Protein AF-A0A2P6NZ94-F1 (afdb_monomer)

Foldseek 3Di:
DFDDDDPDLVVLLVVLVVLLVQLVVLVVQLLPDDDDACCSHVLSVQQSVQSLQLLLLQLVQCLFQFPDPSSNVSSVVSNVVSVVSVLVCLLALSSLVSLVVCLVHADDDDPPADRLLSNVSSVVSNVSSLLSVSVPDPVLNVVLVVLVVVLLVLLVVLQVLLVPWFFWDKDAPVQQPFDDPVLLVPFDADDVDDPRIGIQTLPCSRLLCCLQTGPDLVSLLVSQQSNLQRSHLLLLLSLLSSLVSLQVSCVSSPHNFSLCSLQCLPQLNHLVSLVVVLVVVLVQLVVVLVVLLVQLLVVVVVVCVVVVHDDPSDQAPSRVNHSLNVCLCPVLVDDQVVQLLFAFPVQLVVLLQLLLCLLQQKDKDWCCVVCVVSDSDNQKTKIWIAHNPPRHGQAIEIEAAADDPSHNAAWAKGWSRAFAARCPPPDSPDTDHTYMYTHHHAACADPVGGGGGGLVVSLSVQLRVLLVLLRSLAAHHGPCQGQVNLDLLASSLSSLLSSVQSLDPCQQPQDDPPDPDPSRRRHSTARRPPRDGDDPSSSVSVSVCPQNSVSLVSSLLSLVLSLLSVSRNDDSCVQAPPPRSSPSSVVSRDSVHDRSPPGNNVSNVSCCSDSCRNNSSSVVSSNQLSLQLNVVCVVVPVSDNVLSNLCSVLPRHSNRSDRSQNSSCSSNVHGRDRPSVQVSNVTD

Solvent-accessible surface area (backbone atoms only — not comparable to full-atom values): 36009 Å² total; per-residue (Å²): 140,76,70,81,80,74,80,49,47,68,54,44,52,49,56,43,49,52,51,52,51,55,31,47,56,41,50,55,53,33,73,68,58,86,81,74,55,30,55,59,44,57,34,37,49,40,42,32,50,36,56,46,48,39,54,31,31,43,21,51,48,37,42,32,56,37,75,48,69,67,40,19,49,40,22,46,52,43,26,50,54,44,52,47,50,54,51,50,54,49,55,36,41,65,54,46,53,52,54,62,74,48,66,84,55,63,71,81,90,59,88,98,55,65,87,57,28,64,58,44,53,53,51,53,53,52,48,52,22,47,76,52,34,41,78,47,59,71,72,57,33,53,52,44,52,55,43,54,54,49,36,56,50,36,29,50,52,40,50,47,41,44,70,71,49,78,58,63,47,84,41,45,62,83,48,43,44,68,56,54,67,71,59,62,69,70,39,52,65,48,87,90,46,87,76,65,30,30,47,40,40,66,48,65,88,47,38,49,54,40,34,33,36,32,66,42,62,67,52,18,42,54,50,43,49,50,55,28,35,36,40,36,71,74,24,26,40,34,52,44,50,37,52,45,42,40,43,52,47,17,50,75,75,70,34,94,17,32,15,43,60,52,19,60,82,35,89,69,39,38,57,66,51,51,46,53,54,35,50,60,48,36,62,66,26,45,66,47,20,54,54,47,51,49,55,42,45,52,54,51,46,55,49,24,60,75,72,73,45,88,70,86,87,73,72,47,72,41,39,55,53,28,43,51,47,49,47,40,40,72,77,55,66,55,52,67,76,65,56,16,43,22,22,31,49,72,58,34,49,55,43,53,52,52,50,50,26,49,24,57,49,34,40,80,45,80,40,38,90,82,42,59,89,57,46,78,48,91,80,42,42,34,32,41,34,23,36,59,88,81,59,50,79,44,29,37,42,33,42,38,43,67,69,56,87,73,38,57,79,56,70,42,52,41,67,36,30,65,29,28,42,36,64,84,67,69,63,63,80,58,64,44,58,11,30,28,33,38,39,29,53,48,58,70,56,55,102,88,42,72,27,43,35,44,74,68,54,51,38,49,49,36,23,30,51,28,46,36,48,30,46,49,49,27,64,38,55,44,66,82,20,33,45,88,55,39,28,75,51,38,51,43,19,60,11,52,28,41,36,53,48,78,60,31,64,68,50,51,58,27,80,56,97,84,58,97,53,85,81,46,67,59,42,43,38,33,23,70,86,80,62,45,62,74,52,68,72,58,51,54,38,55,48,66,49,70,61,68,59,42,29,49,54,51,34,34,50,32,40,51,17,48,44,39,36,46,68,30,49,52,57,62,73,79,68,46,58,92,90,60,62,36,66,65,63,57,75,65,66,74,59,86,57,55,72,61,86,95,48,40,57,72,28,54,44,56,50,72,58,43,99,32,45,46,39,55,42,21,65,60,53,10,46,27,47,10,35,35,60,41,42,54,30,68,75,69,38,81,78,30,43,66,60,24,40,46,43,40,61,44,48,25,17,44,33,26,46,51,58,60,71,55,31,46,18,68,63,66,77,40,81,79,56,57,62,46,32,34,47,74,72,76,42,132

InterPro domains:
  IPR001567 Peptidase M3A/M3B catalytic domain [PF01432] (210-682)
  IPR024077 Neurolysin/Thimet oligopeptidase, domain 2 [G3DSA:1.10.1370.10] (143-678)
  IPR024079 Metallopeptidase, catalytic domain superfamily [G3DSA:3.40.390.10] (344-501)
  IPR045090 Peptidase M3A/M3B [PTHR11804] (7-683)

Structure (mmCIF, N/CA/C/O backbone):
data_AF-A0A2P6NZ94-F1
#
_entry.id   AF-A0A2P6NZ94-F1
#
loop_
_atom_site.group_PDB
_atom_site.id
_atom_site.type_symbol
_atom_site.label_atom_id
_atom_site.label_alt_id
_atom_site.label_comp_id
_atom_site.label_asym_id
_atom_site.label_entity_id
_atom_site.label_seq_id
_atom_site.pdbx_PDB_ins_code
_atom_site.Cartn_x
_atom_site.Cartn_y
_atom_site.Cartn_z
_atom_site.occupancy
_atom_site.B_iso_or_equiv
_atom_site.auth_seq_id
_atom_site.auth_comp_id
_atom_site.auth_asym_id
_atom_site.auth_atom_id
_atom_site.pdbx_PDB_model_num
ATOM 1 N N . MET A 1 1 ? 22.243 -16.114 7.088 1.00 68.50 1 MET A N 1
ATOM 2 C CA . MET A 1 1 ? 22.387 -14.785 6.464 1.00 68.50 1 MET A CA 1
ATOM 3 C C . MET A 1 1 ? 21.318 -13.888 7.060 1.00 68.50 1 MET A C 1
ATOM 5 O O . MET A 1 1 ? 20.157 -14.227 6.905 1.00 68.50 1 MET A O 1
ATOM 9 N N . VAL A 1 2 ? 21.694 -12.843 7.795 1.00 82.00 2 VAL A N 1
ATOM 10 C CA . VAL A 1 2 ? 20.779 -11.800 8.310 1.00 82.00 2 VAL A CA 1
ATOM 11 C C . VAL A 1 2 ? 21.013 -10.504 7.529 1.00 82.00 2 VAL A C 1
ATOM 13 O O . VAL A 1 2 ? 21.988 -10.437 6.778 1.00 82.00 2 VAL A O 1
ATOM 16 N N . LEU A 1 3 ? 20.132 -9.505 7.654 1.00 89.81 3 LEU A N 1
ATOM 17 C CA . LEU A 1 3 ? 20.316 -8.224 6.968 1.00 89.81 3 LEU A CA 1
ATOM 18 C C . LEU A 1 3 ? 21.589 -7.522 7.461 1.00 89.81 3 LEU A C 1
ATOM 20 O O . LEU A 1 3 ? 21.803 -7.395 8.664 1.00 89.81 3 LEU A O 1
ATOM 24 N N . THR A 1 4 ? 22.394 -7.029 6.524 1.00 89.94 4 THR A N 1
ATOM 25 C CA . THR A 1 4 ? 23.547 -6.159 6.782 1.00 89.94 4 THR A CA 1
ATOM 26 C C . THR A 1 4 ? 23.318 -4.817 6.103 1.00 89.94 4 THR A C 1
ATOM 28 O O . THR A 1 4 ? 22.855 -4.784 4.962 1.00 89.94 4 THR A O 1
ATOM 31 N N . TYR A 1 5 ? 23.644 -3.721 6.782 1.00 92.75 5 TYR A N 1
ATOM 32 C CA . TYR A 1 5 ? 23.504 -2.368 6.251 1.00 92.75 5 TYR A CA 1
ATOM 33 C C . TYR A 1 5 ? 24.588 -1.454 6.817 1.00 92.75 5 TYR A C 1
ATOM 35 O O . TYR A 1 5 ? 25.097 -1.678 7.915 1.00 92.75 5 TYR A O 1
ATOM 43 N N . GLU A 1 6 ? 24.945 -0.413 6.071 1.00 95.12 6 GLU A N 1
ATOM 44 C CA . GLU A 1 6 ? 25.993 0.513 6.482 1.00 95.12 6 GLU A CA 1
ATOM 45 C C . GLU A 1 6 ? 25.457 1.532 7.498 1.00 95.12 6 GLU A C 1
ATOM 47 O O . GLU A 1 6 ? 24.337 2.043 7.374 1.00 95.12 6 GLU A O 1
ATOM 52 N N . THR A 1 7 ? 26.264 1.843 8.512 1.00 92.81 7 THR A N 1
ATOM 53 C CA . THR A 1 7 ? 25.914 2.812 9.564 1.00 92.81 7 THR A CA 1
ATOM 54 C C . THR A 1 7 ? 26.578 4.171 9.370 1.00 92.81 7 THR A C 1
ATOM 56 O O . THR A 1 7 ? 26.080 5.165 9.905 1.00 92.81 7 THR A O 1
ATOM 59 N N . GLU A 1 8 ? 27.657 4.228 8.585 1.00 95.94 8 GLU A N 1
ATOM 60 C CA . GLU A 1 8 ? 28.413 5.446 8.299 1.00 95.94 8 GLU A CA 1
ATOM 61 C C . GLU A 1 8 ? 28.053 6.023 6.916 1.00 95.94 8 GLU A C 1
ATOM 63 O O . GLU A 1 8 ? 28.021 5.283 5.929 1.00 95.94 8 GLU A O 1
ATOM 68 N N . PRO A 1 9 ? 27.808 7.346 6.798 1.00 96.75 9 PRO A N 1
ATOM 69 C CA . PRO A 1 9 ? 27.472 7.990 5.524 1.00 96.75 9 PRO A CA 1
ATOM 70 C C . PRO A 1 9 ? 28.448 7.711 4.370 1.00 96.75 9 PRO A C 1
ATOM 72 O O . PRO A 1 9 ? 28.007 7.539 3.234 1.00 96.75 9 PRO A O 1
ATOM 75 N N . SER A 1 10 ? 29.755 7.635 4.649 1.00 97.12 10 SER A N 1
ATOM 76 C CA . SER A 1 10 ? 30.783 7.342 3.638 1.00 97.12 10 SER A CA 1
ATOM 77 C C . SER A 1 10 ? 30.641 5.942 3.047 1.00 97.12 10 SER A C 1
ATOM 79 O O . SER A 1 10 ? 30.789 5.764 1.839 1.00 97.12 10 SER A O 1
ATOM 81 N N . ASP A 1 11 ? 30.313 4.960 3.885 1.00 97.31 11 ASP A N 1
ATOM 82 C CA . ASP A 1 11 ? 30.171 3.566 3.470 1.00 97.31 11 ASP A CA 1
ATOM 83 C C . ASP A 1 11 ? 28.898 3.400 2.631 1.00 97.31 11 ASP A C 1
ATOM 85 O O . ASP A 1 11 ? 28.914 2.748 1.586 1.00 97.31 11 ASP A O 1
ATOM 89 N N . ILE A 1 12 ? 27.814 4.089 3.015 1.00 97.81 12 ILE A N 1
ATOM 90 C CA . ILE A 1 12 ? 26.563 4.135 2.244 1.00 97.81 12 ILE A CA 1
ATOM 91 C C . ILE A 1 12 ? 26.819 4.669 0.834 1.00 97.81 12 ILE A C 1
ATOM 93 O O . ILE A 1 12 ? 26.327 4.094 -0.146 1.00 97.81 12 ILE A O 1
ATOM 97 N N . GLU A 1 13 ? 27.562 5.772 0.719 1.00 97.50 13 GLU A N 1
ATOM 98 C CA . GLU A 1 13 ? 27.910 6.371 -0.568 1.00 97.50 13 GLU A CA 1
ATOM 99 C C . GLU A 1 13 ? 28.805 5.451 -1.403 1.00 97.50 13 GLU A C 1
ATOM 101 O O . GLU A 1 13 ? 28.557 5.284 -2.604 1.00 97.50 13 GLU A O 1
ATOM 106 N N . HIS A 1 14 ? 29.804 4.829 -0.776 1.00 98.12 14 HIS A N 1
ATOM 107 C CA . HIS A 1 14 ? 30.715 3.903 -1.435 1.00 98.12 14 HIS A CA 1
ATOM 108 C C . HIS A 1 14 ? 29.963 2.708 -2.035 1.00 98.12 14 HIS A C 1
ATOM 110 O O . HIS A 1 14 ? 29.981 2.535 -3.255 1.00 98.12 14 HIS A O 1
ATOM 116 N N . VAL A 1 15 ? 29.192 1.974 -1.225 1.00 97.56 15 VAL A N 1
ATOM 117 C CA . VAL A 1 15 ? 28.415 0.799 -1.668 1.00 97.56 15 VAL A CA 1
ATOM 118 C C . VAL A 1 15 ? 27.381 1.173 -2.734 1.00 97.56 15 VAL A C 1
ATOM 120 O O . VAL A 1 15 ? 27.155 0.434 -3.697 1.00 97.56 15 VAL A O 1
ATOM 123 N N . THR A 1 16 ? 26.763 2.353 -2.618 1.00 98.12 16 THR A N 1
ATOM 124 C CA . THR A 1 16 ? 25.844 2.856 -3.654 1.00 98.12 16 THR A CA 1
ATOM 125 C C . THR A 1 16 ? 26.569 3.078 -4.979 1.00 98.12 16 THR A C 1
ATOM 127 O O . THR A 1 16 ? 26.057 2.702 -6.033 1.00 98.12 16 THR A O 1
ATOM 130 N N . SER A 1 17 ? 27.761 3.672 -4.940 1.00 98.19 17 SER A N 1
ATOM 131 C CA . SER A 1 17 ? 28.558 3.953 -6.136 1.00 98.19 17 SER A CA 1
ATOM 132 C C . SER A 1 17 ? 29.045 2.665 -6.802 1.00 98.19 17 SER A C 1
ATOM 134 O O . SER A 1 17 ? 28.950 2.543 -8.023 1.00 98.19 17 SER A O 1
ATOM 136 N N . GLU A 1 18 ? 29.479 1.678 -6.015 1.00 98.00 18 GLU A N 1
ATOM 137 C CA . GLU A 1 18 ? 29.840 0.346 -6.512 1.00 98.00 18 GLU A CA 1
ATOM 138 C C . GLU A 1 18 ? 28.649 -0.366 -7.161 1.00 98.00 18 GLU A C 1
ATOM 140 O O . GLU A 1 18 ? 28.775 -0.904 -8.263 1.00 98.00 18 GLU A O 1
ATOM 145 N N . THR A 1 19 ? 27.470 -0.302 -6.532 1.00 96.75 19 THR A N 1
ATOM 146 C CA . THR A 1 19 ? 26.231 -0.865 -7.090 1.00 96.75 19 THR A CA 1
ATOM 147 C C . THR A 1 19 ? 25.906 -0.226 -8.440 1.00 96.75 19 THR A C 1
ATOM 149 O O . THR A 1 19 ? 25.684 -0.932 -9.424 1.00 96.75 19 THR A O 1
ATOM 152 N N . ILE A 1 20 ? 25.932 1.109 -8.521 1.00 98.19 20 ILE A N 1
ATOM 153 C CA . ILE A 1 20 ? 25.675 1.849 -9.765 1.00 98.19 20 ILE A CA 1
ATOM 154 C C . ILE A 1 20 ? 26.692 1.472 -10.847 1.00 98.19 20 ILE A C 1
ATOM 156 O O . ILE A 1 20 ? 26.306 1.273 -11.998 1.00 98.19 20 ILE A O 1
ATOM 160 N N . GLN A 1 21 ? 27.976 1.351 -10.502 1.00 98.06 21 GLN A N 1
ATOM 161 C CA . GLN A 1 21 ? 29.006 0.971 -11.467 1.00 98.06 21 GLN A CA 1
ATOM 162 C C . GLN A 1 21 ? 28.827 -0.471 -11.960 1.00 98.06 21 GLN A C 1
ATOM 164 O O . GLN A 1 21 ? 28.944 -0.721 -13.158 1.00 98.06 21 GLN A O 1
ATOM 169 N N . SER A 1 22 ? 28.491 -1.410 -11.070 1.00 96.00 22 SER A N 1
ATOM 170 C CA . SER A 1 22 ? 28.188 -2.800 -11.438 1.00 96.00 22 SER A CA 1
ATOM 171 C C . SER A 1 22 ? 27.004 -2.880 -12.406 1.00 96.00 22 SER A C 1
ATOM 173 O O . SER A 1 22 ? 27.092 -3.565 -13.424 1.00 96.00 22 SER A O 1
ATOM 175 N N . VAL A 1 23 ? 25.933 -2.127 -12.139 1.00 96.69 23 VAL A N 1
ATOM 176 C CA . VAL A 1 23 ? 24.757 -2.055 -13.017 1.00 96.69 23 VAL A CA 1
ATOM 177 C C . VAL A 1 23 ? 25.108 -1.438 -14.371 1.00 96.69 23 VAL A C 1
ATOM 179 O O . VAL A 1 23 ? 24.737 -1.990 -15.404 1.00 96.69 23 VAL A O 1
ATOM 182 N N . ARG A 1 24 ? 25.872 -0.338 -14.394 1.00 96.50 24 ARG A N 1
ATOM 183 C CA . ARG A 1 24 ? 26.334 0.284 -15.646 1.00 96.50 24 ARG A CA 1
ATOM 184 C C . ARG A 1 24 ? 27.153 -0.680 -16.495 1.00 96.50 24 ARG A C 1
ATOM 186 O O . ARG A 1 24 ? 26.896 -0.776 -17.684 1.00 96.50 24 ARG A O 1
ATOM 193 N N . ASN A 1 25 ? 28.048 -1.461 -15.890 1.00 95.81 25 ASN A N 1
ATOM 194 C CA . ASN A 1 25 ? 28.832 -2.455 -16.624 1.00 95.81 25 ASN A CA 1
ATOM 195 C C . ASN A 1 25 ? 27.942 -3.519 -17.298 1.00 95.81 25 ASN A C 1
ATOM 197 O O . ASN A 1 25 ? 28.208 -3.896 -18.437 1.00 95.81 25 ASN A O 1
ATOM 201 N N . LEU A 1 26 ? 26.885 -3.996 -16.623 1.00 94.62 26 LEU A N 1
ATOM 202 C CA . LEU A 1 26 ? 25.910 -4.921 -17.222 1.00 94.62 26 LEU A CA 1
ATOM 203 C C . LEU A 1 26 ? 25.156 -4.261 -18.380 1.00 94.62 26 LEU A C 1
ATOM 205 O O . LEU A 1 26 ? 24.985 -4.854 -19.441 1.00 94.62 26 LEU A O 1
ATOM 209 N N . PHE A 1 27 ? 24.724 -3.021 -18.185 1.00 95.31 27 PHE A N 1
ATOM 210 C CA . PHE A 1 27 ? 23.960 -2.266 -19.168 1.00 95.31 27 PHE A CA 1
ATOM 211 C C . PHE A 1 27 ? 24.787 -1.878 -20.405 1.00 95.31 27 PHE A C 1
ATOM 213 O O . PHE A 1 27 ? 24.293 -2.002 -21.526 1.00 95.31 27 PHE A O 1
ATOM 220 N N . ASP A 1 28 ? 26.061 -1.526 -20.237 1.00 95.25 28 ASP A N 1
ATOM 221 C CA . ASP A 1 28 ? 26.995 -1.278 -21.338 1.00 95.25 28 ASP A CA 1
ATOM 222 C C . ASP A 1 28 ? 27.221 -2.544 -22.174 1.00 95.25 28 ASP A C 1
ATOM 224 O O . ASP A 1 28 ? 27.315 -2.476 -23.400 1.00 95.25 28 ASP A O 1
ATOM 228 N N . GLN A 1 29 ? 27.267 -3.723 -21.543 1.00 95.12 29 GLN A N 1
ATOM 229 C CA . GLN A 1 29 ? 27.353 -4.990 -22.275 1.00 95.12 29 GLN A CA 1
ATOM 230 C C . GLN A 1 29 ? 26.118 -5.215 -23.149 1.00 95.12 29 GLN A C 1
ATOM 232 O O . GLN A 1 29 ? 26.280 -5.625 -24.295 1.00 95.12 29 GLN A O 1
ATOM 237 N N . ILE A 1 30 ? 24.916 -4.901 -22.648 1.00 95.44 30 ILE A N 1
ATOM 238 C CA . ILE A 1 30 ? 23.657 -5.027 -23.402 1.00 95.44 30 ILE A CA 1
ATOM 239 C C . ILE A 1 30 ? 23.673 -4.122 -24.635 1.00 95.44 30 ILE A C 1
ATOM 241 O O . ILE A 1 30 ? 23.404 -4.592 -25.736 1.00 95.44 30 ILE A O 1
ATOM 245 N N . LEU A 1 31 ? 24.036 -2.844 -24.480 1.00 95.06 31 LEU A N 1
ATOM 246 C CA . LEU A 1 31 ? 24.024 -1.870 -25.582 1.00 95.06 31 LEU A CA 1
ATOM 247 C C . LEU A 1 31 ? 24.964 -2.233 -26.745 1.00 95.06 31 LEU A C 1
ATOM 249 O O . LEU A 1 31 ? 24.783 -1.743 -27.859 1.00 95.06 31 LEU A O 1
ATOM 253 N N . ASN A 1 32 ? 25.950 -3.100 -26.503 1.00 92.69 32 ASN A N 1
ATOM 254 C CA . ASN A 1 32 ? 26.908 -3.561 -27.506 1.00 92.69 32 ASN A CA 1
ATOM 255 C C . ASN A 1 32 ? 26.550 -4.925 -28.134 1.00 92.69 32 ASN A C 1
ATOM 257 O O . ASN A 1 32 ? 27.289 -5.402 -29.002 1.00 92.69 32 ASN A O 1
ATOM 261 N N . VAL A 1 33 ? 25.440 -5.561 -27.736 1.00 93.50 33 VAL A N 1
ATOM 262 C CA . VAL A 1 33 ? 25.002 -6.847 -28.305 1.00 93.50 33 VAL A CA 1
ATOM 263 C C . VAL A 1 33 ? 24.470 -6.651 -29.729 1.00 93.50 33 VAL A C 1
ATOM 265 O O . VAL A 1 33 ? 23.553 -5.864 -29.959 1.00 93.50 33 VAL A O 1
ATOM 268 N N . LYS A 1 34 ? 25.037 -7.395 -30.689 1.00 88.00 34 LYS A N 1
ATOM 269 C CA . LYS A 1 34 ? 24.546 -7.475 -32.081 1.00 88.00 34 LYS A CA 1
ATOM 270 C C . LYS A 1 34 ? 23.821 -8.786 -32.367 1.00 88.00 34 LYS A C 1
ATOM 272 O O . LYS A 1 34 ? 22.708 -8.759 -32.869 1.00 88.00 34 LYS A O 1
ATOM 277 N N . ASP A 1 35 ? 24.469 -9.894 -32.017 1.00 88.00 35 ASP A N 1
ATOM 278 C CA . ASP A 1 35 ? 23.914 -11.243 -32.002 1.00 88.00 35 ASP A CA 1
ATOM 279 C C . ASP A 1 35 ? 24.166 -11.797 -30.595 1.00 88.00 35 ASP A C 1
ATOM 281 O O . ASP A 1 35 ? 25.310 -11.799 -30.131 1.00 88.00 35 ASP A O 1
ATOM 285 N N . GLY A 1 36 ? 23.119 -12.217 -29.887 1.00 90.56 36 GLY A N 1
ATOM 286 C CA . GLY A 1 36 ? 23.232 -12.659 -28.497 1.00 90.56 36 GLY A CA 1
ATOM 287 C C . GLY A 1 36 ? 22.116 -13.604 -28.077 1.00 90.56 36 GLY A C 1
ATOM 288 O O . GLY A 1 36 ? 21.068 -13.685 -28.719 1.00 90.56 36 GLY A O 1
ATOM 289 N N . SER A 1 37 ? 22.355 -14.342 -26.995 1.00 94.50 37 SER A N 1
ATOM 290 C CA . SER A 1 37 ? 21.335 -15.172 -26.358 1.00 94.50 37 SER A CA 1
ATOM 291 C C . SER A 1 37 ? 20.371 -14.321 -25.528 1.00 94.50 37 SER A C 1
ATOM 293 O O . SER A 1 37 ? 20.614 -13.144 -25.258 1.00 94.50 37 SER A O 1
ATOM 295 N N . TRP A 1 38 ? 19.262 -14.917 -25.082 1.00 93.69 38 TRP A N 1
ATOM 296 C CA . TRP A 1 38 ? 18.336 -14.227 -24.180 1.00 93.69 38 TRP A CA 1
ATOM 297 C C . TRP A 1 38 ? 19.037 -13.781 -22.886 1.00 93.69 38 TRP A C 1
ATOM 299 O O . TRP A 1 38 ? 18.764 -12.691 -22.388 1.00 93.69 38 TRP A O 1
ATOM 309 N N . LEU A 1 39 ? 19.992 -14.578 -22.388 1.00 92.12 39 LEU A N 1
ATOM 310 C CA . LEU A 1 39 ? 20.781 -14.256 -21.197 1.00 92.12 39 LEU A CA 1
ATOM 311 C C . LEU A 1 39 ? 21.637 -13.001 -21.409 1.00 92.12 39 LEU A C 1
ATOM 313 O O . LEU A 1 39 ? 21.658 -12.130 -20.542 1.00 92.12 39 LEU A O 1
ATOM 317 N N . ASP A 1 40 ? 22.260 -12.864 -22.586 1.00 94.31 40 ASP A N 1
ATOM 318 C CA . ASP A 1 40 ? 23.121 -11.721 -22.921 1.00 94.31 40 ASP A CA 1
ATOM 319 C C . ASP A 1 40 ? 22.382 -10.378 -22.937 1.00 94.31 40 ASP A C 1
ATOM 321 O O . ASP A 1 40 ? 23.013 -9.333 -22.760 1.00 94.31 40 ASP A O 1
ATOM 325 N N . VAL A 1 41 ? 21.064 -10.412 -23.161 1.00 95.56 41 VAL A N 1
ATOM 326 C CA . VAL A 1 41 ? 20.209 -9.230 -23.301 1.00 95.56 41 VAL A CA 1
ATOM 327 C C . VAL A 1 41 ? 19.283 -9.088 -22.092 1.00 95.56 41 VAL A C 1
ATOM 329 O O . VAL A 1 41 ? 19.500 -8.233 -21.236 1.00 95.56 41 VAL A O 1
ATOM 332 N N . PHE A 1 42 ? 18.261 -9.937 -21.987 1.00 94.94 42 PHE A N 1
ATOM 333 C CA . PHE A 1 42 ? 17.228 -9.842 -20.954 1.00 94.94 42 PHE A CA 1
ATOM 334 C C . PHE A 1 42 ? 17.691 -10.380 -19.602 1.00 94.94 42 PHE A C 1
ATOM 336 O O . PHE A 1 42 ? 17.327 -9.803 -18.582 1.00 94.94 42 PHE A O 1
ATOM 343 N N . GLY A 1 43 ? 18.539 -11.415 -19.577 1.00 93.31 43 GLY A N 1
ATOM 344 C CA . GLY A 1 43 ? 19.131 -11.915 -18.332 1.00 93.31 43 GLY A CA 1
ATOM 345 C C . GLY A 1 43 ? 19.987 -10.849 -17.640 1.00 93.31 43 GLY A C 1
ATOM 346 O O . GLY A 1 43 ? 19.772 -10.545 -16.470 1.00 93.31 43 GLY A O 1
ATOM 347 N N . ARG A 1 44 ? 20.896 -10.197 -18.382 1.00 94.81 44 ARG A N 1
ATOM 348 C CA . ARG A 1 44 ? 21.692 -9.067 -17.861 1.00 94.81 44 ARG A CA 1
ATOM 349 C C . ARG A 1 44 ? 20.825 -7.879 -17.454 1.00 94.81 44 ARG A C 1
ATOM 351 O O . ARG A 1 44 ? 21.119 -7.230 -16.450 1.00 94.81 44 ARG A O 1
ATOM 358 N N . PHE A 1 45 ? 19.765 -7.590 -18.213 1.00 96.25 45 PHE A N 1
ATOM 359 C CA . PHE A 1 45 ? 18.835 -6.514 -17.869 1.00 96.25 45 PHE A CA 1
ATOM 360 C C . PHE A 1 45 ? 18.119 -6.813 -16.545 1.00 96.25 45 PHE A C 1
ATOM 362 O O . PHE A 1 45 ? 18.099 -5.963 -15.658 1.00 96.25 45 PHE A O 1
ATOM 369 N N . SER A 1 46 ? 17.617 -8.043 -16.381 1.00 94.25 46 SER A N 1
ATOM 370 C CA . SER A 1 46 ? 17.003 -8.543 -15.146 1.00 94.25 46 SER A CA 1
ATOM 371 C C . SER A 1 46 ? 17.952 -8.426 -13.952 1.00 94.25 46 SER A C 1
ATOM 373 O O . SER A 1 46 ? 17.574 -7.857 -12.930 1.00 94.25 46 SER A O 1
ATOM 375 N N . ASP A 1 47 ? 19.198 -8.889 -14.084 1.00 93.69 47 ASP A N 1
ATOM 376 C CA . ASP A 1 47 ? 20.196 -8.811 -13.007 1.00 93.69 47 ASP A CA 1
ATOM 377 C C . ASP A 1 47 ? 20.517 -7.356 -12.625 1.00 93.69 47 ASP A C 1
ATOM 379 O O . ASP A 1 47 ? 20.629 -7.023 -11.442 1.00 93.69 47 ASP A O 1
ATOM 383 N N . GLY A 1 48 ? 20.622 -6.462 -13.616 1.00 95.19 48 GLY A N 1
ATOM 384 C CA . GLY A 1 48 ? 20.820 -5.032 -13.387 1.00 95.19 48 GLY A CA 1
ATOM 385 C C . GLY A 1 48 ? 19.663 -4.399 -12.609 1.00 95.19 48 GLY A C 1
ATOM 386 O O . GLY A 1 48 ? 19.898 -3.684 -11.633 1.00 95.19 48 GLY A O 1
ATOM 387 N N . LEU A 1 49 ? 18.415 -4.706 -12.978 1.00 95.31 49 LEU A N 1
ATOM 388 C CA . LEU A 1 49 ? 17.233 -4.238 -12.248 1.00 95.31 49 LEU A CA 1
ATOM 389 C C . LEU A 1 49 ? 17.156 -4.819 -10.833 1.00 95.31 49 LEU A C 1
ATOM 391 O O . LEU A 1 49 ? 16.851 -4.087 -9.893 1.00 95.31 49 LEU A O 1
ATOM 395 N N . ALA A 1 50 ? 17.475 -6.102 -10.649 1.00 93.44 50 ALA A N 1
ATOM 396 C CA . ALA A 1 50 ? 17.514 -6.736 -9.333 1.00 93.44 50 ALA A CA 1
ATOM 397 C C . ALA A 1 50 ? 18.550 -6.073 -8.407 1.00 93.44 50 ALA A C 1
ATOM 399 O O . ALA A 1 50 ? 18.241 -5.771 -7.254 1.00 93.44 50 ALA A O 1
ATOM 400 N N . LYS A 1 51 ? 19.748 -5.749 -8.919 1.00 94.06 51 LYS A N 1
ATOM 401 C CA . LYS A 1 51 ? 20.774 -4.995 -8.174 1.00 94.06 51 LYS A CA 1
ATOM 402 C C . LYS A 1 51 ? 20.295 -3.597 -7.777 1.00 94.06 51 LYS A C 1
ATOM 404 O O . LYS A 1 51 ? 20.507 -3.192 -6.633 1.00 94.06 51 LYS A O 1
ATOM 409 N N . ILE A 1 52 ? 19.634 -2.874 -8.690 1.00 95.69 52 ILE A N 1
ATOM 410 C CA . ILE A 1 52 ? 19.021 -1.575 -8.371 1.00 95.69 52 ILE A CA 1
ATOM 411 C C . ILE A 1 52 ? 17.994 -1.749 -7.250 1.00 95.69 52 ILE A C 1
ATOM 413 O O . ILE A 1 52 ? 18.075 -1.030 -6.258 1.00 95.69 52 ILE A O 1
ATOM 417 N N . HIS A 1 53 ? 17.048 -2.683 -7.393 1.00 93.56 53 HIS A N 1
ATOM 418 C CA . HIS A 1 53 ? 15.954 -2.879 -6.439 1.00 93.56 53 HIS A CA 1
ATOM 419 C C . HIS A 1 53 ? 16.460 -3.269 -5.050 1.00 93.56 53 HIS A C 1
ATOM 421 O O . HIS A 1 53 ? 16.101 -2.598 -4.087 1.00 93.56 53 HIS A O 1
ATOM 427 N N . ASN A 1 54 ? 17.355 -4.255 -4.940 1.00 91.94 54 ASN A N 1
ATOM 428 C CA . ASN A 1 54 ? 17.934 -4.667 -3.658 1.00 91.94 54 ASN A CA 1
ATOM 429 C C . ASN A 1 54 ? 18.544 -3.476 -2.895 1.00 91.94 54 ASN A C 1
ATOM 431 O O . ASN A 1 54 ? 18.282 -3.284 -1.707 1.00 91.94 54 ASN A O 1
ATOM 435 N N . ARG A 1 55 ? 19.348 -2.638 -3.570 1.00 95.38 55 ARG A N 1
ATOM 436 C CA . ARG A 1 55 ? 19.957 -1.470 -2.915 1.00 95.38 55 ARG A CA 1
ATOM 437 C C . ARG A 1 55 ? 18.933 -0.375 -2.637 1.00 95.38 55 ARG A C 1
ATOM 439 O O . ARG A 1 55 ? 18.976 0.238 -1.574 1.00 95.38 55 ARG A O 1
ATOM 446 N N . LEU A 1 56 ? 18.025 -0.121 -3.577 1.00 95.75 56 LEU A N 1
ATOM 447 C CA . LEU A 1 56 ? 17.006 0.916 -3.458 1.00 95.75 56 LEU A CA 1
ATOM 448 C C . LEU A 1 56 ? 16.096 0.653 -2.260 1.00 95.75 56 LEU A C 1
ATOM 450 O O . LEU A 1 56 ? 15.865 1.565 -1.467 1.00 95.75 56 LEU A O 1
ATOM 454 N N . TRP A 1 57 ? 15.612 -0.578 -2.107 1.00 94.06 57 TRP A N 1
ATOM 455 C CA . TRP A 1 57 ? 14.710 -0.921 -1.020 1.00 94.06 57 TRP A CA 1
ATOM 456 C C . TRP A 1 57 ? 15.398 -0.896 0.341 1.00 94.06 57 TRP A C 1
ATOM 458 O O . TRP A 1 57 ? 14.820 -0.395 1.304 1.00 94.06 57 TRP A O 1
ATOM 468 N N . LEU A 1 58 ? 16.663 -1.310 0.428 1.00 95.38 58 LEU A N 1
ATOM 469 C CA . LEU A 1 58 ? 17.436 -1.090 1.647 1.00 95.38 58 LEU A CA 1
ATOM 470 C C . LEU A 1 58 ? 17.552 0.406 1.980 1.00 95.38 58 LEU A C 1
ATOM 472 O O . LEU A 1 58 ? 17.268 0.815 3.106 1.00 95.38 58 LEU A O 1
ATOM 476 N N . SER A 1 59 ? 17.917 1.236 1.000 1.00 96.12 59 SER A N 1
ATOM 477 C CA . SER A 1 59 ? 18.048 2.678 1.209 1.00 96.12 59 SER A CA 1
ATOM 478 C C . SER A 1 59 ? 16.735 3.313 1.660 1.00 96.12 59 SER A C 1
ATOM 480 O O . SER A 1 59 ? 16.697 4.079 2.620 1.00 96.12 59 SER A O 1
ATOM 482 N N . GLU A 1 60 ? 15.630 2.964 1.016 1.00 94.56 60 GLU A N 1
ATOM 483 C CA . GLU A 1 60 ? 14.316 3.472 1.378 1.00 94.56 60 GLU A CA 1
ATOM 484 C C . GLU A 1 60 ? 13.824 2.984 2.751 1.00 94.56 60 GLU A C 1
ATOM 486 O O . GLU A 1 60 ? 13.201 3.766 3.479 1.00 94.56 60 GLU A O 1
ATOM 491 N N . LEU A 1 61 ? 14.113 1.736 3.139 1.00 95.19 61 LEU A N 1
ATOM 492 C CA . LEU A 1 61 ? 13.865 1.266 4.501 1.00 95.19 61 LEU A CA 1
ATOM 493 C C . LEU A 1 61 ? 14.613 2.162 5.490 1.00 95.19 61 LEU A C 1
ATOM 495 O O . LEU A 1 61 ? 14.007 2.714 6.405 1.00 95.19 61 LEU A O 1
ATOM 499 N N . MET A 1 62 ? 15.917 2.352 5.290 1.00 95.38 62 MET A N 1
ATOM 500 C CA . MET A 1 62 ? 16.750 3.085 6.241 1.00 95.38 62 MET A CA 1
ATOM 501 C C . MET A 1 62 ? 16.400 4.575 6.320 1.00 95.38 62 MET A C 1
ATOM 503 O O . MET A 1 62 ? 16.505 5.159 7.397 1.00 95.38 62 MET A O 1
ATOM 507 N N . VAL A 1 63 ? 15.883 5.180 5.244 1.00 94.19 63 VAL A N 1
ATOM 508 C CA . VAL A 1 63 ? 15.257 6.517 5.291 1.00 94.19 63 VAL A CA 1
ATOM 509 C C . VAL A 1 63 ? 14.062 6.549 6.248 1.00 94.19 63 VAL A C 1
ATOM 511 O O . VAL A 1 63 ? 13.854 7.547 6.934 1.00 94.19 63 VAL A O 1
ATOM 514 N N . ARG A 1 64 ? 13.276 5.469 6.306 1.00 92.19 64 ARG A N 1
ATOM 515 C CA . ARG A 1 64 ? 12.049 5.367 7.111 1.00 92.19 64 ARG A CA 1
ATOM 516 C C . ARG A 1 64 ? 12.289 4.979 8.562 1.00 92.19 64 ARG A C 1
ATOM 518 O O . ARG A 1 64 ? 11.469 5.338 9.399 1.00 92.19 64 ARG A O 1
ATOM 525 N N . VAL A 1 65 ? 13.342 4.218 8.858 1.00 93.50 65 VAL A N 1
ATOM 526 C CA . VAL A 1 65 ? 13.525 3.608 10.191 1.00 93.50 65 VAL A CA 1
ATOM 527 C C . VAL A 1 65 ? 14.840 3.957 10.875 1.00 93.50 65 VAL A C 1
ATOM 529 O O . VAL A 1 65 ? 14.953 3.755 12.087 1.00 93.50 65 VAL A O 1
ATOM 532 N N . GLY A 1 66 ? 15.824 4.466 10.126 1.00 90.00 66 GLY A N 1
ATOM 533 C CA . GLY A 1 66 ? 17.171 4.720 10.624 1.00 90.00 66 GLY A CA 1
ATOM 534 C C . GLY A 1 66 ? 17.180 5.757 11.743 1.00 90.00 66 GLY A C 1
ATOM 535 O O . GLY A 1 66 ? 16.571 6.817 11.619 1.00 90.00 66 GLY A O 1
ATOM 536 N N . ALA A 1 67 ? 17.897 5.475 12.831 1.00 81.50 67 ALA A N 1
ATOM 537 C CA . ALA A 1 67 ? 17.893 6.318 14.029 1.00 81.50 67 ALA A CA 1
ATOM 538 C C . ALA A 1 67 ? 18.573 7.687 13.819 1.00 81.50 67 ALA A C 1
ATOM 540 O O . ALA A 1 67 ? 18.080 8.719 14.282 1.00 81.50 67 ALA A O 1
ATOM 541 N N . LYS A 1 68 ? 19.685 7.717 13.076 1.00 89.69 68 LYS A N 1
ATOM 542 C CA . LYS A 1 68 ? 20.537 8.903 12.908 1.00 89.69 68 LYS A CA 1
ATOM 543 C C . LYS A 1 68 ? 20.116 9.767 11.704 1.00 89.69 68 LYS A C 1
ATOM 545 O O . LYS A 1 68 ? 20.034 9.235 10.593 1.00 89.69 68 LYS A O 1
ATOM 550 N N . PRO A 1 69 ? 19.879 11.086 11.874 1.00 89.81 69 PRO A N 1
ATOM 551 C CA . PRO A 1 69 ? 19.524 11.988 10.773 1.00 89.81 69 PRO A CA 1
ATOM 552 C C . PRO A 1 69 ? 20.518 11.988 9.603 1.00 89.81 69 PRO A C 1
ATOM 554 O O . PRO A 1 69 ? 20.107 11.971 8.444 1.00 89.81 69 PRO A O 1
ATOM 557 N N . GLU A 1 70 ? 21.816 11.978 9.892 1.00 93.44 70 GLU A N 1
ATOM 558 C CA . GLU A 1 70 ? 22.901 11.962 8.911 1.00 93.44 70 GLU A CA 1
ATOM 559 C C . GLU A 1 70 ? 22.894 10.685 8.061 1.00 93.44 70 GLU A C 1
ATOM 561 O O . GLU A 1 70 ? 23.003 10.754 6.836 1.00 93.44 70 GLU A O 1
ATOM 566 N N . 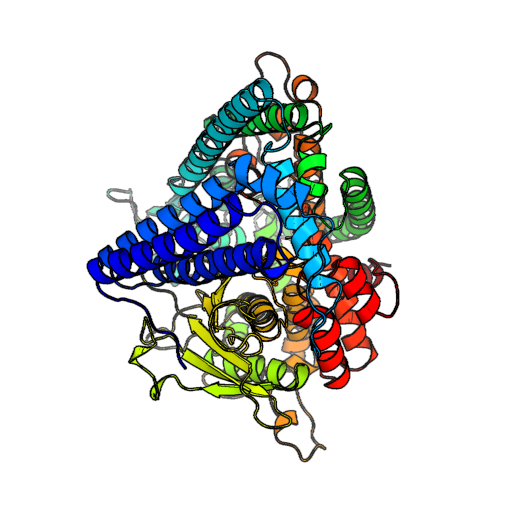THR A 1 71 ? 22.656 9.532 8.687 1.00 92.44 71 THR A N 1
ATOM 567 C CA . THR A 1 71 ? 22.519 8.240 8.010 1.00 92.44 71 THR A CA 1
ATOM 568 C C . THR A 1 71 ? 21.256 8.218 7.143 1.00 92.44 71 THR A C 1
ATOM 570 O O . THR A 1 71 ? 21.321 7.821 5.980 1.00 92.44 71 THR A O 1
ATOM 573 N N . ARG A 1 72 ? 20.114 8.720 7.648 1.00 92.56 72 ARG A N 1
ATOM 574 C CA . ARG A 1 72 ? 18.878 8.852 6.847 1.00 92.56 72 ARG A CA 1
ATOM 575 C C . ARG A 1 72 ? 19.090 9.728 5.616 1.00 92.56 72 ARG A C 1
ATOM 577 O O . ARG A 1 72 ? 18.610 9.388 4.539 1.00 92.56 72 ARG A O 1
ATOM 584 N N . LYS A 1 73 ? 19.826 10.835 5.755 1.00 94.25 73 LYS A N 1
ATOM 585 C CA . LYS A 1 73 ? 20.164 11.718 4.633 1.00 94.25 73 LYS A CA 1
ATOM 586 C C . LYS A 1 73 ? 21.012 10.994 3.582 1.00 94.25 73 LYS A C 1
ATOM 588 O O . LYS A 1 73 ? 20.670 11.048 2.404 1.00 94.25 73 LYS A O 1
ATOM 593 N N . ALA A 1 74 ? 22.059 10.279 3.994 1.00 96.94 74 ALA A N 1
ATOM 594 C CA . ALA A 1 74 ? 22.907 9.516 3.075 1.00 96.94 74 ALA A CA 1
ATOM 595 C C . ALA A 1 74 ? 22.118 8.428 2.320 1.00 96.94 74 ALA A C 1
ATOM 597 O O . ALA A 1 74 ? 22.261 8.276 1.106 1.00 96.94 74 ALA A O 1
ATOM 598 N N . TYR A 1 75 ? 21.217 7.717 3.003 1.00 97.38 75 TYR A N 1
ATOM 599 C CA . TYR A 1 75 ? 20.327 6.756 2.347 1.00 97.38 75 TYR A CA 1
ATOM 600 C C . TYR A 1 75 ? 19.287 7.418 1.432 1.00 97.38 75 TYR A C 1
ATOM 602 O O . TYR A 1 75 ? 18.966 6.863 0.383 1.00 97.38 75 TYR A O 1
ATOM 610 N N . ALA A 1 76 ? 18.799 8.618 1.758 1.00 95.94 76 ALA A N 1
ATOM 611 C CA . ALA A 1 76 ? 17.919 9.374 0.865 1.00 95.94 76 ALA A CA 1
ATOM 612 C C . 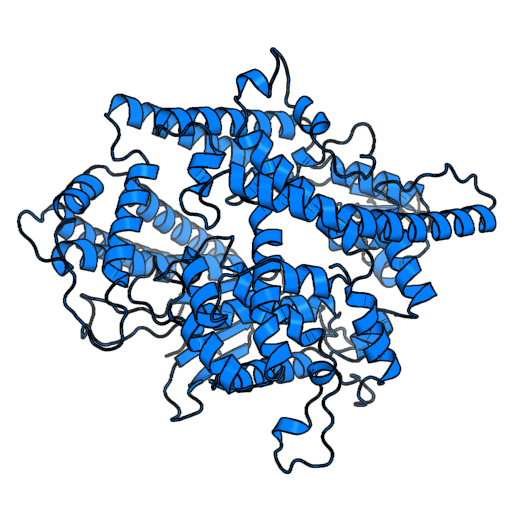ALA A 1 76 ? 18.643 9.770 -0.433 1.00 95.94 76 ALA A C 1
ATOM 614 O O . ALA A 1 76 ? 18.084 9.638 -1.523 1.00 95.94 76 ALA A O 1
ATOM 615 N N . GLU A 1 77 ? 19.906 10.191 -0.336 1.00 97.50 77 GLU A N 1
ATOM 616 C CA . GLU A 1 77 ? 20.759 10.462 -1.497 1.00 97.50 77 GLU A CA 1
ATOM 617 C C . GLU A 1 77 ? 21.037 9.184 -2.302 1.00 97.50 77 GLU A C 1
ATOM 619 O O . GLU A 1 77 ? 20.955 9.205 -3.531 1.00 97.50 77 GLU A O 1
ATOM 624 N N . SER A 1 78 ? 21.296 8.059 -1.627 1.00 98.12 78 SER A N 1
ATOM 625 C CA . SER A 1 78 ? 21.449 6.747 -2.267 1.00 98.12 78 SER A CA 1
ATOM 626 C C . SER A 1 78 ? 20.203 6.343 -3.059 1.00 98.12 78 SER A C 1
ATOM 628 O O . SER A 1 78 ? 20.292 6.050 -4.253 1.00 98.12 78 SER A O 1
ATOM 630 N N . SER A 1 79 ? 19.030 6.405 -2.422 1.00 96.81 79 SER A N 1
ATOM 631 C CA . SER A 1 79 ? 17.742 6.140 -3.065 1.00 96.81 79 SER A CA 1
ATOM 632 C C . SER A 1 79 ? 17.530 7.039 -4.284 1.00 96.81 79 SER A C 1
ATOM 634 O O . SER A 1 79 ? 17.197 6.550 -5.364 1.00 96.81 79 SER A O 1
ATOM 636 N N . SER A 1 80 ? 17.794 8.342 -4.148 1.00 96.25 80 SER A N 1
ATOM 637 C CA . SER A 1 80 ? 17.668 9.303 -5.246 1.00 96.25 80 SER A CA 1
ATOM 638 C C . SER A 1 80 ? 18.545 8.923 -6.446 1.00 96.25 80 SER A C 1
ATOM 640 O O . SER A 1 80 ? 18.042 8.833 -7.568 1.00 96.25 80 SER A O 1
ATOM 642 N N . LYS A 1 81 ? 19.828 8.598 -6.216 1.00 98.00 81 LYS A N 1
ATOM 643 C CA . LYS A 1 81 ? 20.763 8.163 -7.271 1.00 98.00 81 LYS A CA 1
ATOM 644 C C . LYS A 1 81 ? 20.276 6.884 -7.978 1.00 98.00 81 LYS A C 1
ATOM 646 O O . LYS A 1 81 ? 20.371 6.787 -9.201 1.00 98.00 81 LYS A O 1
ATOM 651 N N . LEU A 1 82 ? 19.719 5.918 -7.243 1.00 97.88 82 LEU A N 1
ATOM 652 C CA . LEU A 1 82 ? 19.228 4.644 -7.796 1.00 97.88 82 LEU A CA 1
ATOM 653 C C . LEU A 1 82 ? 17.911 4.800 -8.568 1.00 97.88 82 LEU A C 1
ATOM 655 O O . LEU A 1 82 ? 17.777 4.259 -9.667 1.00 97.88 82 LEU A O 1
ATOM 659 N N . LYS A 1 83 ? 16.964 5.589 -8.044 1.00 95.94 83 LYS A N 1
ATOM 660 C CA . LYS A 1 83 ? 15.734 5.964 -8.764 1.00 95.94 83 LYS A CA 1
ATOM 661 C C . LYS A 1 83 ? 16.065 6.706 -10.053 1.00 95.94 83 LYS A C 1
ATOM 663 O O . LYS A 1 83 ? 15.463 6.423 -11.089 1.00 95.94 83 LYS A O 1
ATOM 668 N N . GLN A 1 84 ? 17.039 7.617 -10.005 1.00 95.62 84 GLN A N 1
ATOM 669 C CA . GLN A 1 84 ? 17.513 8.336 -11.182 1.00 95.62 84 GLN A CA 1
ATOM 670 C C . GLN A 1 84 ? 18.116 7.379 -12.212 1.00 95.62 84 GLN A C 1
ATOM 672 O O . GLN A 1 84 ? 17.738 7.465 -13.376 1.00 95.62 84 GLN A O 1
ATOM 677 N N . LEU A 1 85 ? 18.985 6.449 -11.798 1.00 97.31 85 LEU A N 1
ATOM 678 C CA . LEU A 1 85 ? 19.556 5.440 -12.694 1.00 97.31 85 LEU A CA 1
ATOM 679 C C . LEU A 1 85 ? 18.455 4.629 -13.389 1.00 97.31 85 LEU A C 1
ATOM 681 O O . LEU A 1 85 ? 18.430 4.576 -14.614 1.00 97.31 85 LEU A O 1
ATOM 685 N N . ARG A 1 86 ? 17.501 4.074 -12.626 1.00 96.06 86 ARG A N 1
ATOM 686 C CA . ARG A 1 86 ? 16.370 3.313 -13.185 1.00 96.06 86 ARG A CA 1
ATOM 687 C C . ARG A 1 86 ? 15.549 4.151 -14.166 1.00 96.06 86 ARG A C 1
ATOM 689 O O . ARG A 1 86 ? 15.239 3.694 -15.261 1.00 96.06 86 ARG A O 1
ATOM 696 N N . THR A 1 87 ? 15.213 5.381 -13.780 1.00 93.94 87 THR A N 1
ATOM 697 C CA . THR A 1 87 ? 14.424 6.303 -14.613 1.00 93.94 87 THR A CA 1
ATOM 698 C C . THR A 1 87 ? 15.148 6.628 -15.915 1.00 93.94 87 THR A C 1
ATOM 700 O O . THR A 1 87 ? 14.535 6.603 -16.975 1.00 93.94 87 THR A O 1
ATOM 703 N N . GLN A 1 88 ? 16.454 6.901 -15.853 1.00 94.50 88 GLN A N 1
ATOM 704 C CA . GLN A 1 88 ? 17.278 7.172 -17.030 1.00 94.50 88 GLN A CA 1
ATOM 705 C C . GLN A 1 88 ? 17.349 5.959 -17.956 1.00 94.50 88 GLN A C 1
ATOM 707 O O . GLN A 1 88 ? 17.154 6.121 -19.156 1.00 94.50 88 GLN A O 1
ATOM 712 N N . THR A 1 89 ? 17.552 4.757 -17.409 1.00 96.06 89 THR A N 1
ATOM 713 C CA . THR A 1 89 ? 17.562 3.513 -18.189 1.00 96.06 89 THR A CA 1
ATOM 714 C C . THR A 1 89 ? 16.257 3.331 -18.953 1.00 96.06 89 THR A C 1
ATOM 716 O O . THR A 1 89 ? 16.291 3.168 -20.165 1.00 96.06 89 THR A O 1
ATOM 719 N N . PHE A 1 90 ? 15.107 3.428 -18.283 1.00 96.00 90 PHE A N 1
ATOM 720 C CA . PHE A 1 90 ? 13.798 3.260 -18.920 1.00 96.00 90 PHE A CA 1
ATOM 721 C C . PHE A 1 90 ? 13.345 4.454 -19.784 1.00 96.00 90 PHE A C 1
ATOM 723 O O . PHE A 1 90 ? 12.266 4.395 -20.373 1.00 96.00 90 PHE A O 1
ATOM 730 N N . ALA A 1 91 ? 14.131 5.531 -19.852 1.00 93.19 91 ALA A N 1
ATOM 731 C CA . ALA A 1 91 ? 13.882 6.706 -20.691 1.00 93.19 91 ALA A CA 1
ATOM 732 C C . ALA A 1 91 ? 14.873 6.833 -21.865 1.00 93.19 91 ALA A C 1
ATOM 734 O O . ALA A 1 91 ? 14.794 7.805 -22.631 1.00 93.19 91 ALA A O 1
ATOM 735 N N . ASP A 1 92 ? 15.809 5.889 -22.000 1.00 94.38 92 ASP A N 1
ATOM 736 C CA . ASP A 1 92 ? 16.823 5.853 -23.050 1.00 94.38 92 ASP A CA 1
ATOM 737 C C . ASP A 1 92 ? 16.368 4.950 -24.218 1.00 94.38 92 ASP A C 1
ATOM 739 O O . ASP A 1 92 ? 16.301 3.722 -24.078 1.00 94.38 92 ASP A O 1
ATOM 743 N N . PRO A 1 93 ? 16.074 5.534 -25.400 1.00 94.88 93 PRO A N 1
ATOM 744 C CA . PRO A 1 93 ? 15.658 4.780 -26.583 1.00 94.88 93 PRO A CA 1
ATOM 745 C C . PRO A 1 93 ? 16.683 3.748 -27.070 1.00 94.88 93 PRO A C 1
ATOM 747 O O . PRO A 1 93 ? 16.314 2.823 -27.792 1.00 94.88 93 PRO A O 1
ATOM 750 N N . SER A 1 94 ? 17.956 3.874 -26.686 1.00 95.38 94 SER A N 1
ATOM 751 C CA . SER A 1 94 ? 19.014 2.934 -27.069 1.00 95.38 94 SER A CA 1
ATOM 752 C C . SER A 1 94 ? 18.772 1.554 -26.455 1.00 95.38 94 SER A C 1
ATOM 754 O O . SER A 1 94 ? 18.846 0.550 -27.166 1.00 95.38 94 SER A O 1
ATOM 756 N N . PHE A 1 95 ? 18.384 1.494 -25.173 1.00 96.69 95 PHE A N 1
ATOM 757 C CA . PHE A 1 95 ? 17.992 0.232 -24.535 1.00 96.69 95 PHE A CA 1
ATOM 758 C C . PHE A 1 95 ? 16.753 -0.355 -25.196 1.00 96.69 95 PHE A C 1
ATOM 760 O O . PHE A 1 95 ? 16.751 -1.538 -25.534 1.00 96.69 95 PHE A O 1
ATOM 767 N N . TYR A 1 96 ? 15.725 0.466 -25.437 1.00 96.62 96 TYR A N 1
ATOM 768 C CA . TYR A 1 96 ? 14.511 0.008 -26.112 1.00 96.62 96 TYR A CA 1
ATOM 769 C C . TYR A 1 96 ? 14.817 -0.583 -27.494 1.00 96.62 96 TYR A C 1
ATOM 771 O O . TYR A 1 96 ? 14.314 -1.653 -27.828 1.00 96.62 96 TYR A O 1
ATOM 779 N N . SER A 1 97 ? 15.681 0.057 -28.284 1.00 95.81 97 SER A N 1
ATOM 780 C CA . SER A 1 97 ? 16.100 -0.431 -29.605 1.00 95.81 97 SER A CA 1
ATOM 781 C C . SER A 1 97 ? 16.756 -1.818 -29.534 1.00 95.81 97 SER A C 1
ATOM 783 O O . SER A 1 97 ? 16.368 -2.742 -30.259 1.00 95.81 97 SER A O 1
ATOM 785 N N . VAL A 1 98 ? 17.700 -2.012 -28.608 1.00 96.75 98 VAL A N 1
ATOM 786 C CA . VAL A 1 98 ? 18.372 -3.308 -28.425 1.00 96.75 98 VAL A CA 1
ATOM 787 C C . VAL A 1 98 ? 17.402 -4.369 -27.898 1.00 96.75 98 VAL A C 1
ATOM 789 O O . VAL A 1 98 ? 17.295 -5.442 -28.486 1.00 96.75 98 VAL A O 1
ATOM 792 N N . LEU A 1 99 ? 16.642 -4.082 -26.841 1.00 96.75 99 LEU A N 1
ATOM 793 C CA . LEU A 1 99 ? 15.697 -5.040 -26.254 1.00 96.75 99 LEU A CA 1
ATOM 794 C C . LEU A 1 99 ? 14.601 -5.434 -27.260 1.00 96.75 99 LEU A C 1
ATOM 796 O O . LEU A 1 99 ? 14.298 -6.614 -27.435 1.00 96.75 99 LEU A O 1
ATOM 800 N N . SER A 1 100 ? 14.026 -4.462 -27.973 1.00 96.44 100 SER A N 1
ATOM 801 C CA . SER A 1 100 ? 12.931 -4.706 -28.920 1.00 96.44 100 SER A CA 1
ATOM 802 C C . SER A 1 100 ? 13.373 -5.492 -30.158 1.00 96.44 100 SER A C 1
ATOM 804 O O . SER A 1 100 ? 12.621 -6.356 -30.618 1.00 96.44 100 SER A O 1
ATOM 806 N N . SER A 1 101 ? 14.589 -5.267 -30.672 1.00 96.38 101 SER A N 1
ATOM 807 C CA . SER A 1 101 ? 15.151 -6.054 -31.785 1.00 96.38 101 SER A CA 1
ATOM 808 C C . SER A 1 101 ? 15.409 -7.519 -31.400 1.00 96.38 101 SER A C 1
ATOM 810 O O . SER A 1 101 ? 15.265 -8.417 -32.233 1.00 96.38 101 SER A O 1
ATOM 812 N N . HIS A 1 102 ? 15.650 -7.787 -30.115 1.00 96.62 102 HIS A N 1
ATOM 813 C CA . HIS A 1 102 ? 15.902 -9.122 -29.572 1.00 96.62 102 HIS A CA 1
ATOM 814 C C . HIS A 1 102 ? 14.668 -9.803 -28.946 1.00 96.62 102 HIS A C 1
ATOM 816 O O . HIS A 1 102 ? 14.777 -10.903 -28.410 1.00 96.62 102 HIS A O 1
ATOM 822 N N . ARG A 1 103 ? 13.457 -9.240 -29.078 1.00 95.19 103 ARG A N 1
ATOM 823 C CA . ARG A 1 103 ? 12.200 -9.807 -28.519 1.00 95.19 103 ARG A CA 1
ATOM 824 C C . ARG A 1 103 ? 11.840 -11.233 -28.984 1.00 95.19 103 ARG A C 1
ATOM 826 O O . ARG A 1 103 ? 10.908 -11.868 -28.485 1.00 95.19 103 ARG A O 1
ATOM 833 N N . HIS A 1 104 ? 12.515 -11.718 -30.023 1.00 94.19 104 HIS A N 1
ATOM 834 C CA . HIS A 1 104 ? 12.337 -13.061 -30.567 1.00 94.19 104 HIS A CA 1
ATOM 835 C C . HIS A 1 104 ? 13.103 -14.132 -29.770 1.00 94.19 104 HIS A C 1
ATOM 837 O O . HIS A 1 104 ? 12.778 -15.312 -29.889 1.00 94.19 104 HIS A O 1
ATOM 843 N N . LEU A 1 105 ? 14.075 -13.734 -28.942 1.00 93.94 105 LEU A N 1
ATOM 844 C CA . LEU A 1 105 ? 14.860 -14.635 -28.103 1.00 93.94 105 LEU A CA 1
ATOM 845 C C . LEU A 1 105 ? 14.008 -15.282 -27.002 1.00 93.94 105 LEU A C 1
ATOM 847 O O . LEU A 1 105 ? 12.957 -14.766 -26.611 1.00 93.94 105 LEU A O 1
ATOM 851 N N . ARG A 1 106 ? 14.461 -16.429 -26.492 1.00 91.38 106 ARG A N 1
ATOM 852 C CA . ARG A 1 106 ? 13.797 -17.184 -25.420 1.00 91.38 106 ARG A CA 1
ATOM 853 C C . ARG A 1 106 ? 14.797 -17.563 -24.339 1.00 91.38 106 ARG A C 1
ATOM 855 O O . ARG A 1 106 ? 15.926 -17.931 -24.666 1.00 91.38 106 ARG A O 1
ATOM 862 N N . ALA A 1 107 ? 14.367 -17.465 -23.085 1.00 88.25 107 ALA A N 1
ATOM 863 C CA . ALA A 1 107 ? 15.140 -17.929 -21.945 1.00 88.25 107 ALA A CA 1
ATOM 864 C C . ALA A 1 107 ? 15.365 -19.452 -22.030 1.00 88.25 107 ALA A C 1
ATOM 866 O O . ALA A 1 107 ? 14.531 -20.164 -22.605 1.00 88.25 107 ALA A O 1
ATOM 867 N N . PRO A 1 108 ? 16.488 -19.967 -21.501 1.00 83.81 108 PRO A N 1
ATOM 868 C CA . PRO A 1 108 ? 16.668 -21.404 -21.339 1.00 83.81 108 PRO A CA 1
ATOM 869 C C . PRO A 1 108 ? 15.617 -21.959 -20.368 1.00 83.81 108 PRO A C 1
ATOM 871 O O . PRO A 1 108 ? 15.300 -21.325 -19.367 1.00 83.81 108 PRO A O 1
ATOM 874 N N . ALA A 1 109 ? 15.086 -23.149 -20.655 1.00 80.06 109 ALA A N 1
ATOM 875 C CA . ALA A 1 109 ? 14.161 -23.814 -19.742 1.00 80.06 109 ALA A CA 1
ATOM 876 C C . ALA A 1 109 ? 14.886 -24.233 -18.454 1.00 80.06 109 ALA A C 1
ATOM 878 O O . ALA A 1 109 ? 15.971 -24.814 -18.518 1.00 80.06 109 ALA A O 1
ATOM 879 N N . GLU A 1 110 ? 14.262 -23.984 -17.305 1.00 76.31 110 GLU A N 1
ATOM 880 C CA . GLU A 1 110 ? 14.783 -24.358 -15.991 1.00 76.31 110 GLU A CA 1
ATOM 881 C C . GLU A 1 110 ? 13.673 -24.984 -15.140 1.00 76.31 110 GLU A C 1
ATOM 883 O O . GLU A 1 110 ? 12.529 -24.528 -15.141 1.00 76.31 110 GLU A O 1
ATOM 888 N N . GLU A 1 111 ? 14.005 -26.067 -14.442 1.00 73.12 111 GLU A N 1
ATOM 889 C CA . GLU A 1 111 ? 13.056 -26.802 -13.611 1.00 73.12 111 GLU A CA 1
ATOM 890 C C . GLU A 1 111 ? 12.652 -25.979 -12.376 1.00 73.12 111 GLU A C 1
ATOM 892 O O . GLU A 1 111 ? 13.468 -25.272 -11.788 1.00 73.12 111 GLU A O 1
ATOM 897 N N . GLY A 1 112 ? 11.379 -26.058 -11.978 1.00 69.81 112 GLY A N 1
ATOM 898 C CA . GLY A 1 112 ? 10.867 -25.373 -10.784 1.00 69.81 112 GLY A CA 1
ATOM 899 C C . GLY A 1 112 ? 10.420 -23.919 -10.986 1.00 69.81 112 GLY A C 1
ATOM 900 O O . GLY A 1 112 ? 9.869 -23.342 -10.050 1.00 69.81 112 GLY A O 1
ATOM 901 N N . TYR A 1 113 ? 10.576 -23.352 -12.187 1.00 72.94 113 TYR A N 1
ATOM 902 C CA . TYR A 1 113 ? 10.092 -22.010 -12.531 1.00 72.94 113 TYR A CA 1
ATOM 903 C C . TYR A 1 113 ? 9.010 -22.028 -13.610 1.00 72.94 113 TYR A C 1
ATOM 905 O O . TYR A 1 113 ? 8.891 -22.968 -14.397 1.00 72.94 113 TYR A O 1
ATOM 913 N N . ASN A 1 114 ? 8.206 -20.965 -13.647 1.00 75.88 114 ASN A N 1
ATOM 914 C CA . ASN A 1 114 ? 7.169 -20.793 -14.653 1.00 75.88 114 ASN A CA 1
ATOM 915 C C . ASN A 1 114 ? 7.800 -20.439 -16.016 1.00 75.88 114 ASN A C 1
ATOM 917 O O . ASN A 1 114 ? 8.379 -19.362 -16.146 1.00 75.88 114 ASN A O 1
ATOM 921 N N . PRO A 1 115 ? 7.641 -21.267 -17.067 1.00 73.56 115 PRO A N 1
ATOM 922 C CA . PRO A 1 115 ? 8.242 -21.000 -18.377 1.00 73.56 115 PRO A CA 1
ATOM 923 C C . PRO A 1 115 ? 7.668 -19.760 -19.082 1.00 73.56 115 PRO A C 1
ATOM 925 O O . PRO A 1 115 ? 8.252 -19.277 -20.052 1.00 73.56 115 PRO A O 1
ATOM 928 N N . ASN A 1 116 ? 6.519 -19.245 -18.633 1.00 87.94 116 ASN A N 1
ATOM 929 C CA . ASN A 1 116 ? 5.928 -18.022 -19.171 1.00 87.94 116 ASN A CA 1
ATOM 930 C C . ASN A 1 116 ? 6.417 -16.754 -18.463 1.00 87.94 116 ASN A C 1
ATOM 932 O O . ASN A 1 116 ? 6.192 -15.662 -18.989 1.00 87.94 116 ASN A O 1
ATOM 936 N N . GLU A 1 117 ? 7.090 -16.881 -17.316 1.00 91.56 117 GLU A N 1
ATOM 937 C CA . GLU A 1 117 ? 7.566 -15.743 -16.531 1.00 91.56 117 GLU A CA 1
ATOM 938 C C . GLU A 1 117 ? 8.548 -14.887 -17.343 1.00 91.56 117 GLU A C 1
ATOM 940 O O . GLU A 1 117 ? 8.304 -13.695 -17.522 1.00 91.56 117 GLU A O 1
ATOM 945 N N . ASP A 1 118 ? 9.583 -15.490 -17.941 1.00 92.06 118 ASP A N 1
ATOM 946 C CA . ASP A 1 118 ? 10.585 -14.750 -18.725 1.00 92.06 118 ASP A CA 1
ATOM 947 C C . ASP A 1 118 ? 9.957 -14.026 -19.934 1.00 92.06 118 ASP A C 1
ATOM 949 O O . ASP A 1 118 ? 10.372 -12.930 -20.330 1.00 92.06 118 ASP A O 1
ATOM 953 N N . LEU A 1 119 ? 8.919 -14.627 -20.535 1.00 92.38 119 LEU A N 1
ATOM 954 C CA . LEU A 1 119 ? 8.164 -14.018 -21.631 1.00 92.38 119 LEU A CA 1
ATOM 955 C C . LEU A 1 119 ? 7.337 -12.825 -21.143 1.00 92.38 119 LEU A C 1
ATOM 957 O O . LEU A 1 119 ? 7.241 -11.823 -21.857 1.00 92.38 119 LEU A O 1
ATOM 961 N N . LYS A 1 120 ? 6.724 -12.934 -19.962 1.00 93.38 120 LYS A N 1
ATOM 962 C CA . LYS A 1 120 ? 5.973 -11.846 -19.339 1.00 93.38 120 LYS A CA 1
ATOM 963 C C . LYS A 1 120 ? 6.908 -10.701 -18.953 1.00 93.38 120 LYS A C 1
ATOM 965 O O . LYS A 1 120 ? 6.666 -9.586 -19.400 1.00 93.38 120 LYS A O 1
ATOM 970 N N . PHE A 1 121 ? 8.011 -10.981 -18.257 1.00 94.88 121 PHE A N 1
ATOM 971 C CA . PHE A 1 121 ? 9.059 -10.007 -17.938 1.00 94.88 121 PHE A CA 1
ATOM 972 C C . PHE A 1 121 ? 9.500 -9.215 -19.170 1.00 94.88 121 PHE A C 1
ATOM 974 O O . PHE A 1 121 ? 9.469 -7.987 -19.168 1.00 94.88 121 PHE A O 1
ATOM 981 N N . MET A 1 122 ? 9.841 -9.912 -20.258 1.00 95.56 122 MET A N 1
ATOM 982 C CA . MET A 1 122 ? 10.237 -9.267 -21.508 1.00 95.56 122 MET A CA 1
ATOM 983 C C . MET A 1 122 ? 9.148 -8.329 -22.047 1.00 95.56 122 MET A C 1
ATOM 985 O O . MET A 1 122 ? 9.450 -7.206 -22.449 1.00 95.56 122 MET A O 1
ATOM 989 N N . LYS A 1 123 ? 7.889 -8.783 -22.089 1.00 95.19 123 LYS A N 1
ATOM 990 C CA . LYS A 1 123 ? 6.767 -7.973 -22.587 1.00 95.19 123 LYS A CA 1
ATOM 991 C C . LYS A 1 123 ? 6.533 -6.744 -21.717 1.00 95.19 123 LYS A C 1
ATOM 993 O O . LYS A 1 123 ? 6.376 -5.659 -22.263 1.00 95.19 123 LYS A O 1
ATOM 998 N N . ASP A 1 124 ? 6.557 -6.912 -20.402 1.00 95.06 124 ASP A N 1
ATOM 999 C CA . ASP A 1 124 ? 6.301 -5.836 -19.448 1.00 95.06 124 ASP A CA 1
ATOM 1000 C C . ASP A 1 124 ? 7.418 -4.787 -19.481 1.00 95.06 124 ASP A C 1
ATOM 1002 O O . ASP A 1 124 ? 7.136 -3.591 -19.520 1.00 95.06 124 ASP A O 1
ATOM 1006 N N . VAL A 1 125 ? 8.684 -5.213 -19.569 1.00 96.31 125 VAL A N 1
ATOM 1007 C CA . VAL A 1 125 ? 9.828 -4.305 -19.742 1.00 96.31 125 VAL A CA 1
ATOM 1008 C C . VAL A 1 125 ? 9.692 -3.495 -21.030 1.00 96.31 125 VAL A C 1
ATOM 1010 O O . VAL A 1 125 ? 9.829 -2.272 -21.000 1.00 96.31 125 VAL A O 1
ATOM 1013 N N . LEU A 1 126 ? 9.407 -4.148 -22.162 1.00 97.25 126 LEU A N 1
ATOM 1014 C CA . LEU A 1 126 ? 9.236 -3.461 -23.446 1.00 97.25 126 LEU A CA 1
ATOM 1015 C C . LEU A 1 126 ? 8.057 -2.485 -23.414 1.00 97.25 126 LEU A C 1
ATOM 1017 O O . LEU A 1 126 ? 8.196 -1.348 -23.862 1.00 97.25 126 LEU A O 1
ATOM 1021 N N . LEU A 1 127 ? 6.934 -2.899 -22.827 1.00 95.88 127 LEU A N 1
ATOM 1022 C CA . LEU A 1 127 ? 5.770 -2.042 -22.649 1.00 95.88 127 LEU A CA 1
ATOM 1023 C C . LEU A 1 127 ? 6.107 -0.829 -21.773 1.00 95.88 127 LEU A C 1
ATOM 1025 O O . LEU A 1 127 ? 5.711 0.288 -22.090 1.00 95.88 127 LEU A O 1
ATOM 1029 N N . GLN A 1 128 ? 6.889 -1.001 -20.707 1.00 95.62 128 GLN A N 1
ATOM 1030 C CA . GLN A 1 128 ? 7.313 0.107 -19.853 1.00 95.62 128 GLN A CA 1
ATOM 1031 C C . GLN A 1 128 ? 8.165 1.140 -20.611 1.00 95.62 128 GLN A C 1
ATOM 1033 O O . GLN A 1 128 ? 8.001 2.340 -20.390 1.00 95.62 128 GLN A O 1
ATOM 1038 N N . PHE A 1 129 ? 9.035 0.706 -21.529 1.00 97.44 129 PHE A N 1
ATOM 1039 C CA . PHE A 1 129 ? 9.764 1.613 -22.425 1.00 97.44 129 PHE A CA 1
ATOM 1040 C C . PHE A 1 129 ? 8.825 2.370 -23.373 1.00 97.44 129 PHE A C 1
ATOM 1042 O O . PHE A 1 129 ? 8.975 3.578 -23.562 1.00 97.44 129 PHE A O 1
ATOM 1049 N N . GLU A 1 130 ? 7.846 1.684 -23.960 1.00 96.25 130 GLU A N 1
ATOM 1050 C CA . GLU A 1 130 ? 6.856 2.296 -24.857 1.00 96.25 130 GLU A CA 1
ATOM 1051 C C . GLU A 1 130 ? 6.003 3.333 -24.122 1.00 96.25 130 GLU A C 1
ATOM 1053 O O . GLU A 1 130 ? 5.828 4.454 -24.601 1.00 96.25 130 GLU A O 1
ATOM 1058 N N . ARG A 1 131 ? 5.570 3.005 -22.903 1.00 95.44 131 ARG A N 1
ATOM 1059 C CA . ARG A 1 131 ? 4.847 3.901 -21.991 1.00 95.44 131 ARG A CA 1
ATOM 1060 C C . ARG A 1 131 ? 5.680 5.102 -21.544 1.00 95.44 131 ARG A C 1
ATOM 1062 O O . ARG A 1 131 ? 5.117 6.151 -21.255 1.00 95.44 131 ARG A O 1
ATOM 1069 N N . ASN A 1 132 ? 7.006 4.979 -21.565 1.00 95.62 132 ASN A N 1
ATOM 1070 C CA . ASN A 1 132 ? 7.941 6.082 -21.341 1.00 95.62 132 ASN A CA 1
ATOM 1071 C C . ASN A 1 132 ? 8.307 6.847 -22.623 1.00 95.62 132 ASN A C 1
ATOM 1073 O O . ASN A 1 132 ? 9.216 7.680 -22.616 1.00 95.62 132 ASN A O 1
ATOM 1077 N N . GLY A 1 133 ? 7.620 6.569 -23.731 1.00 95.75 133 GLY A N 1
ATOM 1078 C CA . GLY A 1 133 ? 7.789 7.270 -24.994 1.00 95.75 133 GLY A CA 1
ATOM 1079 C C . GLY A 1 133 ? 9.027 6.863 -25.793 1.00 95.75 133 GLY A C 1
ATOM 1080 O O . GLY A 1 133 ? 9.318 7.505 -26.797 1.00 95.75 133 GLY A O 1
ATOM 1081 N N . CYS A 1 134 ? 9.763 5.812 -25.414 1.00 96.25 134 CYS A N 1
ATOM 1082 C CA . CYS A 1 134 ? 10.989 5.410 -26.121 1.00 96.25 134 CYS A CA 1
ATOM 1083 C C . CYS A 1 134 ? 10.747 4.904 -27.552 1.00 96.25 134 CYS A C 1
ATOM 1085 O O . CYS A 1 134 ? 11.688 4.848 -28.342 1.00 96.25 134 CYS A O 1
ATOM 1087 N N . SER A 1 135 ? 9.502 4.570 -27.898 1.00 94.19 135 SER A N 1
ATOM 1088 C CA . SER A 1 135 ? 9.076 4.237 -29.260 1.00 94.19 135 SER A CA 1
ATOM 1089 C C . SER A 1 135 ? 8.647 5.460 -30.087 1.00 94.19 135 SER A C 1
ATOM 1091 O O . SER A 1 135 ? 8.385 5.330 -31.285 1.00 94.19 135 SER A O 1
ATOM 1093 N N . LEU A 1 136 ? 8.565 6.650 -29.479 1.00 95.31 136 LEU A N 1
ATOM 1094 C CA . LEU A 1 136 ? 8.133 7.871 -30.155 1.00 95.31 136 LEU A CA 1
ATOM 1095 C C . LEU A 1 136 ? 9.230 8.445 -31.069 1.00 95.31 136 LEU A C 1
ATOM 1097 O O . LEU A 1 136 ? 10.419 8.369 -30.750 1.00 95.31 136 LEU A O 1
ATOM 1101 N N . PRO A 1 137 ? 8.847 9.129 -32.164 1.00 94.38 137 PRO A N 1
ATOM 1102 C CA . PRO A 1 137 ? 9.756 10.003 -32.901 1.00 94.38 137 PRO A CA 1
ATOM 1103 C C . PRO A 1 137 ? 10.357 11.090 -31.997 1.00 94.38 137 PRO A C 1
ATOM 1105 O O . PRO A 1 137 ? 9.694 11.558 -31.070 1.00 94.38 137 PRO A O 1
ATOM 1108 N N . THR A 1 138 ? 11.572 11.551 -32.312 1.00 91.88 138 THR A N 1
ATOM 1109 C CA . THR A 1 138 ? 12.352 12.502 -31.494 1.00 91.88 138 THR A CA 1
ATOM 1110 C C . THR A 1 138 ? 11.554 13.726 -31.036 1.00 91.88 138 THR A C 1
ATOM 1112 O O . THR A 1 138 ? 11.557 14.037 -29.850 1.00 91.88 138 THR A O 1
ATOM 1115 N N . GLU A 1 139 ? 10.805 14.370 -31.936 1.00 93.00 139 GLU A N 1
ATOM 1116 C CA . GLU A 1 139 ? 9.992 15.554 -31.613 1.00 93.00 139 GLU A CA 1
ATOM 1117 C C . GLU A 1 139 ? 8.910 15.255 -30.558 1.00 93.00 139 GLU A C 1
ATOM 1119 O O . GLU A 1 139 ? 8.740 15.997 -29.590 1.00 93.00 139 GLU A O 1
ATOM 1124 N N . LYS A 1 140 ? 8.207 14.123 -30.696 1.00 94.88 140 LYS A N 1
ATOM 1125 C CA . LYS A 1 140 ? 7.188 13.699 -29.726 1.00 94.88 140 LYS A CA 1
ATOM 1126 C C . LYS A 1 140 ? 7.808 13.281 -28.394 1.00 94.88 140 LYS A C 1
ATOM 1128 O O . LYS A 1 140 ? 7.220 13.549 -27.351 1.00 94.88 140 LYS A O 1
ATOM 1133 N N . LEU A 1 141 ? 8.989 12.661 -28.414 1.00 93.25 141 LEU A N 1
ATOM 1134 C CA . LEU A 1 141 ? 9.725 12.299 -27.202 1.00 93.25 141 LEU A CA 1
ATOM 1135 C C . LEU A 1 141 ? 10.182 13.542 -26.417 1.00 93.25 141 LEU A C 1
ATOM 1137 O O . LEU A 1 141 ? 10.101 13.559 -25.190 1.00 93.25 141 LEU A O 1
ATOM 1141 N N . GLU A 1 142 ? 10.632 14.597 -27.098 1.00 93.19 142 GLU A N 1
ATOM 1142 C CA . GLU A 1 142 ? 10.976 15.875 -26.458 1.00 93.19 142 GLU A CA 1
ATOM 1143 C C . GLU A 1 142 ? 9.751 16.545 -25.825 1.00 93.19 142 GLU A C 1
ATOM 1145 O O . GLU A 1 142 ? 9.816 16.988 -24.673 1.00 93.19 142 GLU A O 1
ATOM 1150 N N . ALA A 1 143 ? 8.617 16.553 -26.535 1.00 94.25 143 ALA A N 1
ATOM 1151 C CA . ALA A 1 143 ? 7.349 17.041 -25.998 1.00 94.25 143 ALA A CA 1
ATOM 1152 C C . ALA A 1 143 ? 6.911 16.237 -24.762 1.00 94.25 143 ALA A C 1
ATOM 1154 O O . ALA A 1 143 ? 6.634 16.829 -23.718 1.00 94.25 143 ALA A O 1
ATOM 1155 N N . TYR A 1 144 ? 6.935 14.902 -24.845 1.00 95.56 144 TYR A N 1
ATO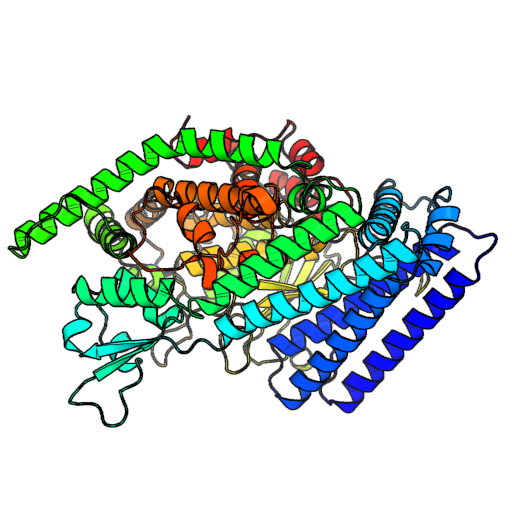M 1156 C CA . TYR A 1 144 ? 6.649 14.002 -23.725 1.00 95.56 144 TYR A CA 1
ATOM 1157 C C . TYR A 1 144 ? 7.516 14.330 -22.503 1.00 95.56 144 TYR A C 1
ATOM 1159 O O . TYR A 1 144 ? 6.989 14.582 -21.424 1.00 95.56 144 TYR A O 1
ATOM 1167 N N . ARG A 1 145 ? 8.842 14.433 -22.672 1.00 94.00 145 ARG A N 1
ATOM 1168 C CA . ARG A 1 145 ? 9.775 14.734 -21.571 1.00 94.00 145 ARG A CA 1
ATOM 1169 C C . ARG A 1 145 ? 9.473 16.069 -20.891 1.00 94.00 145 ARG A C 1
ATOM 1171 O O . ARG A 1 145 ? 9.513 16.149 -19.663 1.00 94.00 145 ARG A O 1
ATOM 1178 N N . LYS A 1 146 ? 9.159 17.111 -21.668 1.00 96.38 146 LYS A N 1
ATOM 1179 C CA . LYS A 1 146 ? 8.793 18.428 -21.127 1.00 96.38 146 LYS A CA 1
ATOM 1180 C C . LYS A 1 146 ? 7.503 18.355 -20.306 1.00 96.38 146 LYS A C 1
ATOM 1182 O O . LYS A 1 146 ? 7.456 18.910 -19.209 1.00 96.38 146 LYS A O 1
ATOM 1187 N N . LEU A 1 147 ? 6.489 17.657 -20.818 1.00 97.31 147 LEU A N 1
ATOM 1188 C CA . LEU A 1 147 ? 5.207 17.476 -20.136 1.00 97.31 147 LEU A CA 1
ATOM 1189 C C . LEU A 1 147 ? 5.363 16.665 -18.847 1.00 97.31 147 LEU A C 1
ATOM 1191 O O . LEU A 1 147 ? 4.954 17.133 -17.788 1.00 97.31 147 LEU A O 1
ATOM 1195 N N . SER A 1 148 ? 6.022 15.505 -18.905 1.00 95.25 148 SER A N 1
ATOM 1196 C CA . SER A 1 148 ? 6.264 14.655 -17.735 1.00 95.25 148 SER A CA 1
ATOM 1197 C C . SER A 1 148 ? 7.073 15.379 -16.660 1.00 95.25 148 SER A C 1
ATOM 1199 O O . SER A 1 148 ? 6.755 15.274 -15.481 1.00 95.25 148 SER A O 1
ATOM 1201 N N . SER A 1 149 ? 8.082 16.173 -17.044 1.00 95.19 149 SER A N 1
ATOM 1202 C CA . SER A 1 149 ? 8.844 16.977 -16.081 1.00 95.19 149 SER A CA 1
ATOM 1203 C C . SER A 1 149 ? 7.976 18.022 -15.382 1.00 95.19 149 SER A C 1
ATOM 1205 O O . SER A 1 149 ? 8.164 18.256 -14.188 1.00 95.19 149 SER A O 1
ATOM 1207 N N . ARG A 1 150 ? 7.054 18.671 -16.105 1.00 97.75 150 ARG A N 1
ATOM 1208 C CA . ARG A 1 150 ? 6.140 19.645 -15.504 1.00 97.75 150 ARG A CA 1
ATOM 1209 C C . ARG A 1 150 ? 5.102 18.963 -14.614 1.00 97.75 150 ARG A C 1
ATOM 1211 O O . ARG A 1 150 ? 4.811 19.494 -13.546 1.00 97.75 150 ARG A O 1
ATOM 1218 N N . LEU A 1 151 ? 4.607 17.789 -15.014 1.00 97.25 151 LEU A N 1
ATOM 1219 C CA . LEU A 1 151 ? 3.684 16.982 -14.215 1.00 97.25 151 LEU A CA 1
ATOM 1220 C C . LEU A 1 151 ? 4.303 16.622 -12.856 1.00 97.25 151 LEU A C 1
ATOM 1222 O O . LEU A 1 151 ? 3.725 16.943 -11.821 1.00 97.25 151 LEU A O 1
ATOM 1226 N N . SER A 1 152 ? 5.520 16.071 -12.852 1.00 94.88 152 SER A N 1
ATOM 1227 C CA . SER A 1 152 ? 6.222 15.718 -11.610 1.00 94.88 152 SER A CA 1
ATOM 1228 C C . SER A 1 152 ? 6.450 16.924 -10.688 1.00 94.88 152 SER A C 1
ATOM 1230 O O . SER A 1 152 ? 6.362 16.805 -9.465 1.00 94.88 152 SER A O 1
ATOM 1232 N N . ASP A 1 153 ? 6.748 18.100 -11.252 1.00 96.38 153 ASP A N 1
ATOM 1233 C CA . ASP A 1 153 ? 6.916 19.333 -10.475 1.00 96.38 153 ASP A CA 1
ATOM 1234 C C . ASP A 1 153 ? 5.597 19.779 -9.823 1.00 96.38 153 ASP A C 1
ATOM 1236 O O . ASP A 1 153 ? 5.566 20.029 -8.614 1.00 96.38 153 ASP A O 1
ATOM 1240 N N . VAL A 1 154 ? 4.497 19.831 -10.584 1.00 97.69 154 VAL A N 1
ATOM 1241 C CA . VAL A 1 154 ? 3.203 20.291 -10.055 1.00 97.69 154 VAL A CA 1
ATOM 1242 C C . VAL A 1 154 ? 2.602 19.313 -9.038 1.00 97.69 154 VAL A C 1
ATOM 1244 O O . VAL A 1 154 ? 2.101 19.754 -8.002 1.00 97.69 154 VAL A O 1
ATOM 1247 N N . GLU A 1 155 ? 2.733 18.000 -9.249 1.00 96.81 155 GLU A N 1
ATOM 1248 C CA . GLU A 1 155 ? 2.343 16.975 -8.268 1.00 96.81 155 GLU A CA 1
ATOM 1249 C C . GLU A 1 155 ? 3.182 17.086 -6.989 1.00 96.81 155 GLU A C 1
ATOM 1251 O O . GLU A 1 155 ? 2.656 17.048 -5.874 1.00 96.81 155 GLU A O 1
ATOM 1256 N N . GLY A 1 156 ? 4.493 17.312 -7.131 1.00 93.56 156 GLY A N 1
ATOM 1257 C CA . GLY A 1 156 ? 5.383 17.565 -6.004 1.00 93.56 156 GLY A CA 1
ATOM 1258 C C . GLY A 1 156 ? 4.980 18.809 -5.208 1.00 93.56 156 GLY A C 1
ATOM 1259 O O . GLY A 1 156 ? 4.997 18.785 -3.977 1.00 93.56 156 GLY A O 1
ATOM 1260 N N . GLN A 1 157 ? 4.591 19.893 -5.884 1.00 95.44 157 GLN A N 1
ATOM 1261 C CA . GLN A 1 157 ? 4.081 21.104 -5.234 1.00 95.44 157 GLN A CA 1
ATOM 1262 C C . GLN A 1 157 ? 2.745 20.859 -4.524 1.00 95.44 157 GLN A C 1
ATOM 1264 O O . GLN A 1 157 ? 2.566 21.343 -3.406 1.00 95.44 157 GLN A O 1
ATOM 1269 N N . PHE A 1 158 ? 1.837 20.092 -5.135 1.00 95.94 158 PHE A N 1
ATOM 1270 C CA . PHE A 1 158 ? 0.564 19.707 -4.525 1.00 95.94 158 PHE A CA 1
ATOM 1271 C C . PHE A 1 158 ? 0.783 18.925 -3.225 1.00 95.94 158 PHE A C 1
ATOM 1273 O O . PHE A 1 158 ? 0.234 19.284 -2.183 1.00 95.94 158 PHE A O 1
ATOM 1280 N N . ASN A 1 159 ? 1.635 17.899 -3.267 1.00 93.50 159 ASN A N 1
ATOM 1281 C CA . ASN A 1 159 ? 1.920 17.041 -2.119 1.00 93.50 159 ASN A CA 1
ATOM 1282 C C . ASN A 1 159 ? 2.647 17.795 -0.996 1.00 93.50 159 ASN A C 1
ATOM 1284 O O . ASN A 1 159 ? 2.315 17.614 0.177 1.00 93.50 159 ASN A O 1
ATOM 1288 N N . ARG A 1 160 ? 3.598 18.682 -1.335 1.00 91.25 160 ARG A N 1
ATOM 1289 C CA . ARG A 1 160 ? 4.276 19.541 -0.347 1.00 91.25 160 ARG A CA 1
ATOM 1290 C C . ARG A 1 160 ? 3.296 20.461 0.372 1.00 91.25 160 ARG A C 1
ATOM 1292 O O . ARG A 1 160 ? 3.332 20.512 1.596 1.00 91.25 160 ARG A O 1
ATOM 1299 N N . ALA A 1 161 ? 2.380 21.104 -0.356 1.00 93.50 161 ALA A N 1
ATOM 1300 C CA . ALA A 1 161 ? 1.379 21.986 0.244 1.00 93.50 161 ALA A CA 1
ATOM 1301 C C . ALA A 1 161 ? 0.493 21.259 1.275 1.00 93.50 161 ALA A C 1
ATOM 1303 O O . ALA A 1 161 ? 0.150 21.831 2.304 1.00 93.50 161 ALA A O 1
ATOM 1304 N N . VAL A 1 162 ? 0.163 19.984 1.038 1.00 90.69 162 VAL A N 1
ATOM 1305 C CA . VAL A 1 162 ? -0.577 19.151 2.003 1.00 90.69 162 VAL A CA 1
ATOM 1306 C C . VAL A 1 162 ? 0.301 18.718 3.181 1.00 90.69 162 VAL A C 1
ATOM 1308 O O . VAL A 1 162 ? -0.160 18.698 4.323 1.00 90.69 162 VAL A O 1
ATOM 1311 N N . GLY A 1 163 ? 1.560 18.351 2.928 1.00 85.75 163 GLY A N 1
ATOM 1312 C CA . GLY A 1 163 ? 2.498 17.919 3.968 1.00 85.75 163 GLY A CA 1
ATOM 1313 C C . GLY A 1 163 ? 2.844 19.030 4.963 1.00 85.75 163 GLY A C 1
ATOM 1314 O O . GLY A 1 163 ? 2.860 18.791 6.174 1.00 85.75 163 GLY A O 1
ATOM 1315 N N . GLU A 1 164 ? 3.059 20.240 4.446 1.00 88.75 164 GLU A N 1
ATOM 1316 C CA . GLU A 1 164 ? 3.402 21.458 5.189 1.00 88.75 164 GLU A CA 1
ATOM 1317 C C . GLU A 1 164 ? 2.173 22.170 5.782 1.00 88.75 164 GLU A C 1
ATOM 1319 O O . GLU A 1 164 ? 2.320 23.177 6.472 1.00 88.75 164 GLU A O 1
ATOM 1324 N N . ASP A 1 165 ? 0.961 21.649 5.561 1.00 89.12 165 ASP A N 1
ATOM 1325 C CA . ASP A 1 165 ? -0.263 22.209 6.127 1.00 89.12 165 ASP A CA 1
ATOM 1326 C C . ASP A 1 165 ? -0.245 22.140 7.668 1.00 89.12 165 ASP A C 1
ATOM 1328 O O . ASP A 1 165 ? -0.127 21.067 8.280 1.00 89.12 165 ASP A O 1
ATOM 1332 N N . LEU A 1 166 ? -0.372 23.322 8.280 1.00 91.38 166 LEU A N 1
ATOM 1333 C CA . LEU A 1 166 ? -0.459 23.550 9.727 1.00 91.38 166 LEU A CA 1
ATOM 1334 C C . LEU A 1 166 ? -1.866 24.004 10.145 1.00 91.38 166 LEU A C 1
ATOM 1336 O O . LEU A 1 166 ? -2.037 24.643 11.192 1.00 91.38 166 LEU A O 1
ATOM 1340 N N . SER A 1 167 ? -2.875 23.711 9.320 1.00 94.25 167 SER A N 1
ATOM 1341 C CA . SER A 1 167 ? -4.254 24.083 9.603 1.00 94.25 167 SER A CA 1
ATOM 1342 C C . SER A 1 167 ? -4.697 23.444 10.920 1.00 94.25 167 SER A C 1
ATOM 1344 O O . SER A 1 167 ? -4.432 22.272 11.214 1.00 94.25 167 SER A O 1
ATOM 1346 N N . HIS A 1 168 ? -5.348 24.248 11.751 1.00 95.94 168 HIS A N 1
ATOM 1347 C CA . HIS A 1 168 ? -5.803 23.850 13.073 1.00 95.94 168 HIS A CA 1
ATOM 1348 C C . HIS A 1 168 ? -7.041 24.650 13.462 1.00 95.94 168 HIS A C 1
ATOM 1350 O O . HIS A 1 168 ? -7.363 25.675 12.858 1.00 95.94 168 HIS A O 1
ATOM 1356 N N . ILE A 1 169 ? -7.733 24.181 14.495 1.00 97.56 169 ILE A N 1
ATOM 1357 C CA . ILE A 1 169 ? -8.749 24.971 15.186 1.00 97.56 169 ILE A CA 1
ATOM 1358 C C . ILE A 1 169 ? -8.290 25.244 16.617 1.00 97.56 169 ILE A C 1
ATOM 1360 O O . ILE A 1 169 ? -7.681 24.389 17.262 1.00 97.56 169 ILE A O 1
ATOM 1364 N N . ILE A 1 170 ? -8.596 26.444 17.105 1.00 97.19 170 ILE A N 1
ATOM 1365 C CA . ILE A 1 170 ? -8.440 26.801 18.516 1.00 97.19 170 ILE A CA 1
ATOM 1366 C C . ILE A 1 170 ? -9.768 26.542 19.219 1.00 97.19 170 ILE A C 1
ATOM 1368 O O . ILE A 1 170 ? -10.828 26.985 18.758 1.00 97.19 170 ILE A O 1
ATOM 1372 N N . VAL A 1 171 ? -9.702 25.795 20.313 1.00 96.44 171 VAL A N 1
ATOM 1373 C CA . VAL A 1 171 ? -10.857 25.371 21.108 1.00 96.44 171 VAL A CA 1
ATOM 1374 C C . VAL A 1 171 ? -10.565 25.569 22.587 1.00 96.44 171 VAL A C 1
ATOM 1376 O O . VAL A 1 171 ? -9.420 25.448 23.022 1.00 96.44 171 VAL A O 1
ATOM 1379 N N . LYS A 1 172 ? -11.592 25.859 23.379 1.00 94.94 172 LYS A N 1
ATOM 1380 C CA . LYS A 1 172 ? -11.475 25.883 24.841 1.00 94.94 172 LYS A CA 1
ATOM 1381 C C . LYS A 1 172 ? -11.679 24.478 25.396 1.00 94.94 172 LYS A C 1
ATOM 1383 O O . LYS A 1 172 ? -12.306 23.638 24.754 1.00 94.94 172 LYS A O 1
ATOM 1388 N N . ARG A 1 173 ? -11.223 24.214 26.625 1.00 92.12 173 ARG A N 1
ATOM 1389 C CA . ARG A 1 173 ? -11.486 22.930 27.309 1.00 92.12 173 ARG A CA 1
ATOM 1390 C C . ARG A 1 173 ? -12.970 22.538 27.292 1.00 92.12 173 ARG A C 1
ATOM 1392 O O . ARG A 1 173 ? -13.311 21.387 27.046 1.00 92.12 173 ARG A O 1
ATOM 1399 N N . GLU A 1 174 ? -13.858 23.509 27.492 1.00 93.75 174 GLU A N 1
ATOM 1400 C CA . GLU A 1 174 ? -15.313 23.318 27.450 1.00 93.75 174 GLU A CA 1
ATOM 1401 C C . GLU A 1 174 ? -15.851 22.904 26.072 1.00 93.75 174 GLU A C 1
ATOM 1403 O O . GLU A 1 174 ? -16.953 22.374 25.986 1.00 93.75 174 GLU A O 1
ATOM 1408 N N . ASP A 1 175 ? -15.105 23.121 24.987 1.00 95.62 175 ASP A N 1
ATOM 1409 C CA . ASP A 1 175 ? -15.479 22.701 23.631 1.00 95.62 175 ASP A CA 1
ATOM 1410 C C . ASP A 1 175 ? -15.146 21.235 23.339 1.00 95.62 175 ASP A C 1
ATOM 1412 O O . ASP A 1 175 ? -15.623 20.677 22.348 1.00 95.62 175 ASP A O 1
ATOM 1416 N N . LEU A 1 176 ? -14.351 20.616 24.216 1.00 95.44 176 LEU A N 1
ATOM 1417 C CA . LEU A 1 176 ? -13.839 19.251 24.117 1.00 95.44 176 LEU A CA 1
ATOM 1418 C C . LEU A 1 176 ? -14.607 18.265 25.013 1.00 95.44 176 LEU A C 1
ATOM 1420 O O . LEU A 1 176 ? -14.150 17.152 25.269 1.00 95.44 176 LEU A O 1
ATOM 1424 N N . VAL A 1 177 ? -15.802 18.643 25.479 1.00 94.94 177 VAL A N 1
ATOM 1425 C CA . VAL A 1 177 ? -16.671 17.747 26.254 1.00 94.94 177 VAL A CA 1
ATOM 1426 C C . VAL A 1 177 ? -16.950 16.473 25.451 1.00 94.94 177 VAL A C 1
ATOM 1428 O O . VAL A 1 177 ? -17.408 16.536 24.310 1.00 94.94 177 VAL A O 1
ATOM 1431 N N . GLY A 1 178 ? -16.708 15.316 26.072 1.00 91.44 178 GLY A N 1
ATOM 1432 C CA . GLY A 1 178 ? -16.824 13.989 25.456 1.00 91.44 178 GLY A CA 1
ATOM 1433 C C . GLY A 1 178 ? -15.479 13.326 25.148 1.00 91.44 178 GLY A C 1
ATOM 1434 O O . GLY A 1 178 ? -15.437 12.106 24.997 1.00 91.44 178 GLY A O 1
ATOM 1435 N N . LEU A 1 179 ? -14.383 14.091 25.115 1.00 91.56 179 LEU A N 1
ATOM 1436 C CA . LEU A 1 179 ? -13.027 13.542 25.062 1.00 91.56 179 LEU A CA 1
ATOM 1437 C C . LEU A 1 179 ? -12.510 13.211 26.472 1.00 91.56 179 LEU A C 1
ATOM 1439 O O . LEU A 1 179 ? -12.997 13.761 27.458 1.00 91.56 179 LEU A O 1
ATOM 1443 N N . SER A 1 180 ? -11.538 12.297 26.568 1.00 86.94 180 SER A N 1
ATOM 1444 C CA . SER A 1 180 ? -10.884 11.958 27.838 1.00 86.94 180 SER A CA 1
ATOM 1445 C C . SER A 1 180 ? -9.935 13.066 28.296 1.00 86.94 180 SER A C 1
ATOM 1447 O O . SER A 1 180 ? -9.392 13.808 27.476 1.00 86.94 180 SER A O 1
ATOM 1449 N N . GLU A 1 181 ? -9.688 13.140 29.604 1.00 85.88 181 GLU A N 1
ATOM 1450 C CA . GLU A 1 181 ? -8.730 14.096 30.173 1.00 85.88 181 GLU A CA 1
ATOM 1451 C C . GLU A 1 181 ? -7.322 13.896 29.600 1.00 85.88 181 GLU A C 1
ATOM 1453 O O . GLU A 1 181 ? -6.715 14.860 29.143 1.00 85.88 181 GLU A O 1
ATOM 1458 N N . ASP A 1 182 ? -6.869 12.645 29.475 1.00 80.12 182 ASP A N 1
ATOM 1459 C CA . ASP A 1 182 ? -5.586 12.311 28.845 1.00 80.12 182 ASP A CA 1
ATOM 1460 C C . ASP A 1 182 ? -5.465 12.886 27.424 1.00 80.12 182 ASP A C 1
ATOM 1462 O O . ASP A 1 182 ? -4.413 13.389 27.034 1.00 80.12 182 ASP A O 1
ATOM 1466 N N . PHE A 1 183 ? -6.536 12.838 26.622 1.00 85.94 183 PHE A N 1
ATOM 1467 C CA . PHE A 1 183 ? -6.522 13.420 25.278 1.00 85.94 183 PHE A CA 1
ATOM 1468 C C . PHE A 1 183 ? -6.377 14.945 25.342 1.00 85.94 183 PHE A C 1
ATOM 1470 O O . PHE A 1 183 ? -5.543 15.519 24.646 1.00 85.94 183 PHE A O 1
ATOM 1477 N N . ILE A 1 184 ? -7.156 15.602 26.203 1.00 91.62 184 ILE A N 1
ATOM 1478 C CA . ILE A 1 184 ? -7.167 17.063 26.358 1.00 91.62 184 ILE A CA 1
ATOM 1479 C C . ILE A 1 184 ? -5.821 17.592 26.879 1.00 91.62 184 ILE A C 1
ATOM 1481 O O . ILE A 1 184 ? -5.390 18.683 26.488 1.00 91.62 184 ILE A O 1
ATOM 1485 N N . GLU A 1 185 ? -5.162 16.852 27.770 1.00 86.56 185 GLU A N 1
ATOM 1486 C CA . GLU A 1 185 ? -3.854 17.208 28.326 1.00 86.56 185 GLU A CA 1
ATOM 1487 C C . GLU A 1 185 ? -2.714 17.044 27.318 1.00 86.56 185 GLU A C 1
ATOM 1489 O O . GLU A 1 185 ? -1.765 17.827 27.351 1.00 86.56 185 GLU A O 1
ATOM 1494 N N . ASN A 1 186 ? -2.835 16.093 26.388 1.00 84.50 186 ASN A N 1
ATOM 1495 C CA . ASN A 1 186 ? -1.858 15.885 25.318 1.00 84.50 186 ASN A CA 1
ATOM 1496 C C . ASN A 1 186 ? -1.941 16.935 24.194 1.00 84.50 186 ASN A C 1
ATOM 1498 O O . ASN A 1 186 ? -0.984 17.092 23.434 1.00 84.50 186 ASN A O 1
ATOM 1502 N N . LEU A 1 187 ? -3.049 17.676 24.076 1.00 89.88 187 LEU A N 1
ATOM 1503 C CA . LEU A 1 187 ? -3.165 18.760 23.099 1.00 89.88 187 LEU A CA 1
ATOM 1504 C C . LEU A 1 187 ? -2.287 19.958 23.485 1.00 89.88 187 LEU A C 1
ATOM 1506 O O . LEU A 1 187 ? -2.274 20.410 24.634 1.00 89.88 187 LEU A O 1
ATOM 1510 N N . LYS A 1 188 ? -1.612 20.550 22.491 1.00 90.31 188 LYS A N 1
ATOM 1511 C CA . LYS A 1 188 ? -0.783 21.742 22.710 1.00 90.31 188 LYS A CA 1
ATOM 1512 C C . LYS A 1 188 ? -1.649 22.911 23.210 1.00 90.31 188 LYS A C 1
ATOM 1514 O O . LYS A 1 188 ? -2.714 23.195 22.657 1.00 90.31 188 LYS A O 1
ATOM 1519 N N . ARG A 1 189 ? -1.170 23.623 24.236 1.00 92.31 189 ARG A N 1
ATOM 1520 C CA . ARG A 1 189 ? -1.762 24.889 24.700 1.00 92.31 189 ARG A CA 1
ATOM 1521 C C . ARG A 1 189 ? -1.450 26.032 23.731 1.00 92.31 189 ARG A C 1
ATOM 1523 O O . ARG A 1 189 ? -0.378 26.056 23.131 1.00 92.31 189 ARG A O 1
ATOM 1530 N N . VAL A 1 190 ? -2.368 26.987 23.603 1.00 92.50 190 VAL A N 1
ATOM 1531 C CA . VAL A 1 190 ? -2.103 28.215 22.838 1.00 92.50 190 VAL A CA 1
ATOM 1532 C C . VAL A 1 190 ? -1.148 29.107 23.633 1.00 92.50 190 VAL A C 1
ATOM 1534 O O . VAL A 1 190 ? -1.443 29.496 24.764 1.00 92.50 190 VAL A O 1
ATOM 1537 N N . ASP A 1 191 ? 0.000 29.429 23.042 1.00 86.94 191 ASP A N 1
ATOM 1538 C CA . ASP A 1 191 ? 0.991 30.321 23.643 1.00 86.94 191 ASP A CA 1
ATOM 1539 C C . ASP A 1 191 ? 0.412 31.746 23.734 1.00 86.94 191 ASP A C 1
ATOM 1541 O O . ASP A 1 191 ? 0.070 32.349 22.719 1.00 86.94 191 ASP A O 1
ATOM 1545 N N . GLY A 1 192 ? 0.268 32.277 24.954 1.00 83.56 192 GLY A N 1
ATOM 1546 C CA . GLY A 1 192 ? -0.361 33.586 25.188 1.00 83.56 192 GLY A CA 1
ATOM 1547 C C . GLY A 1 192 ? -1.886 33.617 25.009 1.00 83.56 192 GLY A C 1
ATOM 1548 O O . GLY A 1 192 ? -2.450 34.705 24.931 1.00 83.56 192 GLY A O 1
ATOM 1549 N N . GLY A 1 193 ? -2.543 32.453 24.935 1.00 76.06 193 GLY A N 1
ATOM 1550 C CA . GLY A 1 193 ? -4.001 32.347 24.817 1.00 76.06 193 GLY A CA 1
ATOM 1551 C C . GLY A 1 193 ? -4.758 32.776 26.079 1.00 76.06 193 GLY A C 1
ATOM 1552 O O . GLY A 1 193 ? -4.212 32.801 27.188 1.00 76.06 193 GLY A O 1
ATOM 1553 N N . GLU A 1 194 ? -6.043 33.089 25.920 1.00 77.12 194 GLU A N 1
ATOM 1554 C CA . GLU A 1 194 ? -6.916 33.473 27.032 1.00 77.12 194 GLU A CA 1
ATOM 1555 C C . GLU A 1 194 ? -7.515 32.228 27.705 1.00 77.12 194 GLU A C 1
ATOM 1557 O O . GLU A 1 194 ? -8.483 31.628 27.236 1.00 77.12 194 GLU A O 1
ATOM 1562 N N . GLY A 1 195 ? -6.960 31.839 28.855 1.00 81.69 195 GLY A N 1
ATOM 1563 C CA . GLY A 1 195 ? -7.466 30.713 29.646 1.00 81.69 195 GLY A CA 1
ATOM 1564 C C . GLY A 1 195 ? -6.955 29.349 29.169 1.00 81.69 195 GLY A C 1
ATOM 1565 O O . GLY A 1 195 ? -5.776 29.189 28.864 1.00 81.69 195 GLY A O 1
ATOM 1566 N N . ASP A 1 196 ? -7.821 28.326 29.175 1.00 87.50 196 ASP A N 1
ATOM 1567 C CA . ASP A 1 196 ? -7.448 26.937 28.857 1.00 87.50 196 ASP A CA 1
ATOM 1568 C C . ASP A 1 196 ? -7.696 26.588 27.379 1.00 87.50 196 ASP A C 1
ATOM 1570 O O . ASP A 1 196 ? -8.424 25.646 27.055 1.00 87.50 196 ASP A O 1
ATOM 1574 N N . GLU A 1 197 ? -7.113 27.379 26.478 1.00 94.75 197 GLU A N 1
ATOM 1575 C CA . GLU A 1 197 ? -7.191 27.153 25.032 1.00 94.75 197 GLU A CA 1
ATOM 1576 C C . GLU A 1 197 ? -6.232 26.044 24.574 1.00 94.75 197 GLU A C 1
ATOM 1578 O O . GLU A 1 197 ? -5.110 25.880 25.077 1.00 94.75 197 GLU A O 1
ATOM 1583 N N . ARG A 1 198 ? -6.702 25.248 23.614 1.00 94.50 198 ARG A N 1
ATOM 1584 C CA . ARG A 1 198 ? -6.019 24.094 23.027 1.00 94.50 198 ARG A CA 1
ATOM 1585 C C . ARG A 1 198 ? -6.015 24.189 21.510 1.00 94.50 198 ARG A C 1
ATOM 1587 O O . ARG A 1 198 ? -6.966 24.677 20.899 1.00 94.50 198 ARG A O 1
ATOM 1594 N N . ILE A 1 199 ? -4.945 23.677 20.918 1.00 96.12 199 ILE A N 1
ATOM 1595 C CA . ILE A 1 199 ? -4.775 23.541 19.476 1.00 96.12 199 ILE A CA 1
ATOM 1596 C C . ILE A 1 199 ? -5.168 22.117 19.092 1.00 96.12 199 ILE A C 1
ATOM 1598 O O . ILE A 1 199 ? -4.536 21.164 19.539 1.00 96.12 199 ILE A O 1
ATOM 1602 N N . VAL A 1 200 ? -6.187 21.981 18.244 1.00 96.31 200 VAL A N 1
ATOM 1603 C CA . VAL A 1 200 ? -6.516 20.718 17.570 1.00 96.31 200 VAL A CA 1
ATOM 1604 C C . VAL A 1 200 ? -5.997 20.818 16.143 1.00 96.31 200 VAL A C 1
ATOM 1606 O O . VAL A 1 200 ? -6.540 21.580 15.335 1.00 96.31 200 VAL A O 1
ATOM 1609 N N . THR A 1 201 ? -4.934 20.078 15.828 1.00 93.88 201 THR A N 1
ATOM 1610 C CA . THR A 1 201 ? -4.383 20.041 14.468 1.00 93.88 201 THR A CA 1
ATOM 1611 C C . THR A 1 201 ? -5.249 19.178 13.554 1.00 93.88 201 THR A C 1
ATOM 1613 O O . THR A 1 201 ? -5.996 18.316 14.014 1.00 93.88 201 THR A O 1
ATOM 1616 N N . MET A 1 202 ? -5.144 19.365 12.236 1.00 92.56 202 MET A N 1
ATOM 1617 C CA . MET A 1 202 ? -5.815 18.482 11.271 1.00 92.56 202 MET A CA 1
ATOM 1618 C C . MET A 1 202 ? -5.031 17.185 10.985 1.00 92.56 202 MET A C 1
ATOM 1620 O O . MET A 1 202 ? -5.262 16.514 9.972 1.00 92.56 202 MET A O 1
ATOM 1624 N N . LYS A 1 203 ? -4.078 16.817 11.853 1.00 82.62 203 LYS A N 1
ATOM 1625 C CA . LYS A 1 203 ? -3.430 15.501 11.827 1.00 82.62 203 LYS A CA 1
ATOM 1626 C C . LYS A 1 203 ? -4.368 14.480 12.481 1.00 82.62 203 LYS A C 1
ATOM 1628 O O . LYS A 1 203 ? -5.103 14.795 13.414 1.00 82.62 203 LYS A O 1
ATOM 1633 N N . TYR A 1 204 ? -4.358 13.247 11.976 1.00 80.69 204 TYR A N 1
ATOM 1634 C CA . TYR A 1 204 ? -5.341 12.221 12.349 1.00 80.69 204 TYR A CA 1
ATOM 1635 C C . TYR A 1 204 ? -5.441 11.924 13.857 1.00 80.69 204 TYR A C 1
ATOM 1637 O O . TYR A 1 204 ? -6.577 11.793 14.318 1.00 80.69 204 TYR A O 1
ATOM 1645 N N . PRO A 1 205 ? -4.335 11.872 14.632 1.00 80.25 205 PRO A N 1
ATOM 1646 C CA . PRO A 1 205 ? -4.408 11.654 16.078 1.00 80.25 205 PRO A CA 1
ATOM 1647 C C . PRO A 1 205 ? -5.214 12.714 16.839 1.00 80.25 205 PRO A C 1
ATOM 1649 O O . PRO A 1 205 ? -5.805 12.380 17.858 1.00 80.25 205 PRO A O 1
ATOM 1652 N N . ASP A 1 206 ? -5.294 13.948 16.330 1.00 87.44 206 ASP A N 1
ATOM 1653 C CA . ASP A 1 206 ? -6.010 15.048 16.984 1.00 87.44 206 ASP A CA 1
ATOM 1654 C C . ASP A 1 206 ? -7.445 15.178 16.451 1.00 87.44 206 ASP A C 1
ATOM 1656 O O . ASP A 1 206 ? -8.412 15.210 17.214 1.00 87.44 206 ASP A O 1
ATOM 1660 N N . VAL A 1 207 ? -7.614 15.246 15.124 1.00 93.12 207 VAL A N 1
ATOM 1661 C CA . VAL A 1 207 ? -8.913 15.582 14.514 1.00 93.12 207 VAL A CA 1
ATOM 1662 C C . VAL A 1 207 ? -9.917 14.428 14.561 1.00 93.12 207 VAL A C 1
ATOM 1664 O O . VAL A 1 207 ? -11.111 14.667 14.757 1.00 93.12 207 VAL A O 1
ATOM 1667 N N . LEU A 1 208 ? -9.474 13.171 14.409 1.00 90.56 208 LEU A N 1
ATOM 1668 C CA . LEU A 1 208 ? -10.394 12.028 14.365 1.00 90.56 208 LEU A CA 1
ATOM 1669 C C . LEU A 1 208 ? -11.084 11.785 15.717 1.00 90.56 208 LEU A C 1
ATOM 1671 O O . LEU A 1 208 ? -12.306 11.616 15.708 1.00 90.56 208 LEU A O 1
ATOM 1675 N N . PRO A 1 209 ? -10.394 11.829 16.879 1.00 91.38 209 PRO A N 1
ATOM 1676 C CA . PRO A 1 209 ? -11.071 11.762 18.172 1.00 91.38 209 PRO A CA 1
ATOM 1677 C C . PRO A 1 209 ? -12.083 12.892 18.372 1.00 91.38 209 PRO A C 1
ATOM 1679 O O . PRO A 1 209 ? -13.194 12.626 18.829 1.00 91.38 209 PRO A O 1
ATOM 1682 N N . VAL A 1 210 ? -11.754 14.125 17.966 1.00 96.50 210 VAL A N 1
ATOM 1683 C CA . VAL A 1 210 ? -12.676 15.271 18.049 1.00 96.50 210 VAL A CA 1
ATOM 1684 C C . VAL A 1 210 ? -13.938 15.024 17.220 1.00 96.50 210 VAL A C 1
ATOM 1686 O O . VAL A 1 210 ? -15.042 15.150 17.746 1.00 96.50 210 VAL A O 1
ATOM 1689 N N . LEU A 1 211 ? -13.809 14.591 15.964 1.00 95.88 211 LEU A N 1
ATOM 1690 C CA . LEU A 1 211 ? -14.959 14.259 15.111 1.00 95.88 211 LEU A CA 1
ATOM 1691 C C . LEU A 1 211 ? -15.776 13.068 15.642 1.00 95.88 211 LEU A C 1
ATOM 1693 O O . LEU A 1 211 ? -16.988 13.023 15.444 1.00 95.88 211 LEU A O 1
ATOM 1697 N N . LYS A 1 212 ? -15.127 12.105 16.309 1.00 93.88 212 LYS A N 1
ATOM 1698 C CA . LYS A 1 212 ? -15.756 10.884 16.838 1.00 93.88 212 LYS A CA 1
ATOM 1699 C C . LYS A 1 212 ? -16.481 11.106 18.171 1.00 93.88 212 LYS A C 1
ATOM 1701 O O . LYS A 1 212 ? -17.485 10.448 18.416 1.00 93.88 212 LYS A O 1
ATOM 1706 N N . LYS A 1 213 ? -15.979 11.986 19.045 1.00 94.19 213 LYS A N 1
ATOM 1707 C CA . LYS A 1 213 ? -16.399 12.036 20.460 1.00 94.19 213 LYS A CA 1
ATOM 1708 C C . LYS A 1 213 ? -16.750 13.431 20.999 1.00 94.19 213 LYS A C 1
ATOM 1710 O O . LYS A 1 213 ? -17.403 13.504 22.039 1.00 94.19 213 LYS A O 1
ATOM 1715 N N . ALA A 1 214 ? -16.379 14.535 20.337 1.00 96.88 214 ALA A N 1
ATOM 1716 C CA . ALA A 1 214 ? -16.742 15.869 20.828 1.00 96.88 214 ALA A CA 1
ATOM 1717 C C . ALA A 1 214 ? -18.264 16.075 20.761 1.00 96.88 214 ALA A C 1
ATOM 1719 O O . ALA A 1 214 ? -18.860 16.015 19.683 1.00 96.88 214 ALA A O 1
ATOM 1720 N N . LYS A 1 215 ? -18.901 16.344 21.908 1.00 94.88 215 LYS A N 1
ATOM 1721 C CA . LYS A 1 215 ? -20.360 16.514 22.002 1.00 94.88 215 LYS A CA 1
ATOM 1722 C C . LYS A 1 215 ? -20.841 17.801 21.336 1.00 94.88 215 LYS A C 1
ATOM 1724 O O . LYS A 1 215 ? -21.878 17.785 20.680 1.00 94.88 215 LYS A O 1
ATOM 1729 N N . LYS A 1 216 ? -20.071 18.892 21.436 1.00 94.88 216 LYS A N 1
ATOM 1730 C CA . LYS A 1 216 ? -20.415 20.165 20.788 1.00 94.88 216 LYS A CA 1
ATOM 1731 C C . LYS A 1 216 ? -20.355 20.034 19.265 1.00 94.88 216 LYS A C 1
ATOM 1733 O O . LYS A 1 216 ? -19.280 19.849 18.693 1.00 94.88 216 LYS A O 1
ATOM 1738 N N . GLU A 1 217 ? -21.504 20.193 18.610 1.00 94.38 217 GLU A N 1
ATOM 1739 C CA . GLU A 1 217 ? -21.614 20.121 17.148 1.00 94.38 217 GLU A CA 1
ATOM 1740 C C . GLU A 1 217 ? -20.737 21.167 16.451 1.00 94.38 217 GLU A C 1
ATOM 1742 O O . GLU A 1 217 ? -20.045 20.841 15.491 1.00 94.38 217 GLU A O 1
ATOM 1747 N N . GLU A 1 218 ? -20.679 22.393 16.979 1.00 95.06 218 GLU A N 1
ATOM 1748 C CA . GLU A 1 218 ? -19.862 23.467 16.403 1.00 95.06 218 GLU A CA 1
ATOM 1749 C C . GLU A 1 218 ? -18.365 23.122 16.381 1.00 95.06 218 GLU A C 1
ATOM 1751 O O . GLU A 1 218 ? -17.672 23.434 15.411 1.00 95.06 218 GLU A O 1
ATOM 1756 N N . THR A 1 219 ? -17.860 22.415 17.399 1.00 97.31 219 THR A N 1
ATOM 1757 C CA . THR A 1 219 ? -16.474 21.925 17.420 1.00 97.31 219 THR A CA 1
ATOM 1758 C C . THR A 1 219 ? -16.230 20.959 16.263 1.00 97.31 219 THR A C 1
ATOM 1760 O O . THR A 1 219 ? -15.254 21.113 15.525 1.00 97.31 219 THR A O 1
ATOM 1763 N N . ARG A 1 220 ? -17.139 19.995 16.054 1.00 96.44 220 ARG A N 1
ATOM 1764 C CA . ARG A 1 220 ? -17.039 19.029 14.948 1.00 96.44 220 ARG A CA 1
ATOM 1765 C C . ARG A 1 220 ? -17.166 19.715 13.588 1.00 96.44 220 ARG A C 1
ATOM 1767 O O . ARG A 1 220 ? -16.387 19.413 12.687 1.00 96.44 220 ARG A O 1
ATOM 1774 N N . ARG A 1 221 ? -18.091 20.670 13.447 1.00 94.75 221 ARG A N 1
ATOM 1775 C CA . ARG A 1 221 ? -18.302 21.450 12.219 1.00 94.75 221 ARG A CA 1
ATOM 1776 C C . ARG A 1 221 ? -17.048 22.229 11.830 1.00 94.75 221 ARG A C 1
ATOM 1778 O O . ARG A 1 221 ? -16.594 22.116 10.694 1.00 94.75 221 ARG A O 1
ATOM 1785 N N . ARG A 1 222 ? -16.452 22.969 12.775 1.00 96.44 222 ARG A N 1
ATOM 1786 C CA . ARG A 1 222 ? -15.197 23.715 12.565 1.00 96.44 222 ARG A CA 1
ATOM 1787 C C . ARG A 1 222 ? -14.038 22.785 12.212 1.00 96.44 222 ARG A C 1
ATOM 1789 O O . ARG A 1 222 ? -13.284 23.093 11.294 1.00 96.44 222 ARG A O 1
ATOM 1796 N N . ALA A 1 223 ? -13.918 21.647 12.899 1.00 96.00 223 ALA A N 1
ATOM 1797 C CA . ALA A 1 223 ? -12.888 20.648 12.615 1.00 96.00 223 ALA A CA 1
ATOM 1798 C C . ALA A 1 223 ? -13.027 20.070 11.197 1.00 96.00 223 ALA A C 1
ATOM 1800 O O . ALA A 1 223 ? -12.060 20.079 10.441 1.00 96.00 223 ALA A O 1
ATOM 1801 N N . ARG A 1 224 ? -14.232 19.636 10.800 1.00 93.31 224 ARG A N 1
ATOM 1802 C CA . ARG A 1 224 ? -14.506 19.110 9.452 1.00 93.31 224 ARG A CA 1
ATOM 1803 C C . ARG A 1 224 ? -14.246 20.158 8.370 1.00 93.31 224 ARG A C 1
ATOM 1805 O O . ARG A 1 224 ? -13.538 19.869 7.414 1.00 93.31 224 ARG A O 1
ATOM 1812 N N . ALA A 1 225 ? -14.755 21.377 8.545 1.00 92.50 225 ALA A N 1
ATOM 1813 C CA . ALA A 1 225 ? -14.558 22.464 7.586 1.00 92.50 225 ALA A CA 1
ATOM 1814 C C . ALA A 1 225 ? -13.074 22.822 7.396 1.00 92.50 225 ALA A C 1
ATOM 1816 O O . ALA A 1 225 ? -12.648 23.103 6.279 1.00 92.50 225 ALA A O 1
ATOM 1817 N N . CYS A 1 226 ? -12.292 22.805 8.480 1.00 94.06 226 CYS A N 1
ATOM 1818 C CA . CYS A 1 226 ? -10.847 23.027 8.439 1.00 94.06 226 CYS A CA 1
ATOM 1819 C C . CYS A 1 226 ? -10.126 21.866 7.731 1.00 94.06 226 CYS A C 1
ATOM 1821 O O . CYS A 1 226 ? -9.300 22.092 6.848 1.00 94.06 226 CYS A O 1
ATOM 1823 N N . MET A 1 227 ? -10.495 20.619 8.045 1.00 90.69 227 MET A N 1
ATOM 1824 C CA . MET A 1 227 ? -9.928 19.419 7.425 1.00 90.69 227 MET A CA 1
ATOM 1825 C C . MET A 1 227 ? -10.164 19.371 5.907 1.00 90.69 227 MET A C 1
ATOM 1827 O O . MET A 1 227 ? -9.240 19.054 5.155 1.00 90.69 227 MET A O 1
ATOM 1831 N N . ASP A 1 228 ? -11.368 19.723 5.457 1.00 88.75 228 ASP A N 1
ATOM 1832 C CA . ASP A 1 228 ? -11.765 19.695 4.044 1.00 88.75 228 ASP A CA 1
ATOM 1833 C C . ASP A 1 228 ? -11.246 20.913 3.243 1.00 88.75 228 ASP A C 1
ATOM 1835 O O . ASP A 1 228 ? -11.509 21.020 2.048 1.00 88.75 228 ASP A O 1
ATOM 1839 N N . ASN A 1 229 ? -10.519 21.840 3.881 1.00 90.75 229 ASN A N 1
ATOM 1840 C CA . ASN A 1 229 ? -9.892 23.012 3.250 1.00 90.75 229 ASN A CA 1
ATOM 1841 C C . ASN A 1 229 ? -8.361 23.043 3.397 1.00 90.75 229 ASN A C 1
ATOM 1843 O O . ASN A 1 229 ? -7.728 24.053 3.075 1.00 90.75 229 ASN A O 1
ATOM 1847 N N . ARG A 1 230 ? -7.746 21.953 3.874 1.00 91.75 230 ARG A N 1
ATOM 1848 C CA . ARG A 1 230 ? -6.282 21.850 3.986 1.00 91.75 230 ARG A CA 1
ATOM 1849 C C . ARG A 1 230 ? -5.589 22.127 2.653 1.00 91.75 230 ARG A C 1
ATOM 1851 O O . ARG A 1 230 ? -6.130 21.835 1.585 1.00 91.75 230 ARG A O 1
ATOM 1858 N N . ALA A 1 231 ? -4.379 22.676 2.732 1.00 90.25 231 ALA A N 1
ATOM 1859 C CA . ALA A 1 231 ? -3.579 23.179 1.608 1.00 90.25 231 ALA A CA 1
ATOM 1860 C C . ALA A 1 231 ? -4.206 24.350 0.818 1.00 90.25 231 ALA A C 1
ATOM 1862 O O . ALA A 1 231 ? -3.536 24.944 -0.029 1.00 90.25 231 ALA A O 1
ATOM 1863 N N . GLY A 1 232 ? -5.454 24.727 1.118 1.00 84.62 232 GLY A N 1
ATOM 1864 C CA . GLY A 1 232 ? -6.134 25.891 0.567 1.00 84.62 232 GLY A CA 1
ATOM 1865 C C . GLY A 1 232 ? -6.538 25.775 -0.906 1.00 84.62 232 GLY A C 1
ATOM 1866 O O . GLY A 1 232 ? -6.199 24.837 -1.629 1.00 84.62 232 GLY A O 1
ATOM 1867 N N . PHE A 1 233 ? -7.262 26.798 -1.364 1.00 84.81 233 PHE A N 1
ATOM 1868 C CA . PHE A 1 233 ? -7.811 26.878 -2.718 1.00 84.81 233 PHE A CA 1
ATOM 1869 C C . PHE A 1 233 ? -6.740 26.839 -3.819 1.00 84.81 233 PHE A C 1
ATOM 1871 O O . PHE A 1 233 ? -6.944 26.244 -4.873 1.00 84.81 233 PHE A O 1
ATOM 1878 N N . ASP A 1 234 ? -5.552 27.397 -3.574 1.00 89.50 234 ASP A N 1
ATOM 1879 C CA . ASP A 1 234 ? -4.456 27.377 -4.551 1.00 89.50 234 ASP A CA 1
ATOM 1880 C C . ASP A 1 234 ? -3.933 25.966 -4.860 1.00 89.50 234 ASP A C 1
ATOM 1882 O O . ASP A 1 234 ? -3.211 25.783 -5.845 1.00 89.50 234 ASP A O 1
ATOM 1886 N N . ASN A 1 235 ? -4.263 24.952 -4.052 1.00 93.06 235 ASN A N 1
ATOM 1887 C CA . ASN A 1 235 ? -3.952 23.566 -4.395 1.00 93.06 235 ASN A CA 1
ATOM 1888 C C . ASN A 1 235 ? -4.891 22.988 -5.465 1.00 93.06 235 ASN A C 1
ATOM 1890 O O . ASN A 1 235 ? -4.470 22.117 -6.224 1.00 93.06 235 ASN A O 1
ATOM 1894 N N . MET A 1 236 ? -6.105 23.532 -5.614 1.00 90.75 236 MET A N 1
ATOM 1895 C CA . MET A 1 236 ? -7.038 23.163 -6.690 1.00 90.75 236 MET A CA 1
ATOM 1896 C C . MET A 1 236 ? -6.465 23.496 -8.069 1.00 90.75 236 MET A C 1
ATOM 1898 O O . MET A 1 236 ? -6.543 22.683 -8.987 1.00 90.75 236 MET A O 1
ATOM 1902 N N . LYS A 1 237 ? -5.801 24.652 -8.195 1.00 92.75 237 LYS A N 1
ATOM 1903 C CA . LYS A 1 237 ? -5.132 25.077 -9.435 1.00 92.75 237 LYS A CA 1
ATOM 1904 C C . LYS A 1 237 ? -4.032 24.102 -9.859 1.00 92.75 237 LYS A C 1
ATOM 1906 O O . LYS A 1 237 ? -3.898 23.804 -11.041 1.00 92.75 237 LYS A O 1
ATOM 1911 N N . LYS A 1 238 ? -3.274 23.576 -8.890 1.00 95.06 238 LYS A N 1
ATOM 1912 C CA . LYS A 1 238 ? -2.216 22.580 -9.135 1.00 95.06 238 LYS A CA 1
ATOM 1913 C C . LYS A 1 238 ? -2.802 21.245 -9.581 1.00 95.06 238 LYS A C 1
ATOM 1915 O O . LYS A 1 238 ? -2.309 20.658 -10.535 1.00 95.06 238 LYS A O 1
ATOM 1920 N N . LEU A 1 239 ? -3.880 20.799 -8.931 1.00 94.31 239 LEU A N 1
ATOM 1921 C CA . LEU A 1 239 ? -4.597 19.590 -9.335 1.00 94.31 239 LEU A CA 1
ATOM 1922 C C . LEU A 1 239 ? -5.158 19.720 -10.759 1.00 94.31 239 LEU A C 1
ATOM 1924 O O . LEU A 1 239 ? -4.977 18.820 -11.573 1.00 94.31 239 LEU A O 1
ATOM 1928 N N . LYS A 1 240 ? -5.773 20.861 -11.087 1.00 93.69 240 LYS A N 1
ATOM 1929 C CA . LYS A 1 240 ? -6.228 21.163 -12.448 1.00 93.69 240 LYS A CA 1
ATOM 1930 C C . LYS A 1 240 ? -5.089 21.077 -13.464 1.00 93.69 240 LYS A C 1
ATOM 1932 O O . LYS A 1 240 ? -5.234 20.417 -14.489 1.00 93.69 240 LYS A O 1
ATOM 1937 N N . GLU A 1 241 ? -3.962 21.729 -13.186 1.00 95.06 241 GLU A N 1
ATOM 1938 C CA . GLU A 1 241 ? -2.792 21.680 -14.063 1.00 95.06 241 GLU A CA 1
ATOM 1939 C C . GLU A 1 241 ? -2.272 20.243 -14.243 1.00 95.06 241 GLU A C 1
ATOM 1941 O O . GLU A 1 241 ? -1.995 19.838 -15.370 1.00 95.06 241 GLU A O 1
ATOM 1946 N N . ALA A 1 242 ? -2.211 19.444 -13.173 1.00 96.62 242 ALA A N 1
ATOM 1947 C CA . ALA A 1 242 ? -1.820 18.038 -13.254 1.00 96.62 242 ALA A CA 1
ATOM 1948 C C . ALA A 1 242 ? -2.755 17.231 -14.175 1.00 96.62 242 ALA A C 1
ATOM 1950 O O . ALA A 1 242 ? -2.281 16.512 -15.052 1.00 96.62 242 ALA A O 1
ATOM 1951 N N . ILE A 1 243 ? -4.078 17.393 -14.039 1.00 95.81 243 ILE A N 1
ATOM 1952 C CA . ILE A 1 243 ? -5.077 16.718 -14.889 1.00 95.81 243 ILE A CA 1
ATOM 1953 C C . ILE A 1 243 ? -4.912 17.118 -16.366 1.00 95.81 243 ILE A C 1
ATOM 1955 O O . ILE A 1 243 ? -4.962 16.259 -17.248 1.00 95.81 243 ILE A O 1
ATOM 1959 N N . LEU A 1 244 ? -4.659 18.402 -16.641 1.00 95.31 244 LEU A N 1
ATOM 1960 C CA . LEU A 1 244 ? -4.422 18.904 -17.999 1.00 95.31 244 LEU A CA 1
ATOM 1961 C C . LEU A 1 244 ? -3.168 18.283 -18.629 1.00 95.31 244 LEU A C 1
ATOM 1963 O O . LEU A 1 244 ? -3.229 17.740 -19.734 1.00 95.31 244 LEU A O 1
ATOM 1967 N N . LEU A 1 245 ? -2.050 18.299 -17.898 1.00 96.75 245 LEU A N 1
ATOM 1968 C CA . LEU A 1 245 ? -0.783 17.712 -18.343 1.00 96.75 245 LEU A CA 1
ATOM 1969 C C . LEU A 1 245 ? -0.919 16.212 -18.610 1.00 96.75 245 LEU A C 1
ATOM 1971 O O . LEU A 1 245 ? -0.413 15.714 -19.612 1.00 96.75 245 LEU A O 1
ATOM 1975 N N . ARG A 1 246 ? -1.642 15.492 -17.751 1.00 97.12 246 ARG A N 1
ATOM 1976 C CA . ARG A 1 246 ? -1.949 14.068 -17.925 1.00 97.12 246 ARG A CA 1
ATOM 1977 C C . ARG A 1 246 ? -2.721 13.795 -19.215 1.00 97.12 246 ARG A C 1
ATOM 1979 O O .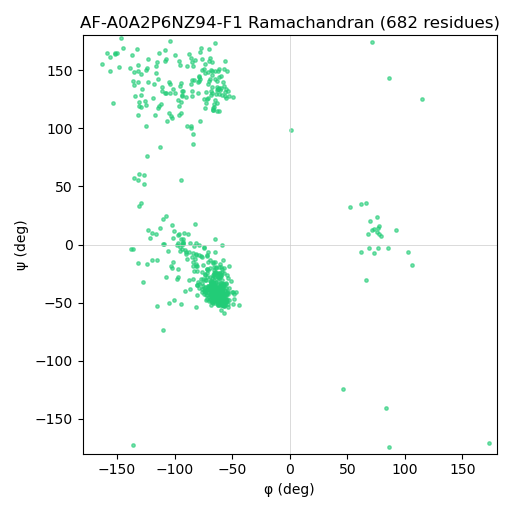 ARG A 1 246 ? -2.350 12.894 -19.967 1.00 97.12 246 ARG A O 1
ATOM 1986 N N . GLY A 1 247 ? -3.747 14.595 -19.510 1.00 95.62 247 GLY A N 1
ATOM 1987 C CA . GLY A 1 247 ? -4.486 14.506 -20.772 1.00 95.62 247 GLY A CA 1
ATOM 1988 C C . GLY A 1 247 ? -3.589 14.723 -21.997 1.00 95.62 247 GLY A C 1
ATOM 1989 O O . GLY A 1 247 ? -3.663 13.974 -22.970 1.00 95.62 247 GLY A O 1
ATOM 1990 N N . GLU A 1 248 ? -2.684 15.703 -21.945 1.00 95.62 248 GLU A N 1
ATOM 1991 C CA . GLU A 1 248 ? -1.709 15.945 -23.016 1.00 95.62 248 GLU A CA 1
ATOM 1992 C C . GLU A 1 248 ? -0.697 14.805 -23.177 1.00 95.62 248 GLU A C 1
ATOM 1994 O O . GLU A 1 248 ? -0.457 14.363 -24.303 1.00 95.62 248 GLU A O 1
ATOM 1999 N N . ILE A 1 249 ? -0.149 14.284 -22.076 1.00 96.50 249 ILE A N 1
ATOM 2000 C CA . ILE A 1 249 ? 0.784 13.149 -22.097 1.00 96.50 249 ILE A CA 1
ATOM 2001 C C . ILE A 1 249 ? 0.119 11.920 -22.721 1.00 96.50 249 ILE A C 1
ATOM 2003 O O . ILE A 1 249 ? 0.706 11.299 -23.609 1.00 96.50 249 ILE A O 1
ATOM 2007 N N . ALA A 1 250 ? -1.115 11.601 -22.317 1.00 95.88 250 ALA A N 1
ATOM 2008 C CA . ALA A 1 250 ? -1.877 10.492 -22.885 1.00 95.88 250 ALA A CA 1
ATOM 2009 C C . ALA A 1 250 ? -2.022 10.630 -24.410 1.00 95.88 250 ALA A C 1
ATOM 2011 O O . ALA A 1 250 ? -1.719 9.686 -25.141 1.00 95.88 250 ALA A O 1
ATOM 2012 N N . ARG A 1 251 ? -2.373 11.829 -24.902 1.00 94.31 251 ARG A N 1
ATOM 2013 C CA . ARG A 1 251 ? -2.476 12.120 -26.343 1.00 94.31 251 ARG A CA 1
ATOM 2014 C C . ARG A 1 251 ? -1.141 11.962 -27.077 1.00 94.31 251 ARG A C 1
ATOM 2016 O O . ARG A 1 251 ? -1.118 11.406 -28.175 1.00 94.31 251 ARG A O 1
ATOM 2023 N N . VAL A 1 252 ? -0.029 12.420 -26.493 1.00 96.12 252 VAL A N 1
ATOM 2024 C CA . VAL A 1 252 ? 1.316 12.264 -27.085 1.00 96.12 252 VAL A CA 1
ATOM 2025 C C . VAL A 1 252 ? 1.698 10.789 -27.216 1.00 96.12 252 VAL A C 1
ATOM 2027 O O . VAL A 1 252 ? 2.239 10.391 -28.251 1.00 96.12 252 VAL A O 1
ATOM 2030 N N . LEU A 1 253 ? 1.373 9.986 -26.200 1.00 95.75 253 LEU A N 1
ATOM 2031 C CA . LEU A 1 253 ? 1.614 8.543 -26.161 1.00 95.75 253 LEU A CA 1
ATOM 2032 C C . LEU A 1 253 ? 0.611 7.722 -26.997 1.00 95.75 253 LEU A C 1
ATOM 2034 O O . LEU A 1 253 ? 0.838 6.536 -27.213 1.00 95.75 253 LEU A O 1
ATOM 2038 N N . GLY A 1 254 ? -0.465 8.335 -27.502 1.00 94.81 254 GLY A N 1
ATOM 2039 C CA . GLY A 1 254 ? -1.452 7.686 -28.372 1.00 94.81 254 GLY A CA 1
ATOM 2040 C C . GLY A 1 254 ? -2.657 7.058 -27.660 1.00 94.81 254 GLY A C 1
ATOM 2041 O O . GLY A 1 254 ? -3.410 6.325 -28.298 1.00 94.81 254 GLY A O 1
ATOM 2042 N N . TYR A 1 255 ? -2.867 7.356 -26.378 1.00 95.31 255 TYR A N 1
ATOM 2043 C CA . TYR A 1 255 ? -4.050 6.948 -25.609 1.00 95.31 255 TYR A CA 1
ATOM 2044 C C . TYR A 1 255 ? -5.161 7.996 -25.730 1.00 95.31 255 TYR A C 1
ATOM 2046 O O . TYR A 1 255 ? -4.880 9.183 -25.925 1.00 95.31 255 TYR A O 1
ATOM 2054 N N . LYS A 1 256 ? -6.433 7.593 -25.587 1.00 93.69 256 LYS A N 1
ATOM 2055 C CA . LYS A 1 256 ? -7.549 8.556 -25.651 1.00 93.69 256 LYS A CA 1
ATOM 2056 C C . LYS A 1 256 ? -7.669 9.388 -24.381 1.00 93.69 256 LYS A C 1
ATOM 2058 O O . LYS A 1 256 ? -8.137 10.520 -24.440 1.00 93.69 256 LYS A O 1
ATOM 2063 N N . SER A 1 257 ? -7.267 8.828 -23.245 1.00 95.25 257 SER A N 1
ATOM 2064 C CA . SER A 1 257 ? -7.333 9.485 -21.945 1.00 95.25 257 SER A CA 1
ATOM 2065 C C . SER A 1 257 ? -6.220 9.009 -21.021 1.00 95.25 257 SER A C 1
ATOM 2067 O O . SER A 1 257 ? -5.575 7.982 -21.255 1.00 95.25 257 SER A O 1
ATOM 2069 N N . TRP A 1 258 ? -6.003 9.756 -19.941 1.00 96.50 258 TRP A N 1
ATOM 2070 C CA . TRP A 1 258 ? -5.058 9.350 -18.911 1.00 96.50 258 TRP A CA 1
ATOM 2071 C C . TRP A 1 258 ? -5.507 8.067 -18.204 1.00 96.50 258 TRP A C 1
ATOM 2073 O O . TRP A 1 258 ? -4.683 7.198 -17.932 1.00 96.50 258 TRP A O 1
ATOM 2083 N N . ALA A 1 259 ? -6.812 7.894 -17.980 1.00 96.31 259 ALA A N 1
ATOM 2084 C CA . ALA A 1 259 ? -7.350 6.666 -17.406 1.00 96.31 259 ALA A CA 1
ATOM 2085 C C . ALA A 1 259 ? -7.082 5.432 -18.288 1.00 96.31 259 ALA A C 1
ATOM 2087 O O . ALA A 1 259 ? -6.688 4.398 -17.757 1.00 96.31 259 ALA A O 1
ATOM 2088 N N . GLU A 1 260 ? -7.213 5.526 -19.620 1.00 95.88 260 GLU A N 1
ATOM 2089 C CA . GLU A 1 260 ? -6.824 4.424 -20.521 1.00 95.88 260 GLU A CA 1
ATOM 2090 C C . GLU A 1 260 ? -5.332 4.079 -20.373 1.00 95.88 260 GLU A C 1
ATOM 2092 O O . GLU A 1 260 ? -4.980 2.908 -20.221 1.00 95.88 260 GLU A O 1
ATOM 2097 N N . TYR A 1 261 ? -4.461 5.095 -20.339 1.00 96.06 261 TYR A N 1
ATOM 2098 C CA . TYR A 1 261 ? -3.028 4.899 -20.108 1.00 96.06 261 TYR A CA 1
ATOM 2099 C C . TYR A 1 261 ? -2.751 4.212 -18.764 1.00 96.06 261 TYR A C 1
ATOM 2101 O O . TYR A 1 261 ? -1.938 3.290 -18.695 1.00 96.06 261 TYR A O 1
ATOM 2109 N N . ARG A 1 262 ? -3.401 4.628 -17.674 1.00 95.00 262 ARG A N 1
ATOM 2110 C CA . ARG A 1 262 ? -3.180 4.034 -16.345 1.00 95.00 262 ARG A CA 1
ATOM 2111 C C . ARG A 1 262 ? -3.707 2.603 -16.255 1.00 95.00 262 ARG A C 1
ATOM 2113 O O . ARG A 1 262 ? -3.057 1.772 -15.624 1.00 95.00 262 ARG A O 1
ATOM 2120 N N . LEU A 1 263 ? -4.841 2.307 -16.893 1.00 94.69 263 LEU A N 1
ATOM 2121 C CA . LEU A 1 263 ? -5.540 1.026 -16.762 1.00 94.69 263 LEU A CA 1
ATOM 2122 C C . LEU A 1 263 ? -5.014 -0.090 -17.668 1.00 94.69 263 LEU A C 1
ATOM 2124 O O . LEU A 1 263 ? -5.257 -1.248 -17.348 1.00 94.69 263 LEU A O 1
ATOM 2128 N N . GLU A 1 264 ? -4.264 0.207 -18.733 1.00 93.94 264 GLU A N 1
ATOM 2129 C CA . GLU A 1 264 ? -3.703 -0.808 -19.647 1.00 93.94 264 GLU A CA 1
ATOM 2130 C C . GLU A 1 264 ? -2.980 -1.952 -18.909 1.00 93.94 264 GLU A C 1
ATOM 2132 O O . GLU A 1 264 ? -3.137 -3.127 -19.250 1.00 93.94 264 GLU A O 1
ATOM 2137 N N . VAL A 1 265 ? -2.222 -1.610 -17.864 1.00 90.94 265 VAL A N 1
ATOM 2138 C CA . VAL A 1 265 ? -1.426 -2.543 -17.046 1.00 90.94 265 VAL A CA 1
ATOM 2139 C C . VAL A 1 265 ? -2.142 -2.998 -15.766 1.00 90.94 265 VAL A C 1
ATOM 2141 O O . VAL A 1 265 ? -1.529 -3.617 -14.902 1.00 90.94 265 VAL A O 1
ATOM 2144 N N . LYS A 1 266 ? -3.431 -2.678 -15.624 1.00 91.62 266 LYS A N 1
ATOM 2145 C CA . LYS A 1 266 ? -4.285 -3.019 -14.477 1.00 91.62 266 LYS A CA 1
ATOM 2146 C C . LYS A 1 266 ? -5.300 -4.095 -14.875 1.00 91.62 266 LYS A C 1
ATOM 2148 O O . LYS A 1 266 ? -5.618 -4.248 -16.053 1.00 91.62 266 LYS A O 1
ATOM 2153 N N . LEU A 1 267 ? -5.843 -4.832 -13.915 1.00 91.56 267 LEU A N 1
ATOM 2154 C CA . LEU A 1 267 ? -6.806 -5.917 -14.117 1.00 91.56 267 LEU A CA 1
ATOM 2155 C C . LEU A 1 267 ? -8.062 -5.498 -14.902 1.00 91.56 267 LEU A C 1
ATOM 2157 O O . LEU A 1 267 ? -8.444 -6.250 -15.805 1.00 91.56 267 LEU A O 1
ATOM 2161 N N . PRO A 1 268 ? -8.701 -4.329 -14.669 1.00 92.25 268 PRO A N 1
ATOM 2162 C CA . PRO A 1 268 ? -9.849 -3.927 -15.479 1.00 92.25 268 PRO A CA 1
ATOM 2163 C C . PRO A 1 268 ? -9.487 -3.672 -16.941 1.00 92.25 268 PRO A C 1
ATOM 2165 O O . PRO A 1 268 ? -10.334 -3.869 -17.806 1.00 92.25 268 PRO A O 1
ATOM 2168 N N . ARG A 1 269 ? -8.247 -3.278 -17.257 1.00 91.81 269 ARG A N 1
ATOM 2169 C CA . ARG A 1 269 ? -7.757 -2.891 -18.596 1.00 91.81 269 ARG A CA 1
ATOM 2170 C C . ARG A 1 269 ? -8.363 -1.617 -19.195 1.00 91.81 269 ARG A C 1
ATOM 2172 O O . ARG A 1 269 ? -7.669 -0.949 -19.952 1.00 91.81 269 ARG A O 1
ATOM 2179 N N . THR A 1 270 ? -9.618 -1.269 -18.895 1.00 94.56 270 THR A N 1
ATOM 2180 C CA . THR A 1 270 ? -10.297 -0.105 -19.497 1.00 94.56 270 THR A CA 1
ATOM 2181 C C . THR A 1 270 ? -11.124 0.702 -18.486 1.00 94.56 270 THR A C 1
ATOM 2183 O O . THR A 1 270 ? -11.613 0.121 -17.508 1.00 94.56 270 THR A O 1
ATOM 2186 N N . PRO A 1 271 ? -11.315 2.022 -18.703 1.00 95.00 271 PRO A N 1
ATOM 2187 C CA . PRO A 1 271 ? -12.145 2.863 -17.835 1.00 95.00 271 PRO A CA 1
ATOM 2188 C C . PRO A 1 271 ? -13.592 2.377 -17.729 1.00 95.00 271 PRO A C 1
ATOM 2190 O O . PRO A 1 271 ? -14.176 2.412 -16.649 1.00 95.00 271 PRO A O 1
ATOM 2193 N N . GLU A 1 272 ? -14.162 1.870 -18.825 1.00 94.88 272 GLU A N 1
ATOM 2194 C CA . GLU A 1 272 ? -15.559 1.428 -18.894 1.00 94.88 272 GLU A CA 1
ATOM 2195 C C . GLU A 1 272 ? -15.837 0.285 -17.919 1.00 94.88 272 GLU A C 1
ATOM 2197 O O . GLU A 1 272 ? -16.870 0.285 -17.259 1.00 94.88 272 GLU A O 1
ATOM 2202 N N . ARG A 1 273 ? -14.895 -0.654 -17.769 1.00 93.94 273 ARG A N 1
ATOM 2203 C CA . ARG A 1 273 ? -15.026 -1.759 -16.809 1.00 93.94 273 ARG A CA 1
ATOM 2204 C C . ARG A 1 273 ? -14.969 -1.288 -15.363 1.00 93.94 273 ARG A C 1
ATOM 2206 O O . ARG A 1 273 ? -15.649 -1.861 -14.518 1.00 93.94 273 ARG A O 1
ATOM 2213 N N . VAL A 1 274 ? -14.179 -0.254 -15.067 1.00 93.62 274 VAL A N 1
ATOM 2214 C CA . VAL A 1 274 ? -14.149 0.338 -13.722 1.00 93.62 274 VAL A CA 1
ATOM 2215 C C . VAL A 1 274 ? -15.466 1.050 -13.424 1.00 93.62 274 VAL A C 1
ATOM 2217 O O . VAL A 1 274 ? -16.007 0.893 -12.328 1.00 93.62 274 VAL A O 1
ATOM 2220 N N . VAL A 1 275 ? -15.993 1.801 -14.396 1.00 92.06 275 VAL A N 1
ATOM 2221 C CA . VAL A 1 275 ? -17.296 2.470 -14.283 1.00 92.06 275 VAL A CA 1
ATOM 2222 C C . VAL A 1 275 ? -18.405 1.443 -14.072 1.00 92.06 275 VAL A C 1
ATOM 2224 O O . VAL A 1 275 ? -19.108 1.532 -13.072 1.00 92.06 275 VAL A O 1
ATOM 2227 N N . GLU A 1 276 ? -18.492 0.421 -14.927 1.00 92.75 276 GLU A N 1
ATOM 2228 C CA . GLU A 1 276 ? -19.482 -0.656 -14.816 1.00 92.75 276 GLU A CA 1
ATOM 2229 C C . GLU A 1 276 ? -19.419 -1.347 -13.445 1.00 92.75 276 GLU A C 1
ATOM 2231 O O . GLU A 1 276 ? -20.441 -1.479 -12.771 1.00 92.75 276 GLU A O 1
ATOM 2236 N N . PHE A 1 277 ? -18.220 -1.739 -12.999 1.00 90.88 277 PHE A N 1
ATOM 2237 C CA . PHE A 1 277 ? -18.014 -2.353 -11.686 1.00 90.88 277 PHE A CA 1
ATOM 2238 C C . PHE A 1 277 ? -18.514 -1.453 -10.549 1.00 90.88 277 PHE A C 1
ATOM 2240 O O . PHE A 1 277 ? -19.246 -1.897 -9.662 1.00 90.88 277 PHE A O 1
ATOM 2247 N N . SER A 1 278 ? -18.128 -0.178 -10.578 1.00 89.62 278 SER A N 1
ATOM 2248 C CA . SER A 1 278 ? -18.392 0.755 -9.484 1.00 89.62 278 SER A CA 1
ATOM 2249 C C . SER A 1 278 ? -19.863 1.176 -9.437 1.00 89.62 278 SER A C 1
ATOM 2251 O O . SER A 1 278 ? -20.417 1.304 -8.347 1.00 89.62 278 SER A O 1
ATOM 2253 N N . GLU A 1 279 ? -20.517 1.348 -10.590 1.00 89.00 279 GLU A N 1
ATOM 2254 C CA . GLU A 1 279 ? -21.948 1.662 -10.685 1.00 89.00 279 GLU A CA 1
ATOM 2255 C C . GLU A 1 279 ? -22.821 0.490 -10.227 1.00 89.00 279 GLU A C 1
ATOM 2257 O O . GLU A 1 279 ? -23.709 0.688 -9.395 1.00 89.00 279 GLU A O 1
ATOM 2262 N N . GLN A 1 280 ? -22.533 -0.737 -10.683 1.00 89.06 280 GLN A N 1
ATOM 2263 C CA . GLN A 1 280 ? -23.252 -1.936 -10.227 1.00 89.06 280 GLN A CA 1
ATOM 2264 C C . GLN A 1 280 ? -23.132 -2.119 -8.714 1.00 89.06 280 GLN A C 1
ATOM 2266 O O . GLN A 1 280 ? -24.094 -2.493 -8.037 1.00 89.06 280 GLN A O 1
ATOM 2271 N N . LEU A 1 281 ? -21.944 -1.859 -8.167 1.00 87.81 281 LEU A N 1
ATOM 2272 C CA . LEU A 1 281 ? -21.721 -1.982 -6.739 1.00 87.81 281 LEU A CA 1
ATOM 2273 C C . LEU A 1 281 ? -22.422 -0.863 -5.957 1.00 87.81 281 LEU A C 1
ATOM 2275 O O . LEU A 1 281 ? -23.079 -1.136 -4.950 1.00 87.81 281 LEU A O 1
ATOM 2279 N N . ALA A 1 282 ? -22.349 0.381 -6.436 1.00 87.44 282 ALA A N 1
ATOM 2280 C CA . ALA A 1 282 ? -23.043 1.519 -5.838 1.00 87.44 282 ALA A CA 1
ATOM 2281 C C . ALA A 1 282 ? -24.568 1.316 -5.809 1.00 87.44 282 ALA A C 1
ATOM 2283 O O . ALA A 1 282 ? -25.201 1.608 -4.793 1.00 87.44 282 ALA A O 1
ATOM 2284 N N . GLU A 1 283 ? -25.157 0.758 -6.873 1.00 88.44 283 GLU A N 1
ATOM 2285 C CA . GLU A 1 283 ? -26.586 0.429 -6.932 1.00 88.44 283 GLU A CA 1
ATOM 2286 C C . GLU A 1 283 ? -26.991 -0.533 -5.805 1.00 88.44 283 GLU A C 1
ATOM 2288 O O . GLU A 1 283 ? -27.961 -0.286 -5.082 1.00 88.44 283 GLU A O 1
ATOM 2293 N N . LYS A 1 284 ? -26.203 -1.592 -5.588 1.00 88.31 284 LYS A N 1
ATOM 2294 C CA . LYS A 1 284 ? -26.453 -2.585 -4.531 1.00 88.31 284 LYS A CA 1
ATOM 2295 C C . LYS A 1 284 ? -26.259 -2.009 -3.128 1.00 88.31 284 LYS A C 1
ATOM 2297 O O . LYS A 1 284 ? -27.048 -2.295 -2.224 1.00 88.31 284 LYS A O 1
ATOM 2302 N N . LEU A 1 285 ? -25.245 -1.161 -2.947 1.00 89.50 285 LEU A N 1
ATOM 2303 C CA . LEU A 1 285 ? -24.915 -0.527 -1.666 1.00 89.50 285 LEU A CA 1
ATOM 2304 C C . LEU A 1 285 ? -25.897 0.577 -1.263 1.00 89.50 285 LEU A C 1
ATOM 2306 O O . LEU A 1 285 ? -26.052 0.840 -0.069 1.00 89.50 285 LEU A O 1
ATOM 2310 N N . LYS A 1 286 ? -26.588 1.206 -2.223 1.00 88.31 286 LYS A N 1
ATOM 2311 C CA . LYS A 1 286 ? -27.505 2.326 -1.968 1.00 88.31 286 LYS A CA 1
ATOM 2312 C C . LYS A 1 286 ? -28.568 1.984 -0.926 1.00 88.31 286 LYS A C 1
ATOM 2314 O O . LYS A 1 286 ? -28.743 2.721 0.040 1.00 88.31 286 LYS A O 1
ATOM 2319 N N . SER A 1 287 ? -29.224 0.833 -1.071 1.00 87.75 287 SER A N 1
ATOM 2320 C CA . SER A 1 287 ? -30.283 0.417 -0.142 1.00 87.75 287 SER A CA 1
ATOM 2321 C C . SER A 1 287 ? -29.770 0.163 1.284 1.00 87.75 287 SER A C 1
ATOM 2323 O O . SER A 1 287 ? -30.485 0.415 2.256 1.00 87.75 287 SER A O 1
ATOM 2325 N N . LEU A 1 288 ? -28.530 -0.322 1.427 1.00 89.88 288 LEU A N 1
ATOM 2326 C CA . LEU A 1 288 ? -27.879 -0.514 2.723 1.00 89.88 288 LEU A CA 1
ATOM 2327 C C . LEU A 1 288 ? -27.505 0.834 3.343 1.00 89.88 288 LEU A C 1
ATOM 2329 O O . LEU A 1 288 ? -27.835 1.091 4.499 1.00 89.88 288 LEU A O 1
ATOM 2333 N N . SER A 1 289 ? -26.900 1.717 2.548 1.00 89.62 289 SER A N 1
ATOM 2334 C CA . SER A 1 289 ? -26.532 3.070 2.961 1.00 89.62 289 SER A CA 1
ATOM 2335 C C . SER A 1 289 ? -27.741 3.879 3.445 1.00 89.62 289 SER A C 1
ATOM 2337 O O . SER A 1 289 ? -27.665 4.512 4.494 1.00 89.62 289 SER A O 1
ATOM 2339 N N . GLU A 1 290 ? -28.882 3.810 2.753 1.00 89.19 290 GLU A N 1
ATOM 2340 C CA . GLU A 1 290 ? -30.118 4.497 3.155 1.00 89.19 290 GLU A CA 1
ATOM 2341 C C . GLU A 1 290 ? -30.661 3.991 4.503 1.00 89.19 290 GLU A C 1
ATOM 2343 O O . GLU A 1 290 ? -31.108 4.785 5.337 1.00 89.19 290 GLU A O 1
ATOM 2348 N N . LYS A 1 291 ? -30.594 2.675 4.753 1.00 90.69 291 LYS A N 1
ATOM 2349 C CA . LYS A 1 291 ? -30.994 2.082 6.041 1.00 90.69 291 LYS A CA 1
ATOM 2350 C C . LYS A 1 291 ? -30.087 2.546 7.177 1.00 90.69 291 LYS A C 1
ATOM 2352 O O . LYS A 1 291 ? -30.587 2.941 8.226 1.00 90.69 291 LYS A O 1
ATOM 2357 N N . GLU A 1 292 ? -28.774 2.518 6.967 1.00 91.00 292 GLU A N 1
ATOM 2358 C CA . GLU A 1 292 ? -27.790 2.975 7.954 1.00 91.00 292 GLU A CA 1
ATOM 2359 C C . GLU A 1 292 ? -27.935 4.474 8.245 1.00 91.00 292 GLU A C 1
ATOM 2361 O O . GLU A 1 292 ? -27.964 4.882 9.406 1.00 91.00 292 GLU A O 1
ATOM 2366 N N . MET A 1 293 ? -28.108 5.291 7.203 1.00 89.94 293 MET A N 1
ATOM 2367 C CA . MET A 1 293 ? -28.335 6.732 7.320 1.00 89.94 293 MET A CA 1
ATOM 2368 C C . MET A 1 293 ? -29.568 7.032 8.178 1.00 89.94 293 MET A C 1
ATOM 2370 O O . MET A 1 293 ? -29.524 7.901 9.049 1.00 89.94 293 MET A O 1
ATOM 2374 N N . LYS A 1 294 ? -30.659 6.281 7.979 1.00 92.38 294 LYS A N 1
ATOM 2375 C CA . LYS A 1 294 ? -31.877 6.420 8.784 1.00 92.38 294 LYS A CA 1
ATOM 2376 C C . LYS A 1 294 ? -31.619 6.147 10.268 1.00 92.38 294 LYS A C 1
ATOM 2378 O O . LYS A 1 294 ? -32.085 6.917 11.102 1.00 92.38 294 LYS A O 1
ATOM 2383 N N . VAL A 1 295 ? -30.847 5.106 10.592 1.00 93.38 295 VAL A N 1
ATOM 2384 C CA . VAL A 1 295 ? -30.472 4.796 11.982 1.00 93.38 295 VAL A CA 1
ATOM 2385 C C . VAL A 1 295 ? -29.718 5.968 12.612 1.00 93.38 295 VAL A C 1
ATOM 2387 O O . VAL A 1 295 ? -30.069 6.397 13.709 1.00 93.38 295 VAL A O 1
ATOM 2390 N N . LEU A 1 296 ? -28.730 6.538 11.917 1.00 93.00 296 LEU A N 1
ATOM 2391 C CA . LEU A 1 296 ? -27.972 7.677 12.448 1.00 93.00 296 LEU A CA 1
ATOM 2392 C C . LEU A 1 296 ? -28.828 8.943 12.595 1.00 93.00 296 LEU A C 1
ATOM 2394 O O . LEU A 1 296 ? -28.688 9.663 13.583 1.00 93.00 296 LEU A O 1
ATOM 2398 N N . LEU A 1 297 ? -29.735 9.202 11.648 1.00 93.44 297 LEU A N 1
ATOM 2399 C CA . LEU A 1 297 ? -30.693 10.309 11.726 1.00 93.44 297 LEU A CA 1
ATOM 2400 C C . LEU A 1 297 ? -31.637 10.172 12.925 1.00 93.44 297 LEU A C 1
ATOM 2402 O O . LEU A 1 297 ? -31.905 11.167 13.598 1.00 93.44 297 LEU A O 1
ATOM 2406 N N . ASP A 1 298 ? -32.118 8.961 13.214 1.00 95.06 298 ASP A N 1
ATOM 2407 C CA . ASP A 1 298 ? -32.969 8.697 14.376 1.00 95.06 298 ASP A CA 1
ATOM 2408 C C . ASP A 1 298 ? -32.210 8.962 15.690 1.00 95.06 298 ASP A C 1
ATOM 2410 O O . ASP A 1 298 ? -32.743 9.637 16.573 1.00 95.06 298 ASP A O 1
ATOM 2414 N N . ILE A 1 299 ? -30.940 8.541 15.792 1.00 94.94 299 ILE A N 1
ATOM 2415 C CA . ILE A 1 299 ? -30.083 8.842 16.957 1.00 94.94 299 ILE A CA 1
ATOM 2416 C C . ILE A 1 299 ? -29.866 10.355 17.098 1.00 94.94 299 ILE A C 1
ATOM 2418 O O . ILE A 1 299 ? -29.980 10.898 18.197 1.00 94.94 299 ILE A O 1
ATOM 2422 N N . LYS A 1 300 ? -29.582 11.055 15.991 1.00 95.38 300 LYS A N 1
ATOM 2423 C CA . LYS A 1 300 ? -29.415 12.515 15.991 1.00 95.38 300 LYS A CA 1
ATOM 2424 C C . LYS A 1 300 ? -30.682 13.232 16.445 1.00 95.38 300 LYS A C 1
ATOM 2426 O O . LYS A 1 300 ? -30.588 14.150 17.257 1.00 95.38 300 LYS A O 1
ATOM 2431 N N . ARG A 1 301 ? -31.856 12.807 15.967 1.00 96.06 301 ARG A N 1
ATOM 2432 C CA . ARG A 1 301 ? -33.148 13.360 16.395 1.00 96.06 301 ARG A CA 1
ATOM 2433 C C . ARG A 1 301 ? -33.325 13.223 17.907 1.00 96.06 301 ARG A C 1
ATOM 2435 O O . ARG A 1 301 ? -33.591 14.221 18.567 1.00 96.06 301 ARG A O 1
ATOM 2442 N N . GLU A 1 302 ? -33.134 12.019 18.447 1.00 95.25 302 GLU A N 1
ATOM 2443 C CA . GLU A 1 302 ? -33.268 11.752 19.887 1.00 95.25 302 GLU A CA 1
ATOM 2444 C C . GLU A 1 302 ? -32.320 12.611 20.736 1.00 95.25 302 GLU A C 1
ATOM 2446 O O . GLU A 1 302 ? -32.688 13.057 21.822 1.00 95.25 302 GLU A O 1
ATOM 2451 N N . ASP A 1 303 ? -31.094 12.836 20.266 1.00 94.00 303 ASP A N 1
ATOM 2452 C CA . ASP A 1 303 ? -30.121 13.673 20.967 1.00 94.00 303 ASP A CA 1
ATOM 2453 C C . ASP A 1 303 ? -30.527 15.139 20.989 1.00 94.00 303 ASP A C 1
ATOM 2455 O O . ASP A 1 303 ? -30.539 15.752 22.055 1.00 94.00 303 ASP A O 1
ATOM 2459 N N . LYS A 1 304 ? -30.930 15.678 19.834 1.00 94.19 304 LYS A N 1
ATOM 2460 C CA . LYS A 1 304 ? -31.412 17.058 19.737 1.00 94.19 304 LYS A CA 1
ATOM 2461 C C . LYS A 1 304 ? -32.642 17.282 20.612 1.00 94.19 304 LYS A C 1
ATOM 2463 O O . LYS A 1 304 ? -32.705 18.278 21.325 1.00 94.19 304 LYS A O 1
ATOM 2468 N N . GLU A 1 305 ? -33.569 16.325 20.641 1.00 94.50 305 GLU A N 1
ATOM 2469 C CA . GLU A 1 305 ? -34.733 16.363 21.532 1.00 94.50 305 GLU A CA 1
ATOM 2470 C C . GLU A 1 305 ? -34.334 16.382 23.017 1.00 94.50 305 GLU A C 1
ATOM 2472 O O . GLU A 1 305 ? -34.883 17.173 23.785 1.00 94.50 305 GLU A O 1
ATOM 2477 N N . LYS A 1 306 ? -33.354 15.566 23.430 1.00 93.69 306 LYS A N 1
ATOM 2478 C CA . LYS A 1 306 ? -32.849 15.537 24.819 1.00 93.69 306 LYS A CA 1
ATOM 2479 C C . LYS A 1 306 ? -32.131 16.822 25.222 1.00 93.69 306 LYS A C 1
ATOM 2481 O O . LYS A 1 306 ? -32.203 17.214 26.384 1.00 93.69 306 LYS A O 1
ATOM 2486 N N . GLU A 1 307 ? -31.438 17.459 24.285 1.00 91.00 307 GLU A N 1
ATOM 2487 C CA . GLU A 1 307 ? -30.705 18.711 24.503 1.00 91.00 307 GLU A CA 1
ATOM 2488 C C . GLU A 1 307 ? -31.608 19.953 24.375 1.00 91.00 307 GLU A C 1
ATOM 2490 O O . GLU A 1 307 ? -31.186 21.062 24.699 1.00 91.00 307 GLU A O 1
ATOM 2495 N 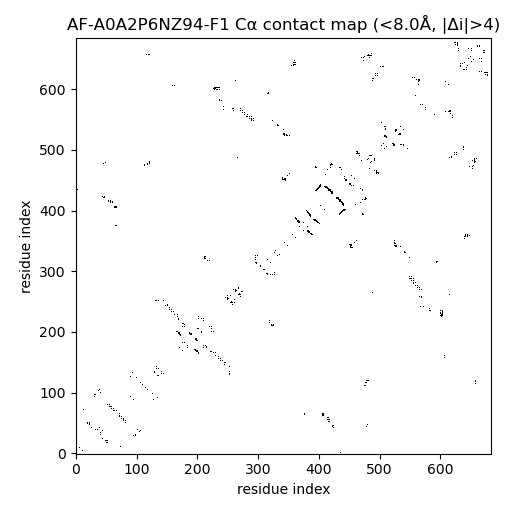N . GLY A 1 308 ? -32.867 19.783 23.948 1.00 92.69 308 GLY A N 1
ATOM 2496 C CA . GLY A 1 308 ? -33.787 20.891 23.679 1.00 92.69 308 GLY A CA 1
ATOM 2497 C C . GLY A 1 308 ? -33.401 21.708 22.440 1.00 92.69 308 GLY A C 1
ATOM 2498 O O . GLY A 1 308 ? -33.815 22.859 22.300 1.00 92.69 308 GLY A O 1
ATOM 2499 N N . GLU A 1 309 ? -32.603 21.127 21.546 1.00 91.56 309 GLU A N 1
ATOM 2500 C CA . GLU A 1 309 ? -32.109 21.755 20.327 1.00 91.56 309 GLU A CA 1
ATOM 2501 C C . GLU A 1 309 ? -32.985 21.417 19.111 1.00 91.56 309 GLU A C 1
ATOM 2503 O O . GLU A 1 309 ? -33.652 20.383 19.037 1.00 91.56 309 GLU A O 1
ATOM 2508 N N . LYS A 1 310 ? -32.977 22.295 18.102 1.00 90.94 310 LYS A N 1
ATOM 2509 C CA . LYS A 1 310 ? -33.729 22.072 16.864 1.00 90.94 310 LYS A CA 1
ATOM 2510 C C . LYS A 1 310 ? -33.035 21.015 16.001 1.00 90.94 310 LYS A C 1
ATOM 2512 O O . LYS A 1 310 ? -31.888 21.196 15.603 1.00 90.94 310 LYS A O 1
ATOM 2517 N N . PHE A 1 311 ? -33.764 19.967 15.629 1.00 93.69 311 PHE A N 1
ATOM 2518 C CA . PHE A 1 311 ? -33.341 19.027 14.593 1.00 93.69 311 PHE A CA 1
ATOM 2519 C C . PHE A 1 311 ? -33.718 19.555 13.202 1.00 93.69 311 PHE A C 1
ATOM 2521 O O . PHE A 1 311 ? -34.867 19.920 12.952 1.00 93.69 311 PHE A O 1
ATOM 2528 N N . ASP A 1 312 ? -32.750 19.612 12.292 1.00 91.38 312 ASP A N 1
ATOM 2529 C CA . ASP A 1 312 ? -32.911 20.121 10.924 1.00 91.38 312 ASP A CA 1
ATOM 2530 C C . ASP A 1 312 ? -33.256 19.036 9.891 1.00 91.38 312 ASP A C 1
ATOM 2532 O O . ASP A 1 312 ? -33.417 19.339 8.709 1.00 91.38 312 ASP A O 1
ATOM 2536 N N . GLY A 1 313 ? -33.399 17.780 10.327 1.00 90.81 313 GLY A N 1
ATOM 2537 C CA . GLY A 1 313 ? -33.745 16.656 9.458 1.00 90.81 313 GLY A CA 1
ATOM 2538 C C . GLY A 1 313 ? -32.575 16.090 8.652 1.00 90.81 313 GLY A C 1
ATOM 2539 O O . GLY A 1 313 ? -32.814 15.242 7.794 1.00 90.81 313 GLY A O 1
ATOM 2540 N N . LYS A 1 314 ? -31.335 16.537 8.894 1.00 88.38 314 LYS A N 1
ATOM 2541 C CA . LYS A 1 314 ? -30.162 16.169 8.089 1.00 88.38 314 LYS A CA 1
ATOM 2542 C C . LYS A 1 314 ? -29.039 15.549 8.921 1.00 88.38 314 LYS A C 1
ATOM 2544 O O . LYS A 1 314 ? -28.862 15.874 10.096 1.00 88.38 314 LYS A O 1
ATOM 2549 N N . LEU A 1 315 ? -28.239 14.693 8.283 1.00 87.19 315 LEU A N 1
ATOM 2550 C CA . LEU A 1 315 ? -26.954 14.223 8.800 1.00 87.19 315 LEU A CA 1
ATOM 2551 C C . LEU A 1 315 ? -25.846 14.935 8.021 1.00 87.19 315 LEU A C 1
ATOM 2553 O O . LEU A 1 315 ? -25.699 14.712 6.821 1.00 87.19 315 LEU A O 1
ATOM 2557 N N . HIS A 1 316 ? -25.085 15.800 8.688 1.00 88.00 316 HIS A N 1
ATOM 2558 C CA . HIS A 1 316 ? -24.019 16.563 8.038 1.00 88.00 316 HIS A CA 1
ATOM 2559 C C . HIS A 1 316 ? -22.698 15.785 8.019 1.00 88.00 316 HIS A C 1
ATOM 2561 O O . HIS A 1 316 ? -22.490 14.858 8.804 1.00 88.00 316 HIS A O 1
ATOM 2567 N N . GLY A 1 317 ? -21.739 16.197 7.183 1.00 84.06 317 GLY A N 1
ATOM 2568 C CA . GLY A 1 317 ? -20.413 15.557 7.114 1.00 84.06 317 GLY A CA 1
ATOM 2569 C C . GLY A 1 317 ? -19.597 15.589 8.423 1.00 84.06 317 GLY A C 1
ATOM 2570 O O . GLY A 1 317 ? -18.639 14.828 8.582 1.00 84.06 317 GLY A O 1
ATOM 2571 N N . TRP A 1 318 ? -19.961 16.448 9.382 1.00 90.75 318 TRP A N 1
ATOM 2572 C CA . TRP A 1 318 ? -19.372 16.502 10.731 1.00 90.75 318 TRP A CA 1
ATOM 2573 C C . TRP A 1 318 ? -20.099 15.635 11.772 1.00 90.75 318 TRP A C 1
ATOM 2575 O O . TRP A 1 318 ? -19.647 15.532 12.913 1.00 90.75 318 TRP A O 1
ATOM 2585 N N . ASP A 1 319 ? -21.216 15.014 11.398 1.00 91.62 319 ASP A N 1
ATOM 2586 C CA . ASP A 1 319 ? -22.049 14.211 12.293 1.00 91.62 319 ASP A CA 1
ATOM 2587 C C . ASP A 1 319 ? -21.771 12.709 12.177 1.00 91.62 319 ASP A C 1
ATOM 2589 O O . ASP A 1 319 ? -21.905 11.982 13.161 1.00 91.62 319 ASP A O 1
ATOM 2593 N N . SER A 1 320 ? -21.357 12.238 10.997 1.00 87.44 320 SER A N 1
ATOM 2594 C CA . SER A 1 320 ? -21.263 10.807 10.677 1.00 87.44 320 SER A CA 1
ATOM 2595 C C . SER A 1 320 ? -20.425 10.009 11.682 1.00 87.44 320 SER A C 1
ATOM 2597 O O . SER A 1 320 ? -20.923 9.048 12.263 1.00 87.44 320 SER A O 1
ATOM 2599 N N . SER A 1 321 ? -19.182 10.421 11.951 1.00 90.31 321 SER A N 1
ATOM 2600 C CA . SER A 1 321 ? -18.293 9.726 12.896 1.00 90.31 321 SER A CA 1
ATOM 2601 C C . SER A 1 321 ? -18.818 9.740 14.334 1.00 90.31 321 SER A C 1
ATOM 2603 O O . SER A 1 321 ? -18.664 8.747 15.046 1.00 90.31 321 SER A O 1
ATOM 2605 N N . PHE A 1 322 ? -19.456 10.836 14.753 1.00 94.62 322 PHE A N 1
ATOM 2606 C CA . PHE A 1 322 ? -20.001 10.990 16.100 1.00 94.62 322 PHE A CA 1
ATOM 2607 C C . PHE A 1 322 ? -21.187 10.054 16.340 1.00 94.62 322 PHE A C 1
ATOM 2609 O O . PHE A 1 322 ? -21.189 9.272 17.292 1.00 94.62 322 PHE A O 1
ATOM 2616 N N . TYR A 1 323 ? -22.176 10.072 15.442 1.00 94.25 323 TYR A N 1
ATOM 2617 C CA . TYR A 1 323 ? -23.352 9.215 15.583 1.00 94.25 323 TYR A CA 1
ATOM 2618 C C . TYR A 1 323 ? -23.044 7.745 15.308 1.00 94.25 323 TYR A C 1
ATOM 2620 O O . TYR A 1 323 ? -23.665 6.885 15.926 1.00 94.25 323 TYR A O 1
ATOM 2628 N N . MET A 1 324 ? -22.042 7.441 14.476 1.00 91.31 324 MET A N 1
ATOM 2629 C CA . MET A 1 324 ? -21.547 6.072 14.327 1.00 91.31 324 MET A CA 1
ATOM 2630 C C . MET A 1 324 ? -20.967 5.534 15.637 1.00 91.31 324 MET A C 1
ATOM 2632 O O . MET A 1 324 ? -21.302 4.428 16.057 1.00 91.31 324 MET A O 1
ATOM 2636 N N . ASN A 1 325 ? -20.125 6.324 16.314 1.00 90.38 325 ASN A N 1
ATOM 2637 C CA . ASN A 1 325 ? -19.582 5.944 17.616 1.00 90.38 325 ASN A CA 1
ATOM 2638 C C . ASN A 1 325 ? -20.698 5.738 18.644 1.00 90.38 325 ASN A C 1
ATOM 2640 O O . ASN A 1 325 ? -20.719 4.737 19.354 1.00 90.38 325 ASN A O 1
ATOM 2644 N N . LYS A 1 326 ? -21.667 6.654 18.671 1.00 91.25 326 LYS A N 1
ATOM 2645 C CA . LYS A 1 326 ? -22.809 6.560 19.576 1.00 91.25 326 LYS A CA 1
ATOM 2646 C C . LYS A 1 326 ? -23.675 5.327 19.319 1.00 91.25 326 LYS A C 1
ATOM 2648 O O . LYS A 1 326 ? -24.138 4.710 20.272 1.00 91.25 326 LYS A O 1
ATOM 2653 N N . PHE A 1 327 ? -23.874 4.955 18.056 1.00 91.75 327 PHE A N 1
ATOM 2654 C CA . PHE A 1 327 ? -24.579 3.732 17.679 1.00 91.75 327 PHE A CA 1
ATOM 2655 C C . PHE A 1 327 ? -23.851 2.479 18.190 1.00 91.75 327 PHE A C 1
ATOM 2657 O O . PHE A 1 327 ? -24.472 1.604 18.790 1.00 91.75 327 PHE A O 1
ATOM 2664 N N . LEU A 1 328 ? -22.523 2.414 18.038 1.00 88.06 328 LEU A N 1
ATOM 2665 C CA . LEU A 1 328 ? -21.713 1.305 18.560 1.00 88.06 328 LEU A CA 1
ATOM 2666 C C . LEU A 1 328 ? -21.794 1.193 20.092 1.00 88.06 328 LEU A C 1
ATOM 2668 O O . LEU A 1 328 ? -21.998 0.100 20.626 1.00 88.06 328 LEU A O 1
ATOM 2672 N N . GLU A 1 329 ? -21.686 2.314 20.804 1.00 86.94 329 GLU A N 1
ATOM 2673 C CA . GLU A 1 329 ? -21.781 2.345 22.267 1.00 86.94 329 GLU A CA 1
ATOM 2674 C C . GLU A 1 329 ? -23.185 1.954 22.757 1.00 86.94 329 GLU A C 1
ATOM 2676 O O . GLU A 1 329 ? -23.321 1.103 23.636 1.00 86.94 329 GLU A O 1
ATOM 2681 N N . ARG A 1 330 ? -24.238 2.546 22.178 1.00 87.50 330 ARG A N 1
ATOM 2682 C CA . ARG A 1 330 ? -25.630 2.377 22.625 1.00 87.50 330 ARG A CA 1
ATOM 2683 C C . ARG A 1 330 ? -26.198 1.003 22.273 1.00 87.50 330 ARG A C 1
ATOM 2685 O O . ARG A 1 330 ? -26.809 0.372 23.132 1.00 87.50 330 ARG A O 1
ATOM 2692 N N . ASP A 1 331 ? -26.031 0.558 21.030 1.00 85.88 331 ASP A N 1
ATOM 2693 C CA . ASP A 1 331 ? -26.749 -0.606 20.495 1.00 85.88 331 ASP A CA 1
ATOM 2694 C C . ASP A 1 331 ? -25.926 -1.900 20.569 1.00 85.88 331 ASP A C 1
ATOM 2696 O O . ASP A 1 331 ? -26.496 -2.981 20.720 1.00 85.88 331 ASP A O 1
ATOM 2700 N N . TYR A 1 332 ? -24.591 -1.811 20.534 1.00 83.88 332 TYR A N 1
ATOM 2701 C CA . TYR A 1 332 ? -23.713 -2.982 20.660 1.00 83.88 332 TYR A CA 1
ATOM 2702 C C . TYR A 1 332 ? -23.084 -3.093 22.057 1.00 83.88 332 TYR A C 1
ATOM 2704 O O . TYR A 1 332 ? -22.671 -4.182 22.469 1.00 83.88 332 TYR A O 1
ATOM 2712 N N . GLY A 1 333 ? -23.063 -2.009 22.842 1.00 84.25 333 GLY A N 1
ATOM 2713 C CA . GLY A 1 333 ? -22.408 -1.986 24.152 1.00 84.25 333 GLY A CA 1
ATOM 2714 C C . GLY A 1 333 ? -20.906 -2.241 24.038 1.00 84.25 333 GLY A C 1
ATOM 2715 O O . GLY A 1 333 ? -20.347 -2.950 24.875 1.00 84.25 333 GLY A O 1
ATOM 2716 N N . LEU A 1 334 ? -20.291 -1.758 22.955 1.00 82.81 334 LEU A N 1
ATOM 2717 C CA . LEU A 1 334 ? -18.865 -1.907 22.692 1.00 82.81 334 LEU A CA 1
ATOM 2718 C C . LEU A 1 334 ? -18.123 -0.676 23.203 1.00 82.81 334 LEU A C 1
ATOM 2720 O O . LEU A 1 334 ? -18.273 0.418 22.666 1.00 82.81 334 LEU A O 1
ATOM 2724 N N . ASP A 1 335 ? -17.306 -0.887 24.231 1.00 81.62 335 ASP A N 1
ATOM 2725 C CA . ASP A 1 335 ? -16.355 0.095 24.742 1.00 81.62 335 ASP A CA 1
ATOM 2726 C C . ASP A 1 335 ? -14.949 -0.283 24.259 1.00 81.62 335 ASP A C 1
ATOM 2728 O O . ASP A 1 335 ? -14.376 -1.296 24.671 1.00 81.62 335 ASP A O 1
ATOM 2732 N N . GLU A 1 336 ? -14.401 0.528 23.354 1.00 78.94 336 GLU A N 1
ATOM 2733 C CA . GLU A 1 336 ? -13.097 0.301 22.726 1.00 78.94 336 GLU A CA 1
ATOM 2734 C C . GLU A 1 336 ? -11.957 0.208 23.760 1.00 78.94 336 GLU A C 1
ATOM 2736 O O . GLU A 1 336 ? -11.047 -0.608 23.596 1.00 78.94 336 GLU A O 1
ATOM 2741 N N . GLU A 1 337 ? -12.041 0.958 24.868 1.00 78.81 337 GLU A N 1
ATOM 2742 C CA . GLU A 1 337 ? -11.033 0.942 25.937 1.00 78.81 337 GLU A CA 1
ATOM 2743 C C . GLU A 1 337 ? -11.098 -0.334 26.789 1.00 78.81 337 GLU A C 1
ATOM 2745 O O . GLU A 1 337 ? -10.072 -0.826 27.262 1.00 78.81 337 GLU A O 1
ATOM 2750 N N . GLN A 1 338 ? -12.281 -0.930 26.951 1.00 82.12 338 GLN A N 1
ATOM 2751 C CA . GLN A 1 338 ? -12.405 -2.237 27.609 1.00 82.12 338 GLN A CA 1
ATOM 2752 C C . GLN A 1 338 ? -11.929 -3.368 26.695 1.00 82.12 338 GLN A C 1
ATOM 2754 O O . GLN A 1 338 ? -11.261 -4.302 27.141 1.00 82.12 338 GLN A O 1
ATOM 2759 N N . ILE A 1 339 ? -12.248 -3.278 25.404 1.00 85.81 339 ILE A N 1
ATOM 2760 C CA . ILE A 1 339 ? -11.923 -4.303 24.410 1.00 85.81 339 ILE A CA 1
ATOM 2761 C C . ILE A 1 339 ? -10.409 -4.418 24.213 1.00 85.81 339 ILE A C 1
ATOM 2763 O O . ILE A 1 339 ? -9.878 -5.530 24.232 1.00 85.81 339 ILE A O 1
ATOM 2767 N N . ARG A 1 340 ? -9.687 -3.295 24.099 1.00 86.56 340 ARG A N 1
ATOM 2768 C CA . ARG A 1 340 ? -8.222 -3.304 23.925 1.00 86.56 340 ARG A CA 1
ATOM 2769 C C . ARG A 1 340 ? -7.466 -3.965 25.082 1.00 86.56 340 ARG A C 1
ATOM 2771 O O . ARG A 1 340 ? -6.378 -4.497 24.878 1.00 86.56 340 ARG A O 1
ATOM 2778 N N . GLY A 1 341 ? -8.053 -4.008 26.284 1.00 88.12 341 GLY A N 1
ATOM 2779 C CA . GLY A 1 341 ? -7.494 -4.713 27.444 1.00 88.12 341 GLY A CA 1
ATOM 2780 C C . GLY A 1 341 ? -7.241 -6.204 27.198 1.00 88.12 341 GLY A C 1
ATOM 2781 O O . GLY A 1 341 ? -6.416 -6.808 27.883 1.00 88.12 341 GLY A O 1
ATOM 2782 N N . TYR A 1 342 ? -7.897 -6.791 26.195 1.00 89.31 342 TYR A N 1
ATOM 2783 C CA . TYR A 1 342 ? -7.728 -8.184 25.791 1.00 89.31 342 TYR A CA 1
ATOM 2784 C C . TYR A 1 342 ? -6.686 -8.401 24.691 1.00 89.31 342 TYR A C 1
ATOM 2786 O O . TYR A 1 342 ? -6.504 -9.537 24.262 1.00 89.31 342 TYR A O 1
ATOM 2794 N N . PHE A 1 343 ? -6.004 -7.361 24.219 1.00 90.94 343 PHE A N 1
ATOM 2795 C CA . PHE A 1 343 ? -5.110 -7.465 23.067 1.00 90.94 343 PHE A CA 1
ATOM 2796 C C . PHE A 1 343 ? -3.701 -6.929 23.360 1.00 90.94 343 PHE A C 1
ATOM 2798 O O . PHE A 1 343 ? -3.239 -6.004 22.689 1.00 90.94 343 PHE A O 1
ATOM 2805 N N . PRO A 1 344 ? -2.979 -7.493 24.350 1.00 92.19 344 PRO A N 1
ATOM 2806 C CA . PRO A 1 344 ? -1.582 -7.147 24.564 1.00 92.19 344 PRO A CA 1
ATOM 2807 C C . PRO A 1 344 ? -0.738 -7.568 23.353 1.00 92.19 344 PRO A C 1
ATOM 2809 O O . PRO A 1 344 ? -0.815 -8.717 22.909 1.00 92.19 344 PRO A O 1
ATOM 2812 N N . ILE A 1 345 ? 0.078 -6.645 22.834 1.00 91.75 345 ILE A N 1
ATOM 2813 C CA . ILE A 1 345 ? 0.776 -6.789 21.544 1.00 91.75 345 ILE A CA 1
ATOM 2814 C C . ILE A 1 345 ? 1.600 -8.078 21.419 1.00 91.75 345 ILE A C 1
ATOM 2816 O O . ILE A 1 345 ? 1.565 -8.722 20.372 1.00 91.75 345 ILE A O 1
ATOM 2820 N N . ASP A 1 346 ? 2.305 -8.497 22.475 1.00 90.44 346 ASP A N 1
ATOM 2821 C CA . ASP A 1 346 ? 3.151 -9.698 22.440 1.00 90.44 346 ASP A CA 1
ATOM 2822 C C . ASP A 1 346 ? 2.322 -10.975 22.262 1.00 90.44 346 ASP A C 1
ATOM 2824 O O . ASP A 1 346 ? 2.709 -11.885 21.527 1.00 90.44 346 ASP A O 1
ATOM 2828 N N . HIS A 1 347 ? 1.154 -11.024 22.906 1.00 90.62 347 HIS A N 1
ATOM 2829 C CA . HIS A 1 347 ? 0.221 -12.138 22.778 1.00 90.62 347 HIS A CA 1
ATOM 2830 C C . HIS A 1 347 ? -0.409 -12.147 21.385 1.00 90.62 347 HIS A C 1
ATOM 2832 O O . HIS A 1 347 ? -0.355 -13.161 20.698 1.00 90.62 347 HIS A O 1
ATOM 2838 N N . VAL A 1 348 ? -0.916 -10.999 20.926 1.00 90.62 348 VAL A N 1
ATOM 2839 C CA . VAL A 1 348 ? -1.507 -10.863 19.584 1.00 90.62 348 VAL A CA 1
ATOM 2840 C C . VAL A 1 348 ? -0.508 -11.251 18.490 1.00 90.62 348 VAL A C 1
ATOM 2842 O O . VAL A 1 348 ? -0.862 -11.989 17.572 1.00 90.62 348 VAL A O 1
ATOM 2845 N N . THR A 1 349 ? 0.749 -10.817 18.620 1.00 93.50 349 THR A N 1
ATOM 2846 C CA . THR A 1 349 ? 1.839 -11.159 17.694 1.00 93.50 349 THR A CA 1
ATOM 2847 C C . THR A 1 349 ? 2.012 -12.669 17.599 1.00 93.50 349 THR A C 1
ATOM 2849 O O . THR A 1 349 ? 1.939 -13.228 16.508 1.00 93.50 349 THR A O 1
ATOM 2852 N N . LYS A 1 350 ? 2.167 -13.353 18.739 1.00 92.06 350 LYS A N 1
ATOM 2853 C CA . LYS A 1 350 ? 2.330 -14.812 18.782 1.00 92.06 350 LYS A CA 1
ATOM 2854 C C . LYS A 1 350 ? 1.182 -15.545 18.080 1.00 92.06 350 LYS A C 1
ATOM 2856 O O . LYS A 1 350 ? 1.416 -16.506 17.349 1.00 92.06 350 LYS A O 1
ATOM 2861 N N . GLU A 1 351 ? -0.048 -15.099 18.302 1.00 89.38 351 GLU A N 1
ATOM 2862 C CA . GLU A 1 351 ? -1.244 -15.756 17.773 1.00 89.38 351 GLU A CA 1
ATOM 2863 C C . GLU A 1 351 ? -1.449 -15.522 16.275 1.00 89.38 351 GLU A C 1
ATOM 2865 O O . GLU A 1 351 ? -1.812 -16.443 15.536 1.00 89.38 351 GLU A O 1
ATOM 2870 N N . ILE A 1 352 ? -1.143 -14.317 15.795 1.00 91.62 352 ILE A N 1
ATOM 2871 C CA . ILE A 1 352 ? -1.172 -14.022 14.362 1.00 91.62 352 ILE A CA 1
ATOM 2872 C C . ILE A 1 352 ? -0.080 -14.804 13.639 1.00 91.62 352 ILE A C 1
ATOM 2874 O O . ILE A 1 352 ? -0.389 -15.508 12.678 1.00 91.62 352 ILE A O 1
ATOM 2878 N N . LEU A 1 353 ? 1.154 -14.797 14.149 1.00 94.69 353 LEU A N 1
ATOM 2879 C CA . LEU A 1 353 ? 2.247 -15.604 13.604 1.00 94.69 353 LEU A CA 1
ATOM 2880 C C . LEU A 1 353 ? 1.865 -17.091 13.525 1.00 94.69 353 LEU A C 1
ATOM 2882 O O . LEU A 1 353 ? 1.984 -17.698 12.464 1.00 94.69 353 LEU A O 1
ATOM 2886 N N . SER A 1 354 ? 1.289 -17.650 14.592 1.00 90.75 354 SER A N 1
ATOM 2887 C CA . SER A 1 354 ? 0.809 -19.038 14.614 1.00 90.75 354 SER A CA 1
ATOM 2888 C C . SER A 1 354 ? -0.255 -19.351 13.561 1.00 90.75 354 SER A C 1
ATOM 2890 O O . SER A 1 354 ? -0.338 -20.489 13.084 1.00 90.75 354 SER A O 1
ATOM 2892 N N . THR A 1 355 ? -1.122 -18.387 13.260 1.00 89.31 355 THR A N 1
ATOM 2893 C CA . THR A 1 355 ? -2.166 -18.547 12.244 1.00 89.31 355 THR A CA 1
ATOM 2894 C C . THR A 1 355 ? -1.514 -18.687 10.873 1.00 89.31 355 THR A C 1
ATOM 2896 O O . THR A 1 355 ? -1.797 -19.644 10.156 1.00 89.31 355 THR A O 1
ATOM 2899 N N . TYR A 1 356 ? -0.554 -17.818 10.554 1.00 94.00 356 TYR A N 1
ATOM 2900 C CA . TYR A 1 356 ? 0.211 -17.895 9.311 1.00 94.00 356 TYR A CA 1
ATOM 2901 C C . TYR A 1 356 ? 1.082 -19.156 9.204 1.00 94.00 356 TYR A C 1
ATOM 2903 O O . TYR A 1 356 ? 1.100 -19.769 8.141 1.00 94.00 356 TYR A O 1
ATOM 2911 N N . GLU A 1 357 ? 1.732 -19.603 10.286 1.00 94.50 357 GLU A N 1
ATOM 2912 C CA . GLU A 1 357 ? 2.462 -20.886 10.316 1.00 94.50 357 GLU A CA 1
ATOM 2913 C C . GLU A 1 357 ? 1.561 -22.063 9.911 1.00 94.50 357 GLU A C 1
ATOM 2915 O O . GLU A 1 357 ? 1.952 -22.928 9.126 1.00 94.50 357 GLU A O 1
ATOM 2920 N N . THR A 1 358 ? 0.328 -22.078 10.430 1.00 90.31 358 THR A N 1
ATOM 2921 C CA . THR A 1 358 ? -0.655 -23.136 10.157 1.00 90.31 358 THR A CA 1
ATOM 2922 C C . THR A 1 358 ? -1.132 -23.096 8.711 1.00 90.31 358 THR A C 1
ATOM 2924 O O . THR A 1 358 ? -1.151 -24.129 8.048 1.00 90.31 358 THR A O 1
ATOM 2927 N N . LEU A 1 359 ? -1.518 -21.912 8.229 1.00 92.06 359 LEU A N 1
ATOM 2928 C CA . LEU A 1 359 ? -2.082 -21.745 6.893 1.00 92.06 359 LEU A CA 1
ATOM 2929 C C . LEU A 1 359 ? -1.035 -21.978 5.804 1.00 92.06 359 LEU A C 1
ATOM 2931 O O . LEU A 1 359 ? -1.320 -22.623 4.808 1.00 92.06 359 LEU A O 1
ATOM 2935 N N . LEU A 1 360 ? 0.181 -21.466 5.981 1.00 96.31 360 LEU A N 1
ATOM 2936 C CA . LEU A 1 360 ? 1.188 -21.453 4.919 1.00 96.31 360 LEU A CA 1
ATOM 2937 C C . LEU A 1 360 ? 2.156 -22.642 4.978 1.00 96.31 360 LEU A C 1
ATOM 2939 O O . LEU A 1 360 ? 3.032 -22.752 4.118 1.00 96.31 360 LEU A O 1
ATOM 2943 N N . GLY A 1 361 ? 2.022 -23.518 5.981 1.00 96.31 361 GLY A N 1
ATOM 2944 C CA . GLY A 1 361 ? 2.937 -24.642 6.184 1.00 96.31 361 GLY A CA 1
ATOM 2945 C C . GLY A 1 361 ? 4.350 -24.188 6.558 1.00 96.31 361 GLY A C 1
ATOM 2946 O O . GLY A 1 361 ? 5.330 -24.797 6.139 1.00 96.31 361 GLY A O 1
ATOM 2947 N N . LEU A 1 362 ? 4.455 -23.106 7.329 1.00 97.94 362 LEU A N 1
ATOM 2948 C CA . LEU A 1 362 ? 5.718 -22.465 7.696 1.00 97.94 362 LEU A CA 1
ATOM 2949 C C . LEU A 1 362 ? 5.996 -22.593 9.194 1.00 97.94 362 LEU A C 1
ATOM 2951 O O . LEU A 1 362 ? 5.108 -22.891 9.994 1.00 97.94 362 LEU A O 1
ATOM 2955 N N . LYS A 1 363 ? 7.243 -22.327 9.570 1.00 97.94 363 LYS A N 1
ATOM 2956 C CA . LYS A 1 363 ? 7.699 -22.182 10.949 1.00 97.94 363 LYS A CA 1
ATOM 2957 C C . LYS A 1 363 ? 8.470 -20.878 11.102 1.00 97.94 363 LYS A C 1
ATOM 2959 O O . LYS A 1 363 ? 9.359 -20.586 10.301 1.00 97.94 363 LYS A O 1
ATOM 2964 N N . PHE A 1 364 ? 8.167 -20.121 12.151 1.00 98.44 364 PHE A N 1
ATOM 2965 C CA . PHE A 1 364 ? 8.835 -18.866 12.470 1.00 98.44 364 PHE A CA 1
ATOM 2966 C C . PHE A 1 364 ? 9.658 -19.009 13.751 1.00 98.44 364 PHE A C 1
ATOM 2968 O O . PHE A 1 364 ? 9.137 -19.297 14.826 1.00 98.44 364 PHE A O 1
ATOM 2975 N N . THR A 1 365 ? 10.965 -18.776 13.648 1.00 97.88 365 THR A N 1
ATOM 2976 C CA . THR A 1 365 ? 11.886 -18.817 14.790 1.00 97.88 365 THR A CA 1
ATOM 2977 C C . THR A 1 365 ? 12.429 -17.421 15.059 1.00 97.88 365 THR A C 1
ATOM 2979 O O . THR A 1 365 ? 13.100 -16.845 14.204 1.00 97.88 365 THR A O 1
ATOM 2982 N N . GLU A 1 366 ? 12.174 -16.879 16.250 1.00 97.50 366 GLU A N 1
ATOM 2983 C CA . GLU A 1 366 ? 12.722 -15.580 16.646 1.00 97.50 366 GLU A CA 1
ATOM 2984 C C . GLU A 1 366 ? 14.245 -15.659 16.840 1.00 97.50 366 GLU A C 1
ATOM 2986 O O . GLU A 1 366 ? 14.759 -16.554 17.518 1.00 97.50 366 GLU A O 1
ATOM 2991 N N . LEU A 1 367 ? 14.970 -14.709 16.249 1.00 96.94 367 LEU A N 1
ATOM 2992 C CA . LEU A 1 367 ? 16.427 -14.595 16.317 1.00 96.94 367 LEU A CA 1
ATOM 2993 C C . LEU A 1 367 ? 16.909 -13.258 16.898 1.00 96.94 367 LEU A C 1
ATOM 2995 O O . LEU A 1 367 ? 18.116 -13.031 16.927 1.00 96.94 367 LEU A O 1
ATOM 2999 N N . THR A 1 368 ? 16.009 -12.400 17.385 1.00 94.69 368 THR A N 1
ATOM 3000 C CA . THR A 1 368 ? 16.302 -11.042 17.883 1.00 94.69 368 THR A CA 1
ATOM 3001 C C . THR A 1 368 ? 17.543 -10.989 18.784 1.00 94.69 368 THR A C 1
ATOM 3003 O O . THR A 1 368 ? 18.485 -10.256 18.508 1.00 94.69 368 THR A O 1
ATOM 3006 N N . GLN A 1 369 ? 17.605 -11.837 19.817 1.00 94.88 369 GLN A N 1
ATOM 3007 C CA . GLN A 1 369 ? 18.729 -11.857 20.766 1.00 94.88 369 GLN A CA 1
ATOM 3008 C C . GLN A 1 369 ? 20.029 -12.435 20.189 1.00 94.88 369 GLN A C 1
ATOM 3010 O O . GLN A 1 369 ? 21.101 -12.192 20.736 1.00 94.88 369 GLN A O 1
ATOM 3015 N N . LYS A 1 370 ? 19.947 -13.233 19.118 1.00 95.50 370 LYS A N 1
ATOM 3016 C CA . LYS A 1 370 ? 21.116 -13.857 18.483 1.00 95.50 370 LYS A CA 1
ATOM 3017 C C . LYS A 1 370 ? 21.819 -12.920 17.503 1.00 95.50 370 LYS A C 1
ATOM 3019 O O . LYS A 1 370 ? 22.991 -13.151 17.232 1.00 95.50 370 LYS A O 1
ATOM 3024 N N . HIS A 1 371 ? 21.105 -11.916 16.989 1.00 94.69 371 HIS A N 1
ATOM 3025 C CA . HIS A 1 371 ? 21.592 -10.997 15.961 1.00 94.69 371 HIS A CA 1
ATOM 3026 C C . HIS A 1 371 ? 21.258 -9.526 16.270 1.00 94.69 371 HIS A C 1
ATOM 3028 O O . HIS A 1 371 ? 20.587 -8.876 15.463 1.00 94.69 371 HIS A O 1
ATOM 3034 N N . PRO A 1 372 ? 21.688 -8.975 17.424 1.00 92.94 372 PRO A N 1
ATOM 3035 C CA . PRO A 1 372 ? 21.460 -7.564 17.743 1.00 92.94 372 PRO A CA 1
ATOM 3036 C C . PRO A 1 372 ? 22.107 -6.609 16.727 1.00 92.94 372 PRO A C 1
ATOM 3038 O O . PRO A 1 372 ? 21.611 -5.507 16.523 1.00 92.94 372 PRO A O 1
ATOM 3041 N N . GLU A 1 373 ? 23.180 -7.030 16.050 1.00 91.94 373 GLU A N 1
ATOM 3042 C CA . GLU A 1 373 ? 23.861 -6.272 14.995 1.00 91.94 373 GLU A CA 1
ATOM 3043 C C . GLU A 1 373 ? 23.012 -6.058 13.735 1.00 91.94 373 GLU A C 1
ATOM 3045 O O . GLU A 1 373 ? 23.304 -5.163 12.946 1.00 91.94 373 GLU A O 1
ATOM 3050 N N . ALA A 1 374 ? 21.969 -6.871 13.542 1.00 92.81 374 ALA A N 1
ATOM 3051 C CA . ALA A 1 374 ? 21.071 -6.789 12.395 1.00 92.81 374 ALA A CA 1
ATOM 3052 C C . ALA A 1 374 ? 19.829 -5.918 12.667 1.00 92.81 374 ALA A C 1
ATOM 3054 O O . ALA A 1 374 ? 18.922 -5.878 11.831 1.00 92.81 374 ALA A O 1
ATOM 3055 N N . LEU A 1 375 ? 19.751 -5.268 13.837 1.00 95.12 375 LEU A N 1
ATOM 3056 C CA . LEU A 1 375 ? 18.611 -4.464 14.279 1.00 95.12 375 LEU A CA 1
ATOM 3057 C C . LEU A 1 375 ? 18.962 -2.971 14.261 1.00 95.12 375 LEU A C 1
ATOM 3059 O O . LEU A 1 375 ? 19.963 -2.547 14.837 1.00 95.12 375 LEU A O 1
ATOM 3063 N N . TRP A 1 376 ? 18.098 -2.154 13.653 1.00 94.44 376 TRP A N 1
ATOM 3064 C CA . TRP A 1 376 ? 18.260 -0.691 13.633 1.00 94.44 376 TRP A CA 1
ATOM 3065 C C . TRP A 1 376 ? 17.692 0.008 14.873 1.00 94.44 376 TRP A C 1
ATOM 3067 O O . TRP A 1 376 ? 17.920 1.204 15.052 1.00 94.44 376 TRP A O 1
ATOM 3077 N N . ASP A 1 377 ? 16.945 -0.718 15.704 1.00 94.31 377 ASP A N 1
ATOM 3078 C CA . ASP A 1 377 ? 16.358 -0.248 16.956 1.00 94.31 377 ASP A CA 1
ATOM 3079 C C . ASP A 1 377 ? 16.091 -1.443 17.891 1.00 94.31 377 ASP A C 1
ATOM 3081 O O . ASP A 1 377 ? 15.818 -2.551 17.426 1.00 94.31 377 ASP A O 1
ATOM 3085 N N . GLU A 1 378 ? 16.164 -1.227 19.206 1.00 92.94 378 GLU A N 1
ATOM 3086 C CA . GLU A 1 378 ? 16.004 -2.281 20.223 1.00 92.94 378 GLU A CA 1
ATOM 3087 C C . GLU A 1 378 ? 14.597 -2.896 20.271 1.00 92.94 378 GLU A C 1
ATOM 3089 O O . GLU A 1 378 ? 14.427 -4.021 20.741 1.00 92.94 378 GLU A O 1
ATOM 3094 N N . SER A 1 379 ? 13.584 -2.175 19.778 1.00 92.19 379 SER A N 1
ATOM 3095 C CA . SER A 1 379 ? 12.198 -2.651 19.729 1.00 92.19 379 SER A CA 1
ATOM 3096 C C . SER A 1 379 ? 11.903 -3.565 18.534 1.00 92.19 379 SER A C 1
ATOM 3098 O O . SER A 1 379 ? 10.821 -4.155 18.464 1.00 92.19 379 SER A O 1
ATOM 3100 N N . VAL A 1 380 ? 12.844 -3.693 17.592 1.00 96.19 380 VAL A N 1
ATOM 3101 C CA . VAL A 1 380 ? 12.678 -4.486 16.369 1.00 96.19 380 VAL A CA 1
ATOM 3102 C C . VAL A 1 380 ? 12.894 -5.962 16.673 1.00 96.19 380 VAL A C 1
ATOM 3104 O O . VAL A 1 380 ? 13.908 -6.346 17.251 1.00 96.19 380 VAL A O 1
ATOM 3107 N N . LYS A 1 381 ? 11.966 -6.813 16.227 1.00 97.12 381 LYS A N 1
ATOM 3108 C CA . LYS A 1 381 ? 12.096 -8.274 16.336 1.00 97.12 381 LYS A CA 1
ATOM 3109 C C . LYS A 1 381 ? 12.454 -8.888 14.986 1.00 97.12 381 LYS A C 1
ATOM 3111 O O . LYS A 1 381 ? 11.865 -8.514 13.976 1.00 97.12 381 LYS A O 1
ATOM 3116 N N . LEU A 1 382 ? 13.376 -9.849 14.975 1.00 98.06 382 LEU A N 1
ATOM 3117 C CA . LEU A 1 382 ? 13.811 -10.586 13.779 1.00 98.06 382 LEU A CA 1
ATOM 3118 C C . LEU A 1 382 ? 13.340 -12.039 13.854 1.00 98.06 382 LEU A C 1
ATOM 3120 O O . LEU A 1 382 ? 13.595 -12.724 14.844 1.00 98.06 382 LEU A O 1
ATOM 3124 N N . TYR A 1 383 ? 12.745 -12.531 12.771 1.00 98.44 383 TYR A N 1
ATOM 3125 C CA . TYR A 1 383 ? 12.309 -13.912 12.615 1.00 98.44 383 TYR A CA 1
ATOM 3126 C C . TYR A 1 383 ? 12.929 -14.571 11.384 1.00 98.44 383 TYR A C 1
ATOM 3128 O O . TYR A 1 383 ? 13.032 -13.982 10.306 1.00 98.44 383 TYR A O 1
ATOM 3136 N N . ARG A 1 384 ? 13.303 -15.837 11.551 1.00 98.12 384 ARG A N 1
ATOM 3137 C CA . ARG A 1 384 ? 13.677 -16.766 10.484 1.00 98.12 384 ARG A CA 1
ATOM 3138 C C . ARG A 1 384 ? 12.469 -17.600 10.087 1.00 98.12 384 ARG A C 1
ATOM 3140 O O . ARG A 1 384 ? 11.770 -18.103 10.964 1.00 98.12 384 ARG A O 1
ATOM 3147 N N . VAL A 1 385 ? 12.271 -17.765 8.783 1.00 98.38 385 VAL A N 1
ATOM 3148 C CA . VAL A 1 385 ? 11.187 -18.555 8.198 1.00 98.38 385 VAL A CA 1
ATOM 3149 C C . VAL A 1 385 ? 11.740 -19.844 7.612 1.00 98.38 385 VAL A C 1
ATOM 3151 O O . VAL A 1 385 ? 12.702 -19.815 6.840 1.00 98.38 385 VAL A O 1
ATOM 3154 N N . GLU A 1 386 ? 11.119 -20.962 7.969 1.00 98.12 386 GLU A N 1
ATOM 3155 C CA . GLU A 1 386 ? 11.486 -22.301 7.508 1.00 98.12 386 GLU A CA 1
ATOM 3156 C C . GLU A 1 386 ? 10.243 -23.064 7.039 1.00 98.12 386 GLU A C 1
ATOM 3158 O O . GLU A 1 386 ? 9.146 -22.850 7.564 1.00 98.12 386 GLU A O 1
ATOM 3163 N N . GLU A 1 387 ? 10.410 -23.955 6.065 1.00 97.00 387 GLU A N 1
ATOM 3164 C CA . GLU A 1 387 ? 9.378 -24.918 5.689 1.00 97.00 387 GLU A CA 1
ATOM 3165 C C . GLU A 1 387 ? 9.090 -25.838 6.875 1.00 97.00 387 GLU A C 1
ATOM 3167 O O . GLU A 1 387 ? 9.997 -26.357 7.534 1.00 97.00 387 GLU A O 1
ATOM 3172 N N . LYS A 1 388 ? 7.809 -26.067 7.167 1.00 95.19 388 LYS A N 1
ATOM 3173 C CA . LYS A 1 388 ? 7.427 -26.952 8.272 1.00 95.19 388 LYS A CA 1
ATOM 3174 C C . LYS A 1 388 ? 7.697 -28.429 7.952 1.00 95.19 388 LYS A C 1
ATOM 3176 O O . LYS A 1 388 ? 7.846 -29.222 8.879 1.00 95.19 388 LYS A O 1
ATOM 3181 N N . SER A 1 389 ? 7.740 -28.795 6.671 1.00 94.31 389 SER A N 1
ATOM 3182 C CA . SER A 1 389 ? 7.911 -30.172 6.190 1.00 94.31 389 SER A CA 1
ATOM 3183 C C . SER A 1 389 ? 9.308 -30.738 6.438 1.00 94.31 389 SER A C 1
ATOM 3185 O O . SER A 1 389 ? 9.433 -31.876 6.884 1.00 94.31 389 SER A O 1
ATOM 3187 N N . ASP A 1 390 ? 10.349 -29.962 6.148 1.00 95.00 390 ASP A N 1
ATOM 3188 C CA . ASP A 1 390 ? 11.745 -30.422 6.117 1.00 95.00 390 ASP A CA 1
ATOM 3189 C C . ASP A 1 390 ? 12.735 -29.436 6.761 1.00 95.00 390 ASP A C 1
ATOM 3191 O O . ASP A 1 390 ? 13.913 -29.762 6.920 1.00 95.00 390 ASP A O 1
ATOM 3195 N N . GLY A 1 391 ? 12.268 -28.261 7.191 1.00 96.00 391 GLY A N 1
ATOM 3196 C CA . GLY A 1 391 ? 13.111 -27.222 7.771 1.00 96.00 391 GLY A CA 1
ATOM 3197 C C . GLY A 1 391 ? 13.921 -26.431 6.743 1.00 96.00 391 GLY A C 1
ATOM 3198 O O . GLY A 1 391 ? 14.857 -25.734 7.145 1.00 96.00 391 GLY A O 1
ATOM 3199 N N . GLU A 1 392 ? 13.603 -26.519 5.445 1.00 94.75 392 GLU A N 1
ATOM 3200 C CA . GLU A 1 392 ? 14.266 -25.711 4.421 1.00 94.75 392 GLU A CA 1
ATOM 3201 C C . GLU A 1 392 ? 14.118 -24.218 4.741 1.00 94.75 392 GLU A C 1
ATOM 3203 O O . GLU A 1 392 ? 13.057 -23.731 5.135 1.00 94.75 392 GLU A O 1
ATOM 3208 N N . PHE A 1 393 ? 15.204 -23.463 4.593 1.00 95.56 393 PHE A N 1
ATOM 3209 C CA . PHE A 1 393 ? 15.194 -22.030 4.839 1.00 95.56 393 PHE A CA 1
ATOM 3210 C C . PHE A 1 393 ? 14.418 -21.285 3.746 1.00 95.56 393 PHE A C 1
ATOM 3212 O O . PHE A 1 393 ? 14.759 -21.380 2.573 1.00 95.56 393 PHE A O 1
ATOM 3219 N N . VAL A 1 394 ? 13.432 -20.472 4.129 1.00 95.69 394 VAL A N 1
ATOM 3220 C CA . VAL A 1 394 ? 12.612 -19.711 3.172 1.00 95.69 394 VAL A CA 1
ATOM 3221 C C . VAL A 1 394 ? 13.072 -18.258 3.075 1.00 95.69 394 VAL A C 1
ATOM 3223 O O . VAL A 1 394 ? 13.276 -17.769 1.966 1.00 95.69 394 VAL A O 1
ATOM 3226 N N . GLY A 1 395 ? 13.275 -17.578 4.208 1.00 96.31 395 GLY A N 1
ATOM 3227 C CA . GLY A 1 395 ? 13.626 -16.153 4.265 1.00 96.31 395 GLY A CA 1
ATOM 3228 C C . GLY A 1 395 ? 13.643 -15.590 5.690 1.00 96.31 395 GLY A C 1
ATOM 3229 O O . GLY A 1 395 ? 13.545 -16.337 6.665 1.00 96.31 395 GLY A O 1
ATOM 3230 N N . HIS A 1 396 ? 13.757 -14.267 5.823 1.00 97.81 396 HIS A N 1
ATOM 3231 C CA . HIS A 1 396 ? 13.638 -13.568 7.111 1.00 97.81 396 HIS A CA 1
ATOM 3232 C C . HIS A 1 396 ? 12.575 -12.479 7.055 1.00 97.81 396 HIS A C 1
ATOM 3234 O O . HIS A 1 396 ? 12.398 -11.840 6.022 1.00 97.81 396 HIS A O 1
ATOM 3240 N N . PHE A 1 397 ? 11.936 -12.198 8.187 1.00 98.25 397 PHE A N 1
ATOM 3241 C CA . PHE A 1 397 ? 11.173 -10.965 8.334 1.00 98.25 397 PHE A CA 1
ATOM 3242 C C . PHE A 1 397 ? 11.490 -10.239 9.638 1.00 98.25 397 PHE A C 1
ATOM 3244 O O . PHE A 1 397 ? 11.885 -10.854 10.630 1.00 98.25 397 PHE A O 1
ATOM 3251 N N . TYR A 1 398 ? 11.284 -8.925 9.632 1.00 98.44 398 TYR A N 1
ATOM 3252 C CA . TYR A 1 398 ? 11.412 -8.067 10.804 1.00 98.44 398 TYR A CA 1
ATOM 3253 C C . TYR A 1 398 ? 10.063 -7.449 11.167 1.00 98.44 398 TYR A C 1
ATOM 3255 O O . TYR A 1 398 ? 9.258 -7.141 10.289 1.00 98.44 398 TYR A O 1
ATOM 3263 N N . LEU A 1 399 ? 9.836 -7.230 12.459 1.00 98.25 399 LEU A N 1
ATOM 3264 C CA . LEU A 1 399 ? 8.685 -6.507 12.989 1.00 98.25 399 LEU A CA 1
ATOM 3265 C C . LEU A 1 399 ? 9.175 -5.250 13.716 1.00 98.25 399 LEU A C 1
ATOM 3267 O O . LEU A 1 399 ? 9.783 -5.352 14.779 1.00 98.25 399 LEU A O 1
ATOM 3271 N N . ASP A 1 400 ? 8.891 -4.074 13.160 1.00 96.94 400 ASP A N 1
ATOM 3272 C CA . ASP A 1 400 ? 9.159 -2.762 13.755 1.00 96.94 400 ASP A CA 1
ATOM 3273 C C . ASP A 1 400 ? 7.824 -2.077 14.086 1.00 96.94 400 ASP A C 1
ATOM 3275 O O . ASP A 1 400 ? 7.282 -1.302 13.295 1.00 96.94 400 ASP A O 1
ATOM 3279 N N . LEU A 1 401 ? 7.255 -2.393 15.253 1.00 94.88 401 LEU A N 1
ATOM 3280 C CA . LEU A 1 401 ? 5.845 -2.105 15.568 1.00 94.88 401 LEU A CA 1
ATOM 3281 C C . LEU A 1 401 ? 5.623 -0.877 16.461 1.00 94.88 401 LEU A C 1
ATOM 3283 O O . LEU A 1 401 ? 4.494 -0.395 16.570 1.00 94.88 401 LEU A O 1
ATOM 3287 N N . ILE A 1 402 ? 6.680 -0.377 17.106 1.00 89.31 402 ILE A N 1
ATOM 3288 C CA . ILE A 1 402 ? 6.589 0.680 18.121 1.00 89.31 402 ILE A CA 1
ATOM 3289 C C . ILE A 1 402 ? 6.948 2.043 17.506 1.00 89.31 402 ILE A C 1
ATOM 3291 O O . ILE A 1 402 ? 7.979 2.152 16.834 1.00 89.31 402 ILE A O 1
ATOM 3295 N N . PRO A 1 403 ? 6.126 3.092 17.700 1.00 85.25 403 PRO A N 1
ATOM 3296 C CA . PRO A 1 403 ? 6.423 4.427 17.191 1.00 85.25 403 PRO A CA 1
ATOM 3297 C C . PRO A 1 403 ? 7.586 5.078 17.945 1.00 85.25 403 PRO A C 1
ATOM 3299 O O . PRO A 1 403 ? 7.664 5.002 19.172 1.00 85.25 403 PRO A O 1
ATOM 3302 N N . ARG A 1 404 ? 8.445 5.790 17.212 1.00 86.75 404 ARG A N 1
ATOM 3303 C CA . ARG A 1 404 ? 9.571 6.578 17.741 1.00 86.75 404 ARG A CA 1
ATOM 3304 C C . ARG A 1 404 ? 9.887 7.759 16.824 1.00 86.75 404 ARG A C 1
ATOM 3306 O O . ARG A 1 404 ? 9.442 7.794 15.677 1.00 86.75 404 ARG A O 1
ATOM 3313 N N . ASP A 1 405 ? 10.646 8.720 17.331 1.00 80.06 405 ASP A N 1
ATOM 3314 C CA . ASP A 1 405 ? 10.960 9.944 16.595 1.00 80.06 405 ASP A CA 1
ATOM 3315 C C . ASP A 1 405 ? 11.764 9.644 15.325 1.00 80.06 405 ASP A C 1
ATOM 3317 O O . ASP A 1 405 ? 12.701 8.847 15.324 1.00 80.06 405 ASP A O 1
ATOM 3321 N N . GLY A 1 406 ? 11.378 10.282 14.219 1.00 79.31 406 GLY A N 1
ATOM 3322 C CA . GLY A 1 406 ? 12.007 10.081 12.912 1.00 79.31 406 GLY A CA 1
ATOM 3323 C C . GLY A 1 406 ? 11.624 8.784 12.191 1.00 79.31 406 GLY A C 1
ATOM 3324 O O . GLY A 1 406 ? 12.047 8.611 11.050 1.00 79.31 406 GLY A O 1
ATOM 3325 N N . LYS A 1 407 ? 10.815 7.907 12.804 1.00 87.81 407 LYS A N 1
ATOM 3326 C CA . LYS A 1 407 ? 10.265 6.709 12.157 1.00 87.81 407 LYS A CA 1
ATOM 3327 C C . LYS A 1 407 ? 9.070 7.061 11.265 1.00 87.81 407 LYS A C 1
ATOM 3329 O O . LYS A 1 407 ? 8.248 7.908 11.612 1.00 87.81 407 LYS A O 1
ATOM 3334 N N . TYR A 1 408 ? 8.938 6.362 10.142 1.00 85.12 408 TYR A N 1
ATOM 3335 C CA . TYR A 1 408 ? 7.753 6.395 9.288 1.00 85.12 408 TYR A CA 1
ATOM 3336 C C . TYR A 1 408 ? 6.469 6.100 10.079 1.00 85.12 408 TYR A C 1
ATOM 3338 O O . TYR A 1 408 ? 6.388 5.102 10.794 1.00 85.12 408 TYR A O 1
ATOM 3346 N N . SER A 1 409 ? 5.470 6.979 9.954 1.00 76.62 409 SER A N 1
ATOM 3347 C CA . SER A 1 409 ? 4.302 7.039 10.845 1.00 76.62 409 SER A CA 1
ATOM 3348 C C . SER A 1 409 ? 3.103 6.187 10.416 1.00 76.62 409 SER A C 1
ATOM 3350 O O . SER A 1 409 ? 2.152 6.057 11.185 1.00 76.62 409 SER A O 1
ATOM 3352 N N . HIS A 1 410 ? 3.122 5.603 9.217 1.00 78.75 410 HIS A N 1
ATOM 3353 C CA . HIS A 1 410 ? 2.070 4.699 8.743 1.00 78.75 410 HIS A CA 1
ATOM 3354 C C . HIS A 1 410 ? 2.489 3.234 8.897 1.00 78.75 410 HIS A C 1
ATOM 3356 O O . HIS A 1 410 ? 3.667 2.938 9.099 1.00 78.75 410 HIS A O 1
ATOM 3362 N N . ALA A 1 411 ? 1.512 2.329 8.840 1.00 88.19 411 ALA A N 1
ATOM 3363 C CA . ALA A 1 411 ? 1.792 0.908 8.709 1.00 88.19 411 ALA A CA 1
ATOM 3364 C C . ALA A 1 411 ? 2.137 0.587 7.246 1.00 88.19 411 ALA A C 1
ATOM 3366 O O . ALA A 1 411 ? 1.566 1.204 6.346 1.00 88.19 411 ALA A O 1
ATOM 3367 N N . CYS A 1 412 ? 3.114 -0.290 7.026 1.00 91.31 412 CYS A N 1
ATOM 3368 C CA . CYS A 1 412 ? 3.443 -0.829 5.710 1.00 91.31 412 CYS A CA 1
ATOM 3369 C C . CYS A 1 412 ? 4.304 -2.096 5.820 1.00 91.31 412 CYS A C 1
ATOM 3371 O O . CYS A 1 412 ? 5.067 -2.270 6.777 1.00 91.31 412 CYS A O 1
ATOM 3373 N N . ALA A 1 413 ? 4.256 -2.939 4.795 1.00 93.62 413 ALA A N 1
ATOM 3374 C CA . ALA A 1 413 ? 5.268 -3.950 4.525 1.00 93.62 413 ALA A CA 1
ATOM 3375 C C . ALA A 1 413 ? 6.311 -3.430 3.525 1.00 93.62 413 ALA A C 1
ATOM 3377 O O . ALA A 1 413 ? 5.988 -2.776 2.534 1.00 93.62 413 ALA A O 1
ATOM 3378 N N . TYR A 1 414 ? 7.578 -3.747 3.779 1.00 90.12 414 TYR A N 1
ATOM 3379 C CA . TYR A 1 414 ? 8.723 -3.324 2.986 1.00 90.12 414 TYR A CA 1
ATOM 3380 C C . TYR A 1 414 ? 9.537 -4.538 2.524 1.00 90.12 414 TYR A C 1
ATOM 3382 O O . TYR A 1 414 ? 10.034 -5.278 3.377 1.00 90.12 414 TYR A O 1
ATOM 3390 N N . PRO A 1 415 ? 9.709 -4.770 1.213 1.00 89.00 415 PRO A N 1
ATOM 3391 C CA . PRO A 1 415 ? 10.560 -5.843 0.720 1.00 89.00 415 PRO A CA 1
ATOM 3392 C C . PRO A 1 415 ? 11.995 -5.330 0.634 1.00 89.00 415 PRO A C 1
ATOM 3394 O O . PRO A 1 415 ? 12.345 -4.610 -0.289 1.00 89.00 415 PRO A O 1
ATOM 3397 N N . VAL A 1 416 ? 12.831 -5.648 1.616 1.00 91.12 416 VAL A N 1
ATOM 3398 C CA . VAL A 1 416 ? 14.229 -5.184 1.639 1.00 91.12 416 VAL A CA 1
ATOM 3399 C C . VAL A 1 416 ? 15.049 -5.919 0.593 1.00 91.12 416 VAL A C 1
ATOM 3401 O O . VAL A 1 416 ? 15.851 -5.313 -0.108 1.00 91.12 416 VAL A O 1
ATOM 3404 N N . ILE A 1 417 ? 14.833 -7.229 0.506 1.00 91.19 417 ILE A N 1
ATOM 3405 C CA . ILE A 1 417 ? 15.464 -8.128 -0.452 1.00 91.19 417 ILE A CA 1
ATOM 3406 C C . ILE A 1 417 ? 14.361 -9.018 -1.018 1.00 91.19 417 ILE A C 1
ATOM 3408 O O . ILE A 1 417 ? 13.623 -9.643 -0.258 1.00 91.19 417 ILE A O 1
ATOM 3412 N N . ASP A 1 418 ? 14.253 -9.095 -2.340 1.00 88.56 418 ASP A N 1
ATOM 3413 C CA . ASP A 1 418 ? 13.279 -9.962 -3.004 1.00 88.56 418 ASP A CA 1
ATOM 3414 C C . ASP A 1 418 ? 13.800 -11.400 -3.155 1.00 88.56 418 ASP A C 1
ATOM 3416 O O . ASP A 1 418 ? 15.004 -11.648 -3.212 1.00 88.56 418 ASP A O 1
ATOM 3420 N N . GLY A 1 419 ? 12.899 -12.378 -3.231 1.00 89.19 419 GLY A N 1
ATOM 3421 C CA . GLY A 1 419 ? 13.269 -13.774 -3.468 1.00 89.19 419 GLY A CA 1
ATOM 3422 C C . GLY A 1 419 ? 13.449 -14.069 -4.957 1.00 89.19 419 GLY A C 1
ATOM 3423 O O . GLY A 1 419 ? 12.450 -14.355 -5.610 1.00 89.19 419 GLY A O 1
ATOM 3424 N N . LEU A 1 420 ? 14.683 -14.003 -5.474 1.00 89.06 420 LEU A N 1
ATOM 3425 C CA . LEU A 1 420 ? 15.002 -13.976 -6.916 1.00 89.06 420 LEU A CA 1
ATOM 3426 C C . LEU A 1 420 ? 16.111 -14.961 -7.307 1.00 89.06 420 LEU A C 1
ATOM 3428 O O . LEU A 1 420 ? 16.849 -15.433 -6.444 1.00 89.06 420 LEU A O 1
ATOM 3432 N N . THR A 1 421 ? 16.299 -15.189 -8.607 1.00 82.81 421 THR A N 1
ATOM 3433 C CA . THR A 1 421 ? 17.450 -15.931 -9.150 1.00 82.81 421 THR A CA 1
ATOM 3434 C C . THR A 1 421 ? 18.258 -15.030 -10.072 1.00 82.81 421 THR A C 1
ATOM 3436 O O . THR A 1 421 ? 17.709 -14.455 -11.008 1.00 82.81 421 THR A O 1
ATOM 3439 N N . PHE A 1 422 ? 19.562 -14.912 -9.810 1.00 82.94 422 PHE A N 1
ATOM 3440 C CA . PHE A 1 422 ? 20.479 -14.176 -10.679 1.00 82.94 422 PHE A CA 1
ATOM 3441 C C . PHE A 1 422 ? 20.982 -15.071 -11.805 1.00 82.94 422 PHE A C 1
ATOM 3443 O O . PHE A 1 422 ? 21.288 -16.246 -11.596 1.00 82.94 422 PHE A O 1
ATOM 3450 N N . PHE A 1 423 ? 21.109 -14.500 -12.998 1.00 82.75 423 PHE A N 1
ATOM 3451 C CA . PHE A 1 423 ? 21.564 -15.236 -14.174 1.00 82.75 423 PHE A CA 1
ATOM 3452 C C . PHE A 1 423 ? 23.092 -15.240 -14.315 1.00 82.75 423 PHE A C 1
ATOM 3454 O O . PHE A 1 423 ? 23.644 -16.199 -14.854 1.00 82.75 423 PHE A O 1
ATOM 3461 N N . HIS A 1 424 ? 23.773 -14.188 -13.843 1.00 81.38 424 HIS A N 1
ATOM 3462 C CA . HIS A 1 424 ? 25.213 -13.985 -14.068 1.00 81.38 424 HIS A CA 1
ATOM 3463 C C . HIS A 1 424 ? 26.068 -13.912 -12.791 1.00 81.38 424 HIS A C 1
ATOM 3465 O O . HIS A 1 424 ? 27.291 -14.015 -12.889 1.00 81.38 424 HIS A O 1
ATOM 3471 N N . ASP A 1 425 ? 25.462 -13.771 -11.608 1.00 67.88 425 ASP A N 1
ATOM 3472 C CA . ASP A 1 425 ? 26.171 -13.722 -10.323 1.00 67.88 425 ASP A CA 1
ATOM 3473 C C . ASP A 1 425 ? 25.980 -15.036 -9.542 1.00 67.88 425 ASP A C 1
ATOM 3475 O O . ASP A 1 425 ? 24.920 -15.293 -8.975 1.00 67.88 425 ASP A O 1
ATOM 3479 N N . GLY A 1 426 ? 27.029 -15.865 -9.481 1.00 58.81 426 GLY A N 1
ATOM 3480 C CA . GLY A 1 426 ? 27.003 -17.175 -8.812 1.00 58.81 426 GLY A CA 1
ATOM 3481 C C . GLY A 1 426 ? 26.495 -18.313 -9.712 1.00 58.81 426 GLY A C 1
ATOM 3482 O O . GLY A 1 426 ? 26.314 -18.119 -10.913 1.00 58.81 426 GLY A O 1
ATOM 3483 N N . PRO A 1 427 ? 26.309 -19.538 -9.183 1.00 52.81 427 PRO A N 1
ATOM 3484 C CA . PRO A 1 427 ? 25.632 -20.594 -9.930 1.00 52.81 427 PRO A CA 1
ATOM 3485 C C . PRO A 1 427 ? 24.231 -20.097 -10.290 1.00 52.81 427 PRO A C 1
ATOM 3487 O O . PRO A 1 427 ? 23.508 -19.683 -9.385 1.00 52.81 427 PRO A O 1
ATOM 3490 N N . SER A 1 428 ? 23.833 -20.182 -11.565 1.00 52.12 428 SER A N 1
ATOM 3491 C CA . SER A 1 428 ? 22.521 -19.727 -12.071 1.00 52.12 428 SER A CA 1
ATOM 3492 C C . SER A 1 428 ? 21.311 -20.402 -11.399 1.00 52.12 428 SER A C 1
ATOM 3494 O O . SER A 1 428 ? 20.177 -20.108 -11.745 1.00 52.12 428 SER A O 1
ATOM 3496 N N . THR A 1 429 ? 21.559 -21.316 -10.456 1.00 53.41 429 THR A N 1
ATOM 3497 C CA . THR A 1 429 ? 20.598 -22.086 -9.663 1.00 53.41 429 THR A CA 1
ATOM 3498 C C . THR A 1 429 ? 20.486 -21.616 -8.202 1.00 53.41 429 THR A C 1
ATOM 3500 O O . THR A 1 429 ? 19.682 -22.166 -7.452 1.00 53.41 429 THR A O 1
ATOM 3503 N N . THR A 1 430 ? 21.308 -20.666 -7.730 1.00 72.25 430 THR A N 1
ATOM 3504 C CA . THR A 1 430 ? 21.283 -20.243 -6.315 1.00 72.25 430 THR A CA 1
ATOM 3505 C C . THR A 1 430 ? 20.293 -19.098 -6.115 1.00 72.25 430 THR A C 1
ATOM 3507 O O . THR A 1 430 ? 20.584 -17.942 -6.417 1.00 72.25 430 THR A O 1
ATOM 3510 N N . ARG A 1 431 ? 19.118 -19.423 -5.571 1.00 84.38 431 ARG A N 1
ATOM 3511 C CA . ARG A 1 431 ? 18.073 -18.451 -5.233 1.00 84.38 431 ARG A CA 1
ATOM 3512 C C . ARG A 1 431 ? 18.507 -17.527 -4.085 1.00 84.38 431 ARG A C 1
ATOM 3514 O O . ARG A 1 431 ? 18.910 -17.982 -3.016 1.00 84.38 431 ARG A O 1
ATOM 3521 N N . GLN A 1 432 ? 18.352 -16.220 -4.277 1.00 89.44 432 GLN A N 1
ATOM 3522 C CA . GLN A 1 432 ? 18.377 -15.215 -3.216 1.00 89.44 432 GLN A CA 1
ATOM 3523 C C . GLN A 1 432 ? 17.137 -15.394 -2.334 1.00 89.44 432 GLN A C 1
ATOM 3525 O O . GLN A 1 432 ? 16.012 -15.441 -2.830 1.00 89.44 432 GLN A O 1
ATOM 3530 N N . HIS A 1 433 ? 17.321 -15.478 -1.018 1.00 92.31 433 HIS A N 1
ATOM 3531 C CA . HIS A 1 433 ? 16.195 -15.574 -0.090 1.00 92.31 433 HIS A CA 1
ATOM 3532 C C . HIS A 1 433 ? 15.657 -14.184 0.283 1.00 92.31 433 HIS A C 1
ATOM 3534 O O . HIS A 1 433 ? 16.457 -13.283 0.550 1.00 92.31 433 HIS A O 1
ATOM 3540 N N . PRO A 1 434 ? 14.324 -14.014 0.344 1.00 95.06 434 PRO A N 1
ATOM 3541 C CA . PRO A 1 434 ? 13.702 -12.735 0.644 1.00 95.06 434 PRO A CA 1
ATOM 3542 C C . PRO A 1 434 ? 13.933 -12.279 2.089 1.00 95.06 434 PRO A C 1
ATOM 3544 O O . PRO A 1 434 ? 14.033 -13.086 3.024 1.00 95.06 434 PRO A O 1
ATOM 3547 N N . ILE A 1 435 ? 13.961 -10.958 2.254 1.00 96.12 435 ILE A N 1
ATOM 3548 C CA . ILE A 1 435 ? 13.932 -10.263 3.539 1.00 96.12 435 ILE A CA 1
ATOM 3549 C C . ILE A 1 435 ? 12.837 -9.201 3.483 1.00 96.12 435 ILE A C 1
ATOM 3551 O O . ILE A 1 435 ? 12.931 -8.252 2.705 1.00 96.12 435 ILE A O 1
ATOM 3555 N N . ALA A 1 436 ? 11.840 -9.326 4.355 1.00 96.44 436 ALA A N 1
ATOM 3556 C CA . ALA A 1 436 ? 10.741 -8.372 4.473 1.00 96.44 436 ALA A CA 1
ATOM 3557 C C . ALA A 1 436 ? 10.736 -7.675 5.839 1.00 96.44 436 ALA A C 1
ATOM 3559 O O . ALA A 1 436 ? 11.197 -8.215 6.842 1.00 96.44 436 ALA A O 1
ATOM 3560 N N . VAL A 1 437 ? 10.186 -6.472 5.906 1.00 97.44 437 VAL A N 1
ATOM 3561 C CA . VAL A 1 437 ? 10.029 -5.714 7.150 1.00 97.44 437 VAL A CA 1
ATOM 3562 C C . VAL A 1 437 ? 8.595 -5.251 7.247 1.00 97.44 437 VAL A C 1
ATOM 3564 O O . VAL A 1 437 ? 8.087 -4.622 6.329 1.00 97.44 437 VAL A O 1
ATOM 3567 N N . MET A 1 438 ? 7.951 -5.518 8.372 1.00 97.75 438 MET A N 1
ATOM 3568 C CA . MET A 1 438 ? 6.706 -4.862 8.720 1.00 97.75 438 MET A CA 1
ATOM 3569 C C . MET A 1 438 ? 6.997 -3.650 9.599 1.00 97.75 438 MET A C 1
ATOM 3571 O O . MET A 1 438 ? 7.556 -3.792 10.687 1.00 97.75 438 MET A O 1
ATOM 3575 N N . ILE A 1 439 ? 6.567 -2.473 9.159 1.00 96.62 439 ILE A N 1
ATOM 3576 C CA . ILE A 1 439 ? 6.593 -1.236 9.934 1.00 96.62 439 ILE A CA 1
ATOM 3577 C C . ILE A 1 439 ? 5.165 -0.955 10.403 1.00 96.62 439 ILE A C 1
ATOM 3579 O O . ILE A 1 439 ? 4.233 -0.970 9.608 1.00 96.62 439 ILE A O 1
ATOM 3583 N N . ALA A 1 440 ? 4.981 -0.687 11.692 1.00 93.56 440 ALA A N 1
ATOM 3584 C CA . ALA A 1 440 ? 3.724 -0.200 12.252 1.00 93.56 440 ALA A CA 1
ATOM 3585 C C . ALA A 1 440 ? 3.977 0.789 13.394 1.00 93.56 440 ALA A C 1
ATOM 3587 O O . ALA A 1 440 ? 5.102 0.957 13.863 1.00 93.56 440 ALA A O 1
ATOM 3588 N N . ASN A 1 441 ? 2.925 1.469 13.837 1.00 88.00 441 ASN A N 1
ATOM 3589 C CA . ASN A 1 441 ? 2.996 2.481 14.891 1.00 88.00 441 ASN A CA 1
ATOM 3590 C C . ASN A 1 441 ? 1.897 2.237 15.920 1.00 88.00 441 ASN A C 1
ATOM 3592 O O . ASN A 1 441 ? 1.061 3.102 16.169 1.00 88.00 441 ASN A O 1
ATOM 3596 N N . PHE A 1 442 ? 1.879 1.026 16.472 1.00 88.12 442 PHE A N 1
ATOM 3597 C CA . PHE A 1 442 ? 0.854 0.631 17.425 1.00 88.12 442 PHE A CA 1
ATOM 3598 C C . PHE A 1 442 ? 1.008 1.347 18.760 1.00 88.12 442 PHE A C 1
ATOM 3600 O O . PHE A 1 442 ? 2.089 1.830 19.111 1.00 88.12 442 PHE A O 1
ATOM 3607 N N . THR A 1 443 ? -0.094 1.416 19.507 1.00 79.62 443 THR A N 1
ATOM 3608 C CA . THR A 1 443 ? -0.135 2.137 20.780 1.00 79.62 443 THR A CA 1
ATOM 3609 C C . THR A 1 443 ? 1.038 1.760 21.692 1.00 79.62 443 THR A C 1
ATOM 3611 O O . THR A 1 443 ? 1.274 0.585 21.971 1.00 79.62 443 THR A O 1
ATOM 3614 N N . ARG A 1 444 ? 1.779 2.764 22.181 1.00 77.50 444 ARG A N 1
ATOM 3615 C CA . ARG A 1 444 ? 2.936 2.557 23.067 1.00 77.50 444 ARG A CA 1
ATOM 3616 C C . ARG A 1 444 ? 2.506 1.958 24.413 1.00 77.50 444 ARG A C 1
ATOM 3618 O O . ARG A 1 444 ? 1.410 2.266 24.886 1.00 77.50 444 ARG A O 1
ATOM 3625 N N . PRO A 1 445 ? 3.367 1.158 25.067 1.00 80.06 445 PRO A N 1
ATOM 3626 C CA . PRO A 1 445 ? 3.183 0.873 26.485 1.00 80.06 445 PRO A CA 1
ATOM 3627 C C . PRO A 1 445 ? 3.262 2.174 27.299 1.00 80.06 445 PRO A C 1
ATOM 3629 O O . PRO A 1 445 ? 3.960 3.119 26.923 1.00 80.06 445 PRO A O 1
ATOM 3632 N N . THR A 1 446 ? 2.564 2.217 28.429 1.00 77.81 446 THR A N 1
ATOM 3633 C CA . THR A 1 446 ? 2.707 3.272 29.440 1.00 77.81 446 THR A CA 1
ATOM 3634 C C . THR A 1 446 ? 3.501 2.739 30.633 1.00 77.81 446 THR A C 1
ATOM 3636 O O . THR A 1 446 ? 3.798 1.549 30.717 1.00 77.81 446 THR A O 1
ATOM 3639 N N . ALA A 1 447 ? 3.819 3.601 31.603 1.00 75.81 447 ALA A N 1
ATOM 3640 C CA . ALA A 1 447 ? 4.468 3.166 32.842 1.00 75.81 447 ALA A CA 1
ATOM 3641 C C . ALA A 1 447 ? 3.647 2.117 33.625 1.00 75.81 447 ALA A C 1
ATOM 3643 O O . ALA A 1 447 ? 4.211 1.366 34.415 1.00 75.81 447 ALA A O 1
ATOM 3644 N N . SER A 1 448 ? 2.324 2.075 33.422 1.00 78.94 448 SER A N 1
ATOM 3645 C CA . SER A 1 448 ? 1.394 1.220 34.168 1.00 78.94 448 SER A CA 1
ATOM 3646 C C . SER A 1 448 ? 0.697 0.150 33.326 1.00 78.94 448 SER A C 1
ATOM 3648 O O . SER A 1 448 ? 0.093 -0.754 33.899 1.00 78.94 448 SER A O 1
ATOM 3650 N N . LYS A 1 449 ? 0.755 0.223 31.989 1.00 82.19 449 LYS A N 1
ATOM 3651 C CA . LYS A 1 449 ? 0.075 -0.716 31.085 1.00 82.19 449 LYS A CA 1
ATOM 3652 C C . LYS A 1 449 ? 0.994 -1.148 29.938 1.00 82.19 449 LYS A C 1
ATOM 3654 O O . LYS A 1 449 ? 1.704 -0.306 29.387 1.00 82.19 449 LYS A O 1
ATOM 3659 N N . PRO A 1 450 ? 0.959 -2.426 29.519 1.00 88.38 450 PRO A N 1
ATOM 3660 C CA . PRO A 1 450 ? 1.632 -2.852 28.296 1.00 88.38 450 PRO A CA 1
ATOM 3661 C C . PRO A 1 450 ? 1.000 -2.182 27.063 1.00 88.38 450 PRO A C 1
ATOM 3663 O O . PRO A 1 450 ? -0.028 -1.514 27.156 1.00 88.38 450 PRO A O 1
ATOM 3666 N N . SER A 1 451 ? 1.602 -2.374 25.889 1.00 89.19 451 SER A N 1
ATOM 3667 C CA . SER A 1 451 ? 0.984 -1.971 24.621 1.00 89.19 451 SER A CA 1
ATOM 3668 C C . SER A 1 451 ? -0.269 -2.819 24.370 1.00 89.19 451 SER A C 1
ATOM 3670 O O . SER A 1 451 ? -0.190 -4.048 24.287 1.00 89.19 451 SER A O 1
ATOM 3672 N N . LEU A 1 452 ? -1.423 -2.151 24.301 1.00 88.75 452 LEU A N 1
ATOM 3673 C CA . LEU A 1 452 ? -2.747 -2.750 24.126 1.00 88.75 452 LEU A CA 1
ATOM 3674 C C . LEU A 1 452 ? -3.321 -2.322 22.778 1.00 88.75 452 LEU A C 1
ATOM 3676 O O . LEU A 1 452 ? -3.552 -1.130 22.578 1.00 88.75 452 LEU A O 1
ATOM 3680 N N . LEU A 1 453 ? -3.564 -3.276 21.885 1.00 87.31 453 LEU A N 1
ATOM 3681 C CA . LEU A 1 453 ? -4.048 -3.003 20.536 1.00 87.31 453 LEU A CA 1
ATOM 3682 C C . LEU A 1 453 ? -5.566 -2.830 20.497 1.00 87.31 453 LEU A C 1
ATOM 3684 O O . LEU A 1 453 ? -6.318 -3.575 21.127 1.00 87.31 453 LEU A O 1
ATOM 3688 N N . ASN A 1 454 ? -6.032 -1.897 19.681 1.00 84.19 454 ASN A N 1
ATOM 3689 C CA . ASN A 1 454 ? -7.431 -1.816 19.289 1.00 84.19 454 ASN A CA 1
ATOM 3690 C C . ASN A 1 454 ? -7.695 -2.794 18.134 1.00 84.19 454 ASN A C 1
ATOM 3692 O O . ASN A 1 454 ? -6.791 -3.180 17.394 1.00 84.19 454 ASN A O 1
ATOM 3696 N N . HIS A 1 455 ? -8.956 -3.176 17.924 1.00 84.06 455 HIS A N 1
ATOM 3697 C CA . HIS A 1 455 ? -9.310 -4.148 16.884 1.00 84.06 455 HIS A CA 1
ATOM 3698 C C . HIS A 1 455 ? -8.886 -3.704 15.469 1.00 84.06 455 HIS A C 1
ATOM 3700 O O . HIS A 1 455 ? -8.482 -4.524 14.647 1.00 84.06 455 HIS A O 1
ATOM 3706 N N . SER A 1 456 ? -8.925 -2.396 15.190 1.00 83.75 456 SER A N 1
ATOM 3707 C CA . SER A 1 456 ? -8.417 -1.818 13.942 1.00 83.75 456 SER A CA 1
ATOM 3708 C C . SER A 1 456 ? -6.903 -1.993 13.779 1.00 83.75 456 SER A C 1
ATOM 3710 O O . SER A 1 456 ? -6.460 -2.303 12.681 1.00 83.75 456 SER A O 1
ATOM 3712 N N . GLU A 1 457 ? -6.116 -1.867 14.852 1.00 87.38 457 GLU A N 1
ATOM 3713 C CA . GLU A 1 457 ? -4.665 -2.101 14.827 1.00 87.38 457 GLU A CA 1
ATOM 3714 C C . GLU A 1 457 ? -4.344 -3.577 14.558 1.00 87.38 457 GLU A C 1
ATOM 3716 O O . GLU A 1 457 ? -3.432 -3.873 13.792 1.00 87.38 457 GLU A O 1
ATOM 3721 N N . ILE A 1 458 ? -5.127 -4.512 15.109 1.00 90.56 458 ILE A N 1
ATOM 3722 C CA . ILE A 1 458 ? -4.985 -5.952 14.826 1.00 90.56 458 ILE A CA 1
ATOM 3723 C C . ILE A 1 458 ? -5.322 -6.249 13.363 1.00 90.56 458 ILE A C 1
ATOM 3725 O O . ILE A 1 458 ? -4.600 -6.990 12.699 1.00 90.56 458 ILE A O 1
ATOM 3729 N N . LYS A 1 459 ? -6.395 -5.640 12.842 1.00 90.38 459 LYS A N 1
ATOM 3730 C CA . LYS A 1 459 ? -6.755 -5.719 11.425 1.00 90.38 459 LYS A CA 1
ATOM 3731 C C . LYS A 1 459 ? -5.595 -5.237 10.542 1.00 90.38 459 LYS A C 1
ATOM 3733 O O . LYS A 1 459 ? -5.196 -5.961 9.635 1.00 90.38 459 LYS A O 1
ATOM 3738 N N . THR A 1 460 ? -5.018 -4.071 10.848 1.00 90.19 460 THR A N 1
ATOM 3739 C CA . THR A 1 460 ? -3.812 -3.557 10.179 1.00 90.19 460 THR A CA 1
ATOM 3740 C C . THR A 1 460 ? -2.634 -4.524 10.323 1.00 90.19 460 THR A C 1
ATOM 3742 O O . THR A 1 460 ? -1.906 -4.744 9.363 1.00 90.19 460 THR A O 1
ATOM 3745 N N . TYR A 1 461 ? -2.457 -5.156 11.488 1.00 94.75 461 TYR A N 1
ATOM 3746 C CA . TYR A 1 461 ? -1.394 -6.138 11.694 1.00 94.75 461 TYR A CA 1
ATOM 3747 C C . TYR A 1 461 ? -1.528 -7.345 10.757 1.00 94.75 461 TYR A C 1
ATOM 3749 O O . TYR A 1 461 ? -0.567 -7.722 10.090 1.00 94.75 461 TYR A O 1
ATOM 3757 N N . CYS A 1 462 ? -2.736 -7.902 10.636 1.00 94.62 462 CYS A N 1
ATOM 3758 C CA . CYS A 1 462 ? -3.024 -8.979 9.689 1.00 94.62 462 CYS A CA 1
ATOM 3759 C C . CYS A 1 462 ? -2.819 -8.557 8.234 1.00 94.62 462 CYS A C 1
ATOM 3761 O O . CYS A 1 462 ? -2.251 -9.339 7.476 1.00 94.62 462 CYS A O 1
ATOM 3763 N N . HIS A 1 463 ? -3.262 -7.351 7.873 1.00 94.75 463 HIS A N 1
ATOM 3764 C CA . HIS A 1 463 ? -3.116 -6.787 6.534 1.00 94.75 463 HIS A CA 1
ATOM 3765 C C . HIS A 1 463 ? -1.641 -6.727 6.113 1.00 94.75 463 HIS A C 1
ATOM 3767 O O . HIS A 1 463 ? -1.235 -7.377 5.150 1.00 94.75 463 HIS A O 1
ATOM 3773 N N . GLU A 1 464 ? -0.812 -6.023 6.886 1.00 96.50 464 GLU A N 1
ATOM 3774 C CA . GLU A 1 464 ? 0.598 -5.830 6.541 1.00 96.50 464 GLU A CA 1
ATOM 3775 C C . GLU A 1 464 ? 1.390 -7.135 6.597 1.00 96.50 464 GLU A C 1
ATOM 3777 O O . GLU A 1 464 ? 2.238 -7.393 5.742 1.00 96.50 464 GLU A O 1
ATOM 3782 N N . PHE A 1 465 ? 1.093 -8.012 7.561 1.00 97.62 465 PHE A N 1
ATOM 3783 C CA . PHE A 1 465 ? 1.738 -9.321 7.599 1.00 97.62 465 PHE A CA 1
ATOM 3784 C C . PHE A 1 465 ? 1.339 -10.196 6.398 1.00 97.62 465 PHE A C 1
ATOM 3786 O O . PHE A 1 465 ? 2.124 -11.037 5.963 1.00 97.62 465 PHE A O 1
ATOM 3793 N N . GLY A 1 466 ? 0.169 -9.953 5.797 1.00 96.50 466 GLY A N 1
ATOM 3794 C CA . GLY A 1 466 ? -0.230 -10.556 4.527 1.00 96.50 466 GLY A CA 1
ATOM 3795 C C . GLY A 1 466 ? 0.719 -10.171 3.391 1.00 96.50 466 GLY A C 1
ATOM 3796 O O . GLY A 1 466 ? 1.177 -11.046 2.656 1.00 96.50 466 GLY A O 1
ATOM 3797 N N . HIS A 1 467 ? 1.102 -8.895 3.298 1.00 96.00 467 HIS A N 1
ATOM 3798 C CA . HIS A 1 467 ? 2.120 -8.436 2.345 1.00 96.00 467 HIS A CA 1
ATOM 3799 C C . HIS A 1 467 ? 3.513 -9.005 2.646 1.00 96.00 467 HIS A C 1
ATOM 3801 O O . HIS A 1 467 ? 4.198 -9.450 1.723 1.00 96.00 467 HIS A O 1
ATOM 3807 N N . VAL A 1 468 ? 3.922 -9.067 3.923 1.00 97.62 468 VAL A N 1
ATOM 3808 C CA . VAL A 1 468 ? 5.178 -9.733 4.326 1.00 97.62 468 VAL A CA 1
ATOM 3809 C C . VAL A 1 468 ? 5.189 -11.175 3.820 1.00 97.62 468 VAL A C 1
ATOM 3811 O O . VAL A 1 468 ? 6.155 -11.599 3.191 1.00 97.62 468 VAL A O 1
ATOM 3814 N N . MET A 1 469 ? 4.110 -11.928 4.031 1.00 97.62 469 MET A N 1
ATOM 3815 C CA . MET A 1 469 ? 4.022 -13.311 3.560 1.00 97.62 469 MET A CA 1
ATOM 3816 C C . MET A 1 469 ? 3.952 -13.422 2.039 1.00 97.62 469 MET A C 1
ATOM 3818 O O . MET A 1 469 ? 4.513 -14.372 1.497 1.00 97.62 469 MET A O 1
ATOM 3822 N N . HIS A 1 470 ? 3.348 -12.459 1.339 1.00 96.31 470 HIS A N 1
ATOM 3823 C CA . HIS A 1 470 ? 3.384 -12.414 -0.122 1.00 96.31 470 HIS A CA 1
ATOM 3824 C C . HIS A 1 470 ? 4.827 -12.277 -0.629 1.00 96.31 470 HIS A C 1
ATOM 3826 O O . HIS A 1 470 ? 5.240 -13.053 -1.490 1.00 96.31 470 HIS A O 1
ATOM 3832 N N . ASN A 1 471 ? 5.636 -11.395 -0.031 1.00 95.06 471 ASN A N 1
ATOM 3833 C CA . ASN A 1 471 ? 7.060 -11.288 -0.352 1.00 95.06 471 ASN A CA 1
ATOM 3834 C C . ASN A 1 471 ? 7.833 -12.578 -0.031 1.00 95.06 471 ASN A C 1
ATOM 3836 O O . ASN A 1 471 ? 8.513 -13.120 -0.899 1.00 95.06 471 ASN A O 1
ATOM 3840 N N . ILE A 1 472 ? 7.696 -13.096 1.195 1.00 96.69 472 ILE A N 1
ATOM 3841 C CA . ILE A 1 472 ? 8.441 -14.277 1.656 1.00 96.69 472 ILE A CA 1
ATOM 3842 C C . ILE A 1 472 ? 8.100 -15.524 0.831 1.00 96.69 472 ILE A C 1
ATOM 3844 O O . ILE A 1 472 ? 8.983 -16.328 0.528 1.00 96.69 472 ILE A O 1
ATOM 3848 N N . CYS A 1 473 ? 6.830 -15.689 0.457 1.00 95.56 473 CYS A N 1
ATOM 3849 C CA . CYS A 1 473 ? 6.364 -16.855 -0.288 1.00 95.56 473 CYS A CA 1
ATOM 3850 C C . CYS A 1 473 ? 6.559 -16.744 -1.803 1.00 95.56 473 CYS A C 1
ATOM 3852 O O . CYS A 1 473 ? 6.466 -17.777 -2.462 1.00 95.56 473 CYS A O 1
ATOM 3854 N N . SER A 1 474 ? 6.823 -15.553 -2.354 1.00 92.88 474 SER A N 1
ATOM 3855 C CA . SER A 1 474 ? 7.038 -15.357 -3.795 1.00 92.88 474 SER A CA 1
ATOM 3856 C C . SER A 1 474 ? 8.173 -16.252 -4.312 1.00 92.88 474 SER A C 1
ATOM 3858 O O . SER A 1 474 ? 9.267 -16.279 -3.745 1.00 92.88 474 SER A O 1
ATOM 3860 N N . LYS A 1 475 ? 7.943 -16.974 -5.410 1.00 90.62 475 LYS A N 1
ATOM 3861 C CA . LYS A 1 475 ? 8.926 -17.826 -6.099 1.00 90.62 475 LYS A CA 1
ATOM 3862 C C . LYS A 1 475 ? 9.031 -17.383 -7.558 1.00 90.62 475 LYS A C 1
ATOM 3864 O O . LYS A 1 475 ? 8.488 -18.028 -8.446 1.00 90.62 475 LYS A O 1
ATOM 3869 N N . VAL A 1 476 ? 9.728 -16.269 -7.767 1.00 90.75 476 VAL A N 1
ATOM 3870 C CA . VAL A 1 476 ? 9.907 -15.623 -9.075 1.00 90.75 476 VAL A CA 1
ATOM 3871 C C . VAL A 1 476 ? 11.395 -15.486 -9.410 1.00 90.75 476 VAL A C 1
ATOM 3873 O O . VAL A 1 476 ? 12.252 -15.564 -8.527 1.00 90.75 476 VAL A O 1
ATOM 3876 N N . ARG A 1 477 ? 11.713 -15.319 -10.691 1.00 88.56 477 ARG A N 1
ATOM 3877 C CA . ARG A 1 477 ? 13.058 -15.099 -11.238 1.00 88.56 477 ARG A CA 1
ATOM 3878 C C . ARG A 1 477 ? 13.392 -13.615 -11.324 1.00 88.56 477 ARG A C 1
ATOM 3880 O O . ARG A 1 477 ? 14.520 -13.235 -11.021 1.00 88.56 477 ARG A O 1
ATOM 3887 N N . HIS A 1 478 ? 12.427 -12.779 -11.711 1.00 91.31 478 HIS A N 1
ATOM 3888 C CA . HIS A 1 478 ? 12.676 -11.363 -12.007 1.00 91.31 478 HIS A CA 1
ATOM 3889 C C . HIS A 1 478 ? 12.175 -10.429 -10.915 1.00 91.31 478 HIS A C 1
ATOM 3891 O O . HIS A 1 478 ? 11.063 -10.573 -10.405 1.00 91.31 478 HIS A O 1
ATOM 3897 N N . SER A 1 479 ? 12.958 -9.389 -10.623 1.00 91.75 479 SER A N 1
ATOM 3898 C CA . SER A 1 479 ? 12.563 -8.353 -9.665 1.00 91.75 479 SER A CA 1
ATOM 3899 C C . SER A 1 479 ? 11.303 -7.593 -10.098 1.00 91.75 479 SER A C 1
ATOM 3901 O O . SER A 1 479 ? 10.549 -7.153 -9.242 1.00 91.75 479 SER A O 1
ATOM 3903 N N . GLU A 1 480 ? 11.038 -7.496 -11.404 1.00 91.94 480 GLU A N 1
ATOM 3904 C CA . GLU A 1 480 ? 9.829 -6.886 -11.988 1.00 91.94 480 GLU A CA 1
ATOM 3905 C C . GLU A 1 480 ? 8.610 -7.840 -11.990 1.00 91.94 480 GLU A C 1
ATOM 3907 O O . GLU A 1 480 ? 7.541 -7.498 -12.490 1.00 91.94 480 GLU A O 1
ATOM 3912 N N . ASN A 1 481 ? 8.741 -9.063 -11.463 1.00 92.94 481 ASN A N 1
ATOM 3913 C CA . ASN A 1 481 ? 7.632 -10.013 -11.301 1.00 92.94 481 ASN A CA 1
ATOM 3914 C C . ASN A 1 481 ? 7.331 -10.340 -9.832 1.00 92.94 481 ASN A C 1
ATOM 3916 O O . ASN A 1 481 ? 6.509 -11.207 -9.536 1.00 92.94 481 ASN A O 1
ATOM 3920 N N . THR A 1 482 ? 7.944 -9.614 -8.899 1.00 91.31 482 THR A N 1
ATOM 3921 C CA . THR A 1 482 ? 7.640 -9.733 -7.471 1.00 91.31 482 THR A CA 1
ATOM 3922 C C . THR A 1 482 ? 6.254 -9.171 -7.158 1.00 91.31 482 THR A C 1
ATOM 3924 O O . THR A 1 482 ? 5.632 -8.488 -7.972 1.00 91.31 482 THR A O 1
ATOM 3927 N N . TRP A 1 483 ? 5.761 -9.441 -5.951 1.00 85.25 483 TRP A N 1
ATOM 3928 C CA . TRP A 1 483 ? 4.436 -9.018 -5.483 1.00 85.25 483 TRP A CA 1
ATOM 3929 C C . TRP A 1 483 ? 4.145 -7.516 -5.663 1.00 85.25 483 TRP A C 1
ATOM 3931 O O . TRP A 1 483 ? 3.002 -7.145 -5.924 1.00 85.25 483 TRP A O 1
ATOM 3941 N N . LEU A 1 484 ? 5.171 -6.657 -5.592 1.00 85.50 484 LEU A N 1
ATOM 3942 C CA . LEU A 1 484 ? 5.046 -5.213 -5.814 1.00 85.50 484 LEU A CA 1
ATOM 3943 C C . LEU A 1 484 ? 4.547 -4.855 -7.220 1.00 85.50 484 LEU A C 1
ATOM 3945 O O . LEU A 1 484 ? 3.913 -3.820 -7.412 1.00 85.50 484 LEU A O 1
ATOM 3949 N N . PHE A 1 485 ? 4.821 -5.711 -8.203 1.00 85.75 485 PHE A N 1
ATOM 3950 C CA . PHE A 1 485 ? 4.481 -5.492 -9.606 1.00 85.75 485 PHE A CA 1
ATOM 3951 C C . PHE A 1 485 ? 3.147 -6.126 -10.006 1.00 85.75 485 PHE A C 1
ATOM 3953 O O . PHE A 1 485 ? 2.762 -6.057 -11.171 1.00 85.75 485 PHE A O 1
ATOM 3960 N N . ALA A 1 486 ? 2.398 -6.701 -9.058 1.00 80.25 486 ALA A N 1
ATOM 3961 C CA . ALA A 1 486 ? 1.106 -7.328 -9.346 1.00 80.25 486 ALA A CA 1
ATOM 3962 C C . ALA A 1 486 ? -0.004 -6.309 -9.681 1.00 80.25 486 ALA A C 1
ATOM 3964 O O . ALA A 1 486 ? -1.097 -6.696 -10.083 1.00 80.25 486 ALA A O 1
ATOM 3965 N N . GLY A 1 487 ? 0.286 -5.011 -9.538 1.00 81.06 487 GLY A N 1
ATOM 3966 C CA . GLY A 1 487 ? -0.669 -3.920 -9.700 1.00 81.06 487 GLY A CA 1
ATOM 3967 C C . GLY A 1 487 ? -1.439 -3.633 -8.408 1.00 81.06 487 GLY A C 1
ATOM 3968 O O . GLY A 1 487 ? -1.777 -4.538 -7.652 1.00 81.06 487 GLY A O 1
ATOM 3969 N N . MET A 1 488 ? -1.714 -2.350 -8.142 1.00 76.44 488 MET A N 1
ATOM 3970 C CA . MET A 1 488 ? -2.437 -1.885 -6.938 1.00 76.44 488 MET A CA 1
ATOM 3971 C C . MET A 1 488 ? -3.813 -2.545 -6.729 1.00 76.44 488 MET A C 1
ATOM 3973 O O . MET A 1 488 ? -4.302 -2.661 -5.615 1.00 76.44 488 MET A O 1
ATOM 3977 N N . ASP A 1 489 ? -4.431 -2.990 -7.811 1.00 84.12 489 ASP A N 1
ATOM 3978 C CA . ASP A 1 489 ? -5.728 -3.657 -7.892 1.00 84.12 489 ASP A CA 1
ATOM 3979 C C . ASP A 1 489 ? -5.669 -5.182 -7.698 1.00 84.12 489 ASP A C 1
ATOM 3981 O O . ASP A 1 489 ? -6.701 -5.850 -7.748 1.00 84.12 489 ASP A O 1
ATOM 3985 N N . PHE A 1 490 ? -4.479 -5.737 -7.457 1.00 90.81 490 PHE A N 1
ATOM 3986 C CA . PHE A 1 490 ? -4.303 -7.114 -6.992 1.00 90.81 490 PHE A CA 1
ATOM 3987 C C . PHE A 1 490 ? -3.442 -7.220 -5.735 1.00 90.81 490 PHE A C 1
ATOM 3989 O O . PHE A 1 490 ? -3.665 -8.114 -4.925 1.00 90.81 490 PHE A O 1
ATOM 3996 N N . ILE A 1 491 ? -2.459 -6.334 -5.552 1.00 88.94 491 ILE A N 1
ATOM 3997 C CA . ILE A 1 491 ? -1.504 -6.394 -4.436 1.00 88.94 491 ILE A CA 1
ATOM 3998 C C . ILE A 1 491 ? -2.201 -6.424 -3.068 1.00 88.94 491 ILE A C 1
ATOM 4000 O O . ILE A 1 491 ? -1.729 -7.102 -2.156 1.00 88.94 491 ILE A O 1
ATOM 4004 N N . GLU A 1 492 ? -3.349 -5.750 -2.972 1.00 89.62 492 GLU A N 1
ATOM 4005 C CA . GLU A 1 492 ? -4.206 -5.662 -1.788 1.00 89.62 492 GLU A CA 1
ATOM 4006 C C . GLU A 1 492 ? -5.106 -6.895 -1.595 1.00 89.62 492 GLU A C 1
ATOM 4008 O O . GLU A 1 492 ? -5.594 -7.139 -0.495 1.00 89.62 492 GLU A O 1
ATOM 4013 N N . CYS A 1 493 ? -5.332 -7.716 -2.631 1.00 92.44 493 CYS A N 1
ATOM 4014 C CA . CYS A 1 493 ? -6.195 -8.896 -2.521 1.00 92.44 493 CYS A CA 1
ATOM 4015 C C . CYS A 1 493 ? -5.677 -9.882 -1.449 1.00 92.44 493 CYS A C 1
ATOM 4017 O O . CYS A 1 493 ? -6.455 -10.254 -0.564 1.00 92.44 493 CYS A O 1
ATOM 4019 N N . PRO A 1 494 ? -4.388 -10.291 -1.460 1.00 93.31 494 PRO A N 1
ATOM 4020 C CA . PRO A 1 494 ? -3.798 -11.112 -0.402 1.00 93.31 494 PRO A CA 1
ATOM 4021 C C . PRO A 1 494 ? -3.911 -10.522 1.009 1.00 93.31 494 PRO A C 1
ATOM 4023 O O . PRO A 1 494 ? -4.305 -11.231 1.936 1.00 93.31 494 PRO A O 1
ATOM 4026 N N . SER A 1 495 ? -3.581 -9.241 1.199 1.00 93.06 495 SER A N 1
ATOM 4027 C CA . SER A 1 495 ? -3.578 -8.597 2.522 1.00 93.06 495 SER A CA 1
ATOM 4028 C C . SER A 1 495 ? -4.996 -8.436 3.073 1.00 93.06 495 SER A C 1
ATOM 4030 O O . SER A 1 495 ? -5.268 -8.842 4.205 1.00 93.06 495 SER A O 1
ATOM 4032 N N . GLN A 1 496 ? -5.935 -7.952 2.256 1.00 92.69 496 GLN A N 1
ATOM 4033 C CA . GLN A 1 496 ? -7.342 -7.805 2.636 1.00 92.69 496 GLN A CA 1
ATOM 4034 C C . GLN A 1 496 ? -8.031 -9.150 2.890 1.00 92.69 496 GLN A C 1
ATOM 4036 O O . GLN A 1 496 ? -8.896 -9.252 3.762 1.00 92.69 496 GLN A O 1
ATOM 4041 N N . MET A 1 497 ? -7.623 -10.224 2.206 1.00 94.94 497 MET A N 1
ATOM 4042 C CA . MET A 1 497 ? -8.140 -11.563 2.502 1.00 94.94 497 MET A CA 1
ATOM 4043 C C . MET A 1 497 ? -7.774 -11.953 3.939 1.00 94.94 497 MET A C 1
ATOM 4045 O O . MET A 1 497 ? -8.625 -12.445 4.685 1.00 94.94 497 MET A O 1
ATOM 4049 N N . MET A 1 498 ? -6.538 -11.665 4.360 1.00 93.88 498 MET A N 1
ATOM 4050 C CA . MET A 1 498 ? -6.066 -11.957 5.713 1.00 93.88 498 MET A CA 1
ATOM 4051 C C . MET A 1 498 ? -6.772 -11.121 6.790 1.00 93.88 498 MET A C 1
ATOM 4053 O O . MET A 1 498 ? -6.939 -11.598 7.915 1.00 93.88 498 MET A O 1
ATOM 4057 N N . GLU A 1 499 ? -7.283 -9.931 6.459 1.00 92.44 499 GLU A N 1
ATOM 4058 C CA . GLU A 1 499 ? -8.123 -9.141 7.372 1.00 92.44 499 GLU A CA 1
ATOM 4059 C C . GLU A 1 499 ? -9.398 -9.881 7.795 1.00 92.44 499 GLU A C 1
ATOM 4061 O O . GLU A 1 499 ? -9.938 -9.604 8.863 1.00 92.44 499 GLU A O 1
ATOM 4066 N N . ASN A 1 500 ? -9.914 -10.814 6.988 1.00 89.81 500 ASN A N 1
ATOM 4067 C CA . ASN A 1 500 ? -11.157 -11.513 7.313 1.00 89.81 500 ASN A CA 1
ATOM 4068 C C . ASN A 1 500 ? -11.008 -12.505 8.472 1.00 89.81 500 ASN A C 1
ATOM 4070 O O . ASN A 1 500 ? -12.008 -12.804 9.132 1.00 89.81 500 ASN A O 1
ATOM 4074 N N . PHE A 1 501 ? -9.790 -12.975 8.758 1.00 88.62 501 PHE A N 1
ATOM 4075 C CA . PHE A 1 501 ? -9.532 -13.971 9.799 1.00 88.62 501 PHE A CA 1
ATOM 4076 C C . PHE A 1 501 ? -9.862 -13.448 11.196 1.00 88.62 501 PHE A C 1
ATOM 4078 O O . PHE A 1 501 ? -10.500 -14.154 11.970 1.00 88.62 501 PHE A O 1
ATOM 4085 N N . ILE A 1 502 ? -9.524 -12.196 11.508 1.00 85.56 502 ILE A N 1
ATOM 4086 C CA . ILE A 1 502 ? -9.776 -11.608 12.837 1.00 85.56 502 ILE A CA 1
ATOM 4087 C C . ILE A 1 502 ? -11.256 -11.324 13.105 1.00 85.56 502 ILE A C 1
ATOM 4089 O O . ILE A 1 502 ? -11.638 -11.087 14.243 1.00 85.56 502 ILE A O 1
ATOM 4093 N N . TRP A 1 503 ? -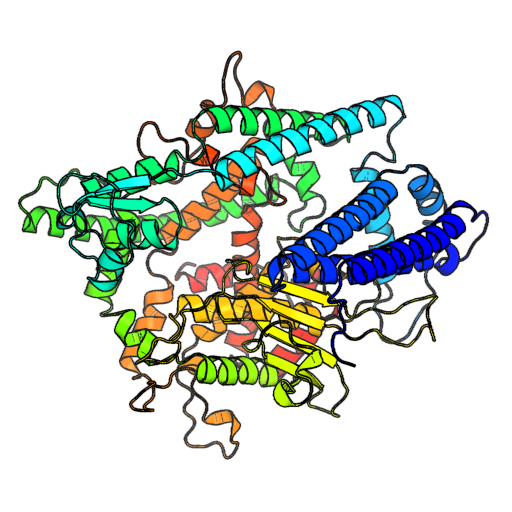12.108 -11.432 12.083 1.00 84.88 503 TRP A N 1
ATOM 4094 C CA . TRP A 1 503 ? -13.563 -11.381 12.225 1.00 84.88 503 TRP A CA 1
ATOM 4095 C C . TRP A 1 503 ? -14.210 -12.761 12.381 1.00 84.88 503 TRP A C 1
ATOM 4097 O O . TRP A 1 503 ? -15.427 -12.845 12.546 1.00 84.88 503 TRP A O 1
ATOM 4107 N N . GLN A 1 504 ? -13.438 -13.848 12.298 1.00 83.44 504 GLN A N 1
ATOM 4108 C CA . GLN A 1 504 ? -13.985 -15.192 12.428 1.00 83.44 504 GLN A CA 1
ATOM 4109 C C . GLN A 1 504 ? -14.088 -15.601 13.886 1.00 83.44 504 GLN A C 1
ATOM 4111 O O . GLN A 1 504 ? -13.126 -15.533 14.654 1.00 83.44 504 GLN A O 1
ATOM 4116 N N . LYS A 1 505 ? -15.261 -16.126 14.236 1.00 77.62 505 LYS A N 1
ATOM 4117 C CA . LYS A 1 505 ? -15.548 -16.656 15.565 1.00 77.62 505 LYS A CA 1
ATOM 4118 C C . LYS A 1 505 ? -14.518 -17.700 15.986 1.00 77.62 505 LYS A C 1
ATOM 4120 O O . LYS A 1 505 ? -14.032 -17.614 17.102 1.00 77.62 505 LYS A O 1
ATOM 4125 N N . ASP A 1 506 ? -14.114 -18.604 15.098 1.00 72.44 506 ASP A N 1
ATOM 4126 C CA . ASP A 1 506 ? -13.139 -19.660 15.413 1.00 72.44 506 ASP A CA 1
ATOM 4127 C C . ASP A 1 506 ? -11.735 -19.114 15.714 1.00 72.44 506 ASP A C 1
ATOM 4129 O O . ASP A 1 506 ? -11.033 -19.650 16.574 1.00 72.44 506 ASP A O 1
ATOM 4133 N N . VAL A 1 507 ? -11.350 -18.009 15.067 1.00 74.25 507 VAL A N 1
ATOM 4134 C CA . VAL A 1 507 ? -10.068 -17.320 15.290 1.00 74.25 507 VAL A CA 1
ATOM 4135 C C . VAL A 1 507 ? -10.102 -16.511 16.592 1.00 74.25 507 VAL A C 1
ATOM 4137 O O . VAL A 1 507 ? -9.147 -16.543 17.367 1.00 74.25 507 VAL A O 1
ATOM 4140 N N . LEU A 1 508 ? -11.219 -15.831 16.879 1.00 66.38 508 LEU A N 1
ATOM 4141 C CA . LEU A 1 508 ? -11.401 -15.066 18.119 1.00 66.38 508 LEU A CA 1
ATOM 4142 C C . LEU A 1 508 ? -11.621 -15.964 19.350 1.00 66.38 508 LEU A C 1
ATOM 4144 O O . LEU A 1 508 ? -11.108 -15.667 20.429 1.00 66.38 508 LEU A O 1
ATOM 4148 N N . LYS A 1 509 ? -12.377 -17.061 19.207 1.00 66.75 509 LYS A N 1
ATOM 4149 C CA . LYS A 1 509 ? -12.815 -17.918 20.319 1.00 66.75 509 LYS A CA 1
ATOM 4150 C C . LYS A 1 509 ? -11.835 -19.001 20.720 1.00 66.75 509 LYS A C 1
ATOM 4152 O O . LYS A 1 509 ? -11.806 -19.308 21.907 1.00 66.75 509 LYS A O 1
ATOM 4157 N N . ARG A 1 510 ? -11.149 -19.629 19.756 1.00 55.97 510 ARG A N 1
ATOM 4158 C CA . ARG A 1 510 ? -10.519 -20.964 19.844 1.00 55.97 510 ARG A CA 1
ATOM 4159 C C . ARG A 1 510 ? -10.711 -21.697 21.187 1.00 55.97 510 ARG A C 1
ATOM 4161 O O . ARG A 1 510 ? -10.012 -21.473 22.183 1.00 55.97 510 ARG A O 1
ATOM 4168 N N . TRP A 1 511 ? -11.687 -22.602 21.180 1.00 39.91 511 TRP A N 1
ATOM 4169 C CA . TRP A 1 511 ? -11.898 -23.635 22.188 1.00 39.91 511 TRP A CA 1
ATOM 4170 C C . TRP A 1 511 ? -12.088 -24.963 21.456 1.00 39.91 511 TRP A C 1
ATOM 4172 O O . TRP A 1 511 ? -12.970 -25.079 20.611 1.00 39.91 511 TRP A O 1
ATOM 4182 N N . GLY A 1 512 ? -11.244 -25.939 21.772 1.00 38.03 512 GLY A N 1
ATOM 4183 C CA . GLY A 1 512 ? -11.466 -27.348 21.479 1.00 38.03 512 GLY A CA 1
ATOM 4184 C C . GLY A 1 512 ? -11.183 -28.117 22.762 1.00 38.03 512 GLY A C 1
ATOM 4185 O O . GLY A 1 512 ? -10.043 -28.128 23.225 1.00 38.03 512 GLY A O 1
ATOM 4186 N N . GLU A 1 513 ? -12.218 -28.697 23.368 1.00 34.09 513 GLU A N 1
ATOM 4187 C CA . GLU A 1 513 ? -12.077 -29.568 24.543 1.00 34.09 513 GLU A CA 1
ATOM 4188 C C . GLU A 1 513 ? -11.621 -30.992 24.159 1.00 34.09 513 GLU A C 1
ATOM 4190 O O . GLU A 1 513 ? -11.206 -31.744 25.033 1.00 34.09 513 GLU A O 1
ATOM 4195 N N . GLU A 1 514 ? -11.590 -31.347 22.866 1.00 37.38 514 GLU A N 1
ATOM 4196 C CA . GLU A 1 514 ? -11.372 -32.735 22.410 1.00 37.38 514 GLU A CA 1
ATOM 4197 C C . GLU A 1 514 ? -10.294 -32.916 21.321 1.00 37.38 514 GLU A C 1
ATOM 4199 O O . GLU A 1 514 ? -10.403 -33.805 20.480 1.00 37.38 514 GLU A O 1
ATOM 4204 N N . VAL A 1 515 ? -9.226 -32.110 21.303 1.00 40.47 515 VAL A N 1
ATOM 4205 C CA . VAL A 1 515 ? -8.091 -32.367 20.390 1.00 40.47 515 VAL A CA 1
ATOM 4206 C C . VAL A 1 515 ? -6.769 -32.301 21.156 1.00 40.47 515 VAL A C 1
ATOM 4208 O O . VAL A 1 515 ? -6.436 -31.274 21.747 1.00 40.47 515 VAL A O 1
ATOM 4211 N N . GLU A 1 516 ? -6.027 -33.414 21.159 1.00 40.03 516 GLU A N 1
ATOM 4212 C CA . GLU A 1 516 ? -4.772 -33.635 21.904 1.00 40.03 516 GLU A CA 1
ATOM 4213 C C . GLU A 1 516 ? -3.592 -32.739 21.469 1.00 40.03 516 GLU A C 1
ATOM 4215 O O . GLU A 1 516 ? -2.559 -32.725 22.137 1.00 40.03 516 GLU A O 1
ATOM 4220 N N . GLU A 1 517 ? -3.721 -31.939 20.406 1.00 47.53 517 GLU A N 1
ATOM 4221 C CA . GLU A 1 517 ? -2.640 -31.074 19.924 1.00 47.53 517 GLU A CA 1
ATOM 4222 C C . GLU A 1 517 ? -2.687 -29.645 20.495 1.00 47.53 517 GLU A C 1
ATOM 4224 O O . GLU A 1 517 ? -3.692 -28.928 20.440 1.00 47.53 517 GLU A O 1
ATOM 4229 N N . GLU A 1 518 ? -1.526 -29.187 20.971 1.00 43.59 518 GLU A N 1
ATOM 4230 C CA . GLU A 1 518 ? -1.226 -27.858 21.532 1.00 43.59 518 GLU A CA 1
ATOM 4231 C C . GLU A 1 518 ? -1.623 -26.673 20.617 1.00 43.59 518 GLU A C 1
ATOM 4233 O O . GLU A 1 518 ? -1.807 -25.543 21.081 1.00 43.59 518 GLU A O 1
ATOM 4238 N N . LEU A 1 519 ? -1.819 -26.918 19.317 1.00 40.94 519 LEU A N 1
ATOM 4239 C CA . LEU A 1 519 ? -2.287 -25.930 18.338 1.00 40.94 519 LEU A CA 1
ATOM 4240 C C . LEU A 1 519 ? -3.753 -25.501 18.537 1.00 40.94 519 LEU A C 1
ATOM 4242 O O . LEU A 1 519 ? -4.122 -24.415 18.098 1.00 40.94 519 LEU A O 1
ATOM 4246 N N . THR A 1 520 ? -4.581 -26.283 19.232 1.00 39.66 520 THR A N 1
ATOM 4247 C CA . THR A 1 520 ? -6.045 -26.072 19.297 1.00 39.66 520 THR A CA 1
ATOM 4248 C C . THR A 1 520 ? -6.510 -25.163 20.447 1.00 39.66 520 THR A C 1
ATOM 4250 O O . THR A 1 520 ? -7.681 -24.798 20.519 1.00 39.66 520 THR A O 1
ATOM 4253 N N . ARG A 1 521 ? -5.601 -24.753 21.347 1.00 48.44 521 ARG A N 1
ATOM 4254 C CA . ARG A 1 521 ? -5.927 -24.005 22.584 1.00 48.44 521 ARG A CA 1
ATOM 4255 C C . ARG A 1 521 ? -5.672 -22.494 22.528 1.00 48.44 521 ARG A C 1
ATOM 4257 O O . ARG A 1 521 ? -5.770 -21.825 23.556 1.00 48.44 521 ARG A O 1
ATOM 4264 N N . ARG A 1 522 ? -5.294 -21.945 21.373 1.00 54.78 522 ARG A N 1
ATOM 4265 C CA . ARG A 1 522 ? -4.762 -20.578 21.306 1.00 54.78 522 ARG A CA 1
ATOM 4266 C C . ARG A 1 522 ? -5.814 -19.530 20.929 1.00 54.78 522 ARG A C 1
ATOM 4268 O O . ARG A 1 522 ? -6.445 -19.665 19.892 1.00 54.78 522 ARG A O 1
ATOM 4275 N N . ARG A 1 523 ? -6.001 -18.492 21.750 1.00 67.56 523 ARG A N 1
ATOM 4276 C CA . ARG A 1 523 ? -6.966 -17.396 21.518 1.00 67.56 523 ARG A CA 1
ATOM 4277 C C . ARG A 1 523 ? -6.214 -16.117 21.220 1.00 67.56 523 ARG A C 1
ATOM 4279 O O . ARG A 1 523 ? -5.321 -15.799 21.990 1.00 67.56 523 ARG A O 1
ATOM 4286 N N . ILE A 1 524 ? -6.616 -15.333 20.222 1.00 75.69 524 ILE A N 1
ATOM 4287 C CA . ILE A 1 524 ? -5.995 -14.015 19.988 1.00 75.69 524 ILE A CA 1
ATOM 4288 C C . ILE A 1 524 ? -6.260 -13.023 21.137 1.00 75.69 524 ILE A C 1
ATOM 4290 O O . ILE A 1 524 ? -5.465 -12.117 21.368 1.00 75.69 524 ILE A O 1
ATOM 4294 N N . SER A 1 525 ? -7.346 -13.216 21.896 1.00 82.75 525 SER A N 1
ATOM 4295 C CA . SER A 1 525 ? -7.696 -12.390 23.056 1.00 82.75 525 SER A CA 1
ATOM 4296 C C . SER A 1 525 ? -7.158 -12.966 24.374 1.00 82.75 525 SER A C 1
ATOM 4298 O O . SER A 1 525 ? -7.413 -14.137 24.680 1.00 82.75 525 SER A O 1
ATOM 4300 N N . LYS A 1 526 ? -6.526 -12.131 25.201 1.00 86.56 526 LYS A N 1
ATOM 4301 C CA . LYS A 1 526 ? -6.129 -12.411 26.585 1.00 86.56 526 LYS A CA 1
ATOM 4302 C C . LYS A 1 526 ? -6.048 -11.109 27.385 1.00 86.56 526 LYS A C 1
ATOM 4304 O O . LYS A 1 526 ? -5.269 -10.228 27.035 1.00 86.56 526 LYS A O 1
ATOM 4309 N N . HIS A 1 527 ? -6.812 -10.987 28.470 1.00 90.44 527 HIS A N 1
ATOM 4310 C CA . HIS A 1 527 ? -6.781 -9.796 29.317 1.00 90.44 527 HIS A CA 1
ATOM 4311 C C . HIS A 1 527 ? -5.385 -9.592 29.915 1.00 90.44 527 HIS A C 1
ATOM 4313 O O . HIS A 1 527 ? -4.836 -10.513 30.521 1.00 90.44 527 HIS A O 1
ATOM 4319 N N . TYR A 1 528 ? -4.827 -8.386 29.796 1.00 88.38 528 TYR A N 1
ATOM 4320 C CA . TYR A 1 528 ? -3.431 -8.123 30.164 1.00 88.38 528 TYR A CA 1
ATOM 4321 C C . TYR A 1 528 ? -3.126 -8.341 31.658 1.00 88.38 528 TYR A C 1
ATOM 4323 O O . TYR A 1 528 ? -2.117 -8.956 31.984 1.00 88.38 528 TYR A O 1
ATOM 4331 N N . GLU A 1 529 ? -4.010 -7.901 32.562 1.00 88.50 529 GLU A N 1
ATOM 4332 C CA . GLU A 1 529 ? -3.876 -8.151 34.012 1.00 88.50 529 GLU A CA 1
ATOM 4333 C C . GLU A 1 529 ? -4.373 -9.534 34.441 1.00 88.50 529 GLU A C 1
ATOM 4335 O O . GLU A 1 529 ? -3.668 -10.288 35.104 1.00 88.50 529 GLU A O 1
ATOM 4340 N N . ARG A 1 530 ? -5.620 -9.860 34.087 1.00 89.00 530 ARG A N 1
ATOM 4341 C CA . ARG A 1 530 ? -6.330 -11.030 34.617 1.00 89.00 530 ARG A CA 1
ATOM 4342 C C . ARG A 1 530 ? -5.957 -12.337 33.919 1.00 89.00 530 ARG A C 1
ATOM 4344 O O . ARG A 1 530 ? -6.241 -13.408 34.439 1.00 89.00 530 ARG A O 1
ATOM 4351 N N . GLY A 1 531 ? -5.369 -12.267 32.725 1.00 86.12 531 GLY A N 1
ATOM 4352 C CA . GLY A 1 531 ? -5.023 -13.429 31.905 1.00 86.12 531 GLY A CA 1
ATOM 4353 C C . GLY A 1 531 ? -6.218 -14.196 31.329 1.00 86.12 531 GLY A C 1
ATOM 4354 O O . GLY A 1 531 ? -6.009 -15.149 30.581 1.00 86.12 531 GLY A O 1
ATOM 4355 N N . GLU A 1 532 ? -7.448 -13.795 31.655 1.00 87.62 532 GLU A N 1
ATOM 4356 C CA . GLU A 1 532 ? -8.674 -14.428 31.176 1.00 87.62 532 GLU A CA 1
ATOM 4357 C C . GLU A 1 532 ? -8.956 -14.089 29.703 1.00 87.62 532 GLU A C 1
ATOM 4359 O O . GLU A 1 532 ? -8.577 -13.017 29.221 1.00 87.62 532 GLU A O 1
ATOM 4364 N N . PRO A 1 533 ? -9.629 -14.978 28.962 1.00 83.38 533 PRO A N 1
ATOM 4365 C CA . PRO A 1 533 ? -10.021 -14.683 27.596 1.00 83.38 533 PRO A CA 1
ATOM 4366 C C . PRO A 1 533 ? -11.248 -13.768 27.533 1.00 83.38 533 PRO A C 1
ATOM 4368 O O . PRO A 1 533 ? -11.990 -13.615 28.503 1.00 83.38 533 PRO A O 1
ATOM 4371 N N . MET A 1 534 ? -11.497 -13.203 26.352 1.00 85.38 534 MET A N 1
ATOM 4372 C CA . MET A 1 534 ? -12.717 -12.447 26.091 1.00 85.38 534 MET A CA 1
ATOM 4373 C C . MET A 1 534 ? -13.954 -13.355 26.166 1.00 85.38 534 MET A C 1
ATOM 4375 O O . MET A 1 534 ? -13.910 -14.514 25.745 1.00 85.38 534 MET A O 1
ATOM 4379 N N . SER A 1 535 ? -15.059 -12.832 26.706 1.00 86.44 535 SER A N 1
ATOM 4380 C CA . SER A 1 535 ? -16.314 -13.580 26.806 1.00 86.44 535 SER A CA 1
ATOM 4381 C C . SER A 1 535 ? -16.976 -13.765 25.441 1.00 86.44 535 SER A C 1
ATOM 4383 O O . SER A 1 535 ? -16.917 -12.893 24.573 1.00 86.44 535 SER A O 1
ATOM 4385 N N . ASP A 1 536 ? -17.683 -14.880 25.277 1.00 83.50 536 ASP A N 1
ATOM 4386 C CA . ASP A 1 536 ? -18.398 -15.208 24.043 1.00 83.50 536 ASP A CA 1
ATOM 4387 C C . ASP A 1 536 ? -19.406 -14.132 23.627 1.00 83.50 536 ASP A C 1
ATOM 4389 O O . ASP A 1 536 ? -19.500 -13.801 22.448 1.00 83.50 536 ASP A O 1
ATOM 4393 N N . GLY A 1 537 ? -20.117 -13.550 24.596 1.00 86.19 537 GLY A N 1
ATOM 4394 C CA . GLY A 1 537 ? -21.072 -12.477 24.335 1.00 86.19 537 GLY A CA 1
ATOM 4395 C C . GLY A 1 537 ? -20.408 -11.191 23.837 1.00 86.19 537 GLY A C 1
ATOM 4396 O O . GLY A 1 537 ? -20.983 -10.502 22.998 1.00 86.19 537 GLY A O 1
ATOM 4397 N N . LEU A 1 538 ? -19.199 -10.865 24.313 1.00 84.00 538 LEU A N 1
ATOM 4398 C CA . LEU A 1 538 ? -18.447 -9.709 23.816 1.00 84.00 538 LEU A CA 1
ATOM 4399 C C . LEU A 1 538 ? -17.872 -9.980 22.418 1.00 84.00 538 LEU A C 1
ATOM 4401 O O . LEU A 1 538 ? -17.968 -9.114 21.552 1.00 84.00 538 LEU A O 1
ATOM 4405 N N . ILE A 1 539 ? -17.367 -11.193 22.166 1.00 85.06 539 ILE A N 1
ATOM 4406 C CA . ILE A 1 539 ? -16.908 -11.620 20.833 1.00 85.06 539 ILE A CA 1
ATOM 4407 C C . ILE A 1 539 ? -18.045 -11.521 19.809 1.00 85.06 539 ILE A C 1
ATOM 4409 O O . ILE A 1 539 ? -17.865 -10.923 18.750 1.00 85.06 539 ILE A O 1
ATOM 4413 N N . ASP A 1 540 ? -19.227 -12.054 20.130 1.00 85.44 540 ASP A N 1
ATOM 4414 C CA . ASP A 1 540 ? -20.376 -12.042 19.218 1.00 85.44 540 ASP A CA 1
ATOM 4415 C C . ASP A 1 540 ? -20.821 -10.601 18.888 1.00 85.44 540 ASP A C 1
ATOM 4417 O O . ASP A 1 540 ? -21.165 -10.310 17.743 1.00 85.44 540 ASP A O 1
ATOM 4421 N N . LYS A 1 541 ? -20.724 -9.669 19.847 1.00 86.81 541 LYS A N 1
ATOM 4422 C CA . LYS A 1 541 ? -20.977 -8.236 19.616 1.00 86.81 541 LYS A CA 1
ATOM 4423 C C . LYS A 1 541 ? -19.925 -7.577 18.724 1.00 86.81 541 LYS A C 1
ATOM 4425 O O . LYS A 1 541 ? -20.296 -6.807 17.842 1.00 86.81 541 LYS A O 1
ATOM 4430 N N . ILE A 1 542 ? -18.637 -7.877 18.921 1.00 84.44 542 ILE A N 1
ATOM 4431 C CA . ILE A 1 542 ? -17.555 -7.358 18.065 1.00 84.44 542 ILE A CA 1
ATOM 4432 C C . ILE A 1 542 ? -17.767 -7.823 16.622 1.00 84.44 542 ILE A C 1
ATOM 4434 O O . ILE A 1 542 ? -17.761 -6.999 15.709 1.00 84.44 542 ILE A O 1
ATOM 4438 N N . ILE A 1 543 ? -18.035 -9.116 16.417 1.00 85.38 543 ILE A N 1
ATOM 4439 C CA . ILE A 1 543 ? -18.313 -9.676 15.087 1.00 85.38 543 ILE A CA 1
ATOM 4440 C C . ILE A 1 543 ? -19.548 -9.011 14.469 1.00 85.38 543 ILE A C 1
ATOM 4442 O O . ILE A 1 543 ? -19.496 -8.587 13.316 1.00 85.38 543 ILE A O 1
ATOM 4446 N N . ALA A 1 544 ? -20.636 -8.857 15.231 1.00 85.81 544 ALA A N 1
ATOM 4447 C CA . ALA A 1 544 ? -21.850 -8.198 14.750 1.00 85.81 544 ALA A CA 1
ATOM 4448 C C . ALA A 1 544 ? -21.611 -6.728 14.360 1.00 85.81 544 ALA A C 1
ATOM 4450 O O . ALA A 1 544 ? -22.271 -6.218 13.457 1.00 85.81 544 ALA A O 1
ATOM 4451 N N . SER A 1 545 ? -20.640 -6.058 14.990 1.00 86.50 545 SER A N 1
ATOM 4452 C CA . SER A 1 545 ? -20.300 -4.670 14.667 1.00 86.50 545 SER A CA 1
ATOM 4453 C C . SER A 1 545 ? -19.498 -4.490 13.372 1.00 86.50 545 SER A C 1
ATOM 4455 O O . SER A 1 545 ? -19.388 -3.359 12.901 1.00 86.50 545 SER A O 1
ATOM 4457 N N . LYS A 1 546 ? -18.980 -5.572 12.756 1.00 84.50 546 LYS A N 1
ATOM 4458 C CA . LYS A 1 546 ? -18.140 -5.527 11.537 1.00 84.50 546 LYS A CA 1
ATOM 4459 C C . LYS A 1 546 ? -18.731 -4.647 10.431 1.00 84.50 546 LYS A C 1
ATOM 4461 O O . LYS A 1 546 ? -18.003 -3.897 9.788 1.00 84.50 546 LYS A O 1
ATOM 4466 N N . ASN A 1 547 ? -20.042 -4.754 10.221 1.00 85.44 547 ASN A N 1
ATOM 4467 C CA . ASN A 1 547 ? -20.744 -4.125 9.102 1.00 85.44 547 ASN A CA 1
ATOM 4468 C C . ASN A 1 547 ? -21.467 -2.828 9.489 1.00 85.44 547 ASN A C 1
ATOM 4470 O O . ASN A 1 547 ? -22.276 -2.317 8.721 1.00 85.44 547 ASN A O 1
ATOM 4474 N N . VAL A 1 548 ? -21.210 -2.284 10.677 1.00 86.75 548 VAL A N 1
ATOM 4475 C CA . VAL A 1 548 ? -21.833 -1.032 11.109 1.00 86.75 548 VAL A CA 1
ATOM 4476 C C . VAL A 1 548 ? -21.327 0.127 10.244 1.00 86.75 548 VAL A C 1
ATOM 4478 O O . VAL A 1 548 ? -20.142 0.452 10.253 1.00 86.75 548 VAL A O 1
ATOM 4481 N N . GLY A 1 549 ? -22.237 0.751 9.487 1.00 85.69 549 GLY A N 1
ATOM 4482 C CA . GLY A 1 549 ? -21.917 1.883 8.612 1.00 85.69 549 GLY A CA 1
ATOM 4483 C C . GLY A 1 549 ? -21.200 1.516 7.315 1.00 85.69 549 GLY A C 1
ATOM 4484 O O . GLY A 1 549 ? -20.671 2.401 6.632 1.00 85.69 549 GLY A O 1
ATOM 4485 N N . ILE A 1 550 ? -21.126 0.221 7.001 1.00 88.69 550 ILE A N 1
ATOM 4486 C CA . ILE A 1 550 ? -20.351 -0.281 5.872 1.00 88.69 550 ILE A CA 1
ATOM 4487 C C . ILE A 1 550 ? -20.983 0.138 4.545 1.00 88.69 550 ILE A C 1
ATOM 4489 O O . ILE A 1 550 ? -20.256 0.496 3.625 1.00 88.69 550 ILE A O 1
ATOM 4493 N N . GLY A 1 551 ? -22.314 0.188 4.452 1.00 90.31 551 GLY A N 1
ATOM 4494 C CA . GLY A 1 551 ? -23.020 0.640 3.256 1.00 90.31 551 GLY A CA 1
ATOM 4495 C C . GLY A 1 551 ? -22.648 2.070 2.884 1.00 90.31 551 GLY A C 1
ATOM 4496 O O . GLY A 1 551 ? -22.216 2.316 1.762 1.00 90.31 551 GLY A O 1
ATOM 4497 N N . MET A 1 552 ? -22.745 3.005 3.834 1.00 87.56 552 MET A N 1
ATOM 4498 C CA . MET A 1 552 ? -22.332 4.401 3.636 1.00 87.56 552 MET A CA 1
ATOM 4499 C C . MET A 1 552 ? -20.845 4.519 3.282 1.00 87.56 552 MET A C 1
ATOM 4501 O O . MET A 1 552 ? -20.493 5.240 2.350 1.00 87.56 552 MET A O 1
ATOM 4505 N N . SER A 1 553 ? -19.971 3.804 3.999 1.00 88.25 553 SER A N 1
ATOM 4506 C CA . SER A 1 553 ? -18.523 3.868 3.772 1.00 88.25 553 SER A CA 1
ATOM 4507 C C . SER A 1 553 ? -18.118 3.328 2.395 1.00 88.25 553 SER A C 1
ATOM 4509 O O . SER A 1 553 ? -17.357 3.982 1.681 1.00 88.25 553 SER A O 1
ATOM 4511 N N . LYS A 1 554 ? -18.642 2.165 1.989 1.00 89.56 554 LYS A N 1
ATOM 4512 C CA . LYS A 1 554 ? -18.339 1.554 0.685 1.00 89.56 554 LYS A CA 1
ATOM 4513 C C . LYS A 1 554 ? -18.959 2.320 -0.466 1.00 89.56 554 LYS A C 1
ATOM 4515 O O . LYS A 1 554 ? -18.327 2.453 -1.509 1.00 89.56 554 LYS A O 1
ATOM 4520 N N . LEU A 1 555 ? -20.150 2.880 -0.265 1.00 89.00 555 LEU A N 1
ATOM 4521 C CA . LEU A 1 555 ? -20.772 3.737 -1.261 1.00 89.00 555 LEU A CA 1
ATOM 4522 C C . LEU A 1 555 ? -19.920 4.996 -1.497 1.00 89.00 555 LEU A C 1
ATOM 4524 O O . LEU A 1 555 ? -19.641 5.334 -2.645 1.00 89.00 555 LEU A O 1
ATOM 4528 N N . GLN A 1 556 ? -19.411 5.631 -0.434 1.00 86.81 556 GLN A N 1
ATOM 4529 C CA . GLN A 1 556 ? -18.460 6.739 -0.553 1.00 86.81 556 GLN A CA 1
ATOM 4530 C C . GLN A 1 556 ? -17.183 6.331 -1.311 1.00 86.81 556 GLN A C 1
ATOM 4532 O O . GLN A 1 556 ? -16.751 7.063 -2.198 1.00 86.81 556 GLN A O 1
ATOM 4537 N N . GLN A 1 557 ? -16.599 5.164 -1.014 1.00 88.31 557 GLN A N 1
ATOM 4538 C CA . GLN A 1 557 ? -15.417 4.664 -1.733 1.00 88.31 557 GLN A CA 1
ATOM 4539 C C . GLN A 1 557 ? -15.693 4.402 -3.221 1.00 88.31 557 GLN A C 1
ATOM 4541 O O . GLN A 1 557 ? -14.873 4.777 -4.060 1.00 88.31 557 GLN A O 1
ATOM 4546 N N . ALA A 1 558 ? -16.849 3.822 -3.561 1.00 89.25 558 ALA A N 1
ATOM 4547 C CA . ALA A 1 558 ? -17.263 3.617 -4.949 1.00 89.25 558 ALA A CA 1
ATOM 4548 C C . ALA A 1 558 ? -17.378 4.955 -5.698 1.00 89.25 558 ALA A C 1
ATOM 4550 O O . ALA A 1 558 ? -16.845 5.099 -6.799 1.00 89.25 558 ALA A O 1
ATOM 4551 N N . PHE A 1 559 ? -17.990 5.967 -5.072 1.00 87.25 559 PHE A N 1
ATOM 4552 C CA . PHE A 1 559 ? -18.058 7.317 -5.635 1.00 87.25 559 PHE A CA 1
ATOM 4553 C C . PHE A 1 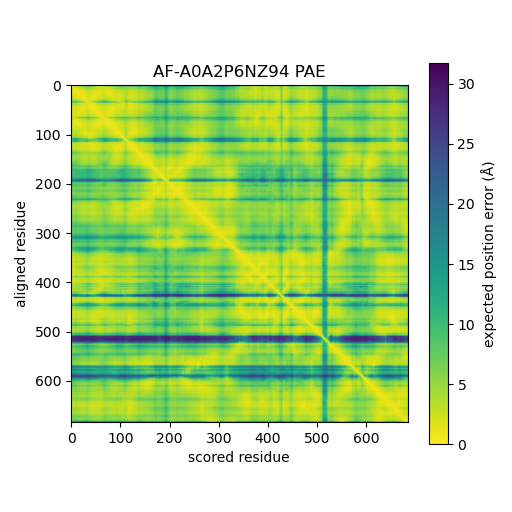559 ? -16.679 7.945 -5.838 1.00 87.25 559 PHE A C 1
ATOM 4555 O O . PHE A 1 559 ? -16.443 8.563 -6.871 1.00 87.25 559 PHE A O 1
ATOM 4562 N N . MET A 1 560 ? -15.760 7.782 -4.886 1.00 89.00 560 MET A N 1
ATOM 4563 C CA . MET A 1 560 ? -14.390 8.287 -5.010 1.00 89.00 560 MET A CA 1
ATOM 4564 C C . MET A 1 560 ? -13.640 7.619 -6.173 1.00 89.00 560 MET A C 1
ATOM 4566 O O . MET A 1 560 ? -12.968 8.311 -6.935 1.00 89.00 560 MET A O 1
ATOM 4570 N N . GLY A 1 561 ? -13.807 6.306 -6.364 1.00 90.75 561 GLY A N 1
ATOM 4571 C CA . GLY A 1 561 ? -13.258 5.587 -7.519 1.00 90.75 561 GLY A CA 1
ATOM 4572 C C . GLY A 1 561 ? -13.825 6.090 -8.849 1.00 90.75 561 GLY A C 1
ATOM 4573 O O . GLY A 1 561 ? -13.070 6.363 -9.780 1.00 90.75 561 GLY A O 1
ATOM 4574 N N . LEU A 1 562 ? -15.146 6.288 -8.922 1.00 89.62 562 LEU A N 1
ATOM 4575 C CA . LEU A 1 562 ? -15.814 6.853 -10.099 1.00 89.62 562 LEU A CA 1
ATOM 4576 C C . LEU A 1 562 ? -15.358 8.281 -10.403 1.00 89.62 562 LEU A C 1
ATOM 4578 O O . LEU A 1 562 ? -15.104 8.610 -11.559 1.00 89.62 562 LEU A O 1
ATOM 4582 N N . TYR A 1 563 ? -15.252 9.124 -9.377 1.00 90.69 563 TYR A N 1
ATOM 4583 C CA . TYR A 1 563 ? -14.782 10.498 -9.507 1.00 90.69 563 TYR A CA 1
ATOM 4584 C C . TYR A 1 563 ? -13.371 10.539 -10.105 1.00 90.69 563 TYR A C 1
ATOM 4586 O O . TYR A 1 563 ? -13.145 11.243 -11.089 1.00 90.69 563 TYR A O 1
ATOM 4594 N N . ASP A 1 564 ? -12.448 9.749 -9.550 1.00 93.56 564 ASP A N 1
ATOM 4595 C CA . ASP A 1 564 ? -11.060 9.666 -10.010 1.00 93.56 564 ASP A CA 1
ATOM 4596 C C . ASP A 1 564 ? -10.975 9.204 -11.474 1.00 93.56 564 ASP A C 1
ATOM 4598 O O . ASP A 1 564 ? -10.337 9.858 -12.298 1.00 93.56 564 ASP A O 1
ATOM 4602 N N . ILE A 1 565 ? -11.695 8.141 -11.851 1.00 93.56 565 ILE A N 1
ATOM 4603 C CA . ILE A 1 565 ? -11.751 7.706 -13.255 1.00 93.56 565 ILE A CA 1
ATOM 4604 C C . ILE A 1 565 ? -12.340 8.791 -14.152 1.00 93.56 565 ILE A C 1
ATOM 4606 O O . ILE A 1 565 ? -11.810 9.040 -15.236 1.00 93.56 565 ILE A O 1
ATOM 4610 N N . LYS A 1 566 ? -13.409 9.464 -13.719 1.00 90.94 566 LYS A N 1
ATOM 4611 C CA . LYS A 1 566 ? -14.103 10.478 -14.516 1.00 90.94 566 LYS A CA 1
ATOM 4612 C C . LYS A 1 566 ? -13.198 11.663 -14.840 1.00 90.94 566 LYS A C 1
ATOM 4614 O O . LYS A 1 566 ? -13.071 12.004 -16.013 1.00 90.94 566 LYS A O 1
ATOM 4619 N N . ILE A 1 567 ? -12.532 12.260 -13.850 1.00 92.12 567 ILE A N 1
ATOM 4620 C CA . ILE A 1 567 ? -11.664 13.428 -14.093 1.00 92.12 567 ILE A CA 1
ATOM 4621 C C . ILE A 1 567 ? -10.453 13.093 -14.980 1.00 92.12 567 ILE A C 1
ATOM 4623 O O . ILE A 1 567 ? -9.932 13.976 -15.652 1.00 92.12 567 ILE A O 1
ATOM 4627 N N . HIS A 1 568 ? -10.033 11.824 -15.019 1.00 95.00 568 HIS A N 1
ATOM 4628 C CA . HIS A 1 568 ? -8.930 11.340 -15.856 1.00 95.00 568 HIS A CA 1
ATOM 4629 C C . HIS A 1 568 ? -9.374 10.740 -17.202 1.00 95.00 568 HIS A C 1
ATOM 4631 O O . HIS A 1 568 ? -8.522 10.374 -18.017 1.00 95.00 568 HIS A O 1
ATOM 4637 N N . SER A 1 569 ? -10.684 10.615 -17.432 1.00 91.38 569 SER A N 1
ATOM 4638 C CA . SER A 1 569 ? -11.272 10.084 -18.672 1.00 91.38 569 SER A CA 1
ATOM 4639 C C . SER A 1 569 ? -11.923 11.159 -19.533 1.00 91.38 569 SER A C 1
ATOM 4641 O O . SER A 1 569 ? -12.014 10.988 -20.747 1.00 91.38 569 SER A O 1
ATOM 4643 N N . LEU A 1 570 ? -12.410 12.238 -18.916 1.00 81.38 570 LEU A N 1
ATOM 4644 C CA . LEU A 1 570 ? -13.035 13.341 -19.632 1.00 81.38 570 LEU A CA 1
ATOM 4645 C C . LEU A 1 570 ? -12.013 14.097 -20.476 1.00 81.38 570 LEU A C 1
ATOM 4647 O O . LEU A 1 570 ? -10.861 14.280 -20.082 1.00 81.38 570 LEU A O 1
ATOM 4651 N N . ASP A 1 571 ? -12.475 14.578 -21.626 1.00 77.56 571 ASP A N 1
ATOM 4652 C CA . ASP A 1 571 ? -11.712 15.546 -22.394 1.00 77.56 571 ASP A CA 1
ATOM 4653 C C . ASP A 1 571 ? -11.492 16.813 -21.555 1.00 77.56 571 ASP A C 1
ATOM 4655 O O . ASP A 1 571 ? -12.410 17.331 -20.909 1.00 77.56 57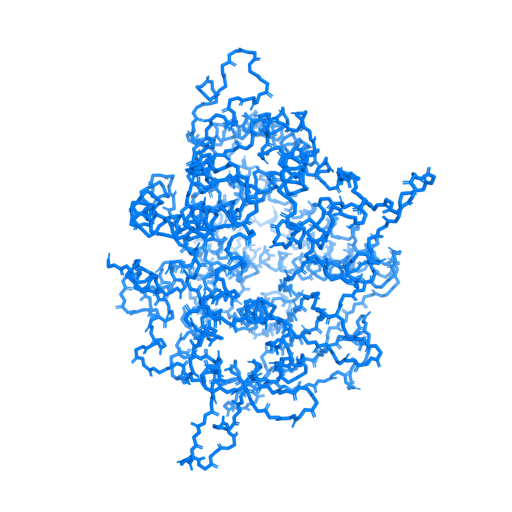1 ASP A O 1
ATOM 4659 N N . THR A 1 572 ? -10.252 17.293 -21.546 1.00 72.75 572 THR A N 1
ATOM 4660 C CA . THR A 1 572 ? -9.807 18.362 -20.652 1.00 72.75 572 THR A CA 1
ATOM 4661 C C . THR A 1 572 ? -10.573 19.662 -20.857 1.00 72.75 572 THR A C 1
ATOM 4663 O O . THR A 1 572 ? -10.877 20.354 -19.884 1.00 72.75 572 THR A O 1
ATOM 4666 N N . ASP A 1 573 ? -10.929 19.963 -22.105 1.00 71.50 573 ASP A N 1
ATOM 4667 C CA . ASP A 1 573 ? -11.644 21.186 -22.477 1.00 71.50 573 ASP A CA 1
ATOM 4668 C C . ASP A 1 573 ? -13.114 21.114 -22.037 1.00 71.50 573 ASP A C 1
ATOM 4670 O O . ASP A 1 573 ? -13.748 22.129 -21.754 1.00 71.50 573 ASP A O 1
ATOM 4674 N N . SER A 1 574 ? -13.645 19.893 -21.926 1.00 75.69 574 SER A N 1
ATOM 4675 C CA . SER A 1 574 ? -14.993 19.613 -21.428 1.00 75.69 574 SER A CA 1
ATOM 4676 C C . SER A 1 574 ? -15.072 19.658 -19.898 1.00 75.69 574 SER A C 1
ATOM 4678 O O . SER A 1 574 ? -16.112 20.011 -19.345 1.00 75.69 574 SER A O 1
ATOM 4680 N N . LEU A 1 575 ? -13.988 19.281 -19.210 1.00 80.19 575 LEU A N 1
ATOM 4681 C CA . LEU A 1 575 ? -13.909 19.269 -17.747 1.00 80.19 575 LEU A CA 1
ATOM 4682 C C . LEU A 1 575 ? -13.727 20.675 -17.159 1.00 80.19 575 LEU A C 1
ATOM 4684 O O . LEU A 1 575 ? -14.234 20.955 -16.075 1.00 80.19 575 LEU A O 1
ATOM 4688 N N . PHE A 1 576 ? -13.014 21.553 -17.868 1.00 84.25 576 PHE A N 1
ATOM 4689 C CA . PHE A 1 576 ? -12.661 22.881 -17.380 1.00 84.25 576 PHE A CA 1
ATOM 4690 C C . PHE A 1 576 ? -13.114 23.984 -18.348 1.00 84.25 576 PHE A C 1
ATOM 4692 O O . PHE A 1 576 ? -12.422 24.257 -19.331 1.00 84.25 576 PHE A O 1
ATOM 4699 N N . PRO A 1 577 ? -14.220 24.691 -18.050 1.00 80.44 577 PRO A N 1
ATOM 4700 C CA . PRO A 1 577 ? -14.630 25.864 -18.814 1.00 80.44 577 PRO A CA 1
ATOM 4701 C C . PRO A 1 577 ? -13.534 26.950 -18.881 1.00 80.44 577 PRO A C 1
ATOM 4703 O O . PRO A 1 577 ? -12.666 27.021 -18.001 1.00 80.44 577 PRO A O 1
ATOM 4706 N N . PRO A 1 578 ? -13.568 27.858 -19.877 1.00 77.31 578 PRO A N 1
ATOM 4707 C CA . PRO A 1 578 ? -12.632 28.978 -19.938 1.00 77.31 578 PRO A CA 1
ATOM 4708 C C . PRO A 1 578 ? -12.632 29.802 -18.641 1.00 77.31 578 PRO A C 1
ATOM 4710 O O . PRO A 1 578 ? -13.689 30.200 -18.157 1.00 77.31 578 PRO A O 1
ATOM 4713 N N . ASN A 1 579 ? -11.439 30.103 -18.117 1.00 78.88 579 ASN A N 1
ATOM 4714 C CA . ASN A 1 579 ? -11.196 30.810 -16.845 1.00 78.88 579 ASN A CA 1
ATOM 4715 C C . ASN A 1 579 ? -11.585 30.062 -15.559 1.00 78.88 579 ASN A C 1
ATOM 4717 O O . ASN A 1 579 ? -11.525 30.658 -14.486 1.00 78.88 579 ASN A O 1
ATOM 4721 N N . ASP A 1 580 ? -11.939 28.779 -15.634 1.00 81.56 580 ASP A N 1
ATOM 4722 C CA . ASP A 1 580 ? -12.063 27.947 -14.438 1.00 81.56 580 ASP A CA 1
ATOM 4723 C C . ASP A 1 580 ? -10.699 27.863 -13.708 1.00 81.56 580 ASP A C 1
ATOM 4725 O O . ASP A 1 580 ? -9.637 27.830 -14.334 1.00 81.56 580 ASP A O 1
ATOM 4729 N N . ASP A 1 581 ? -10.701 27.834 -12.383 1.00 78.56 581 ASP A N 1
ATOM 4730 C CA . ASP A 1 581 ? -9.508 27.769 -11.525 1.00 78.56 581 ASP A CA 1
ATOM 4731 C C . ASP A 1 581 ? -9.391 26.444 -10.751 1.00 78.56 581 ASP A C 1
ATOM 4733 O O . ASP A 1 581 ? -8.580 26.313 -9.833 1.00 78.56 581 ASP A O 1
ATOM 4737 N N . GLY A 1 582 ? -10.174 25.443 -11.156 1.00 77.06 582 GLY A N 1
ATOM 4738 C CA . GLY A 1 582 ? -10.311 24.142 -10.516 1.00 77.06 582 GLY A CA 1
ATOM 4739 C C . GLY A 1 582 ? -11.587 24.003 -9.685 1.00 77.06 582 GLY A C 1
ATOM 4740 O O . GLY A 1 582 ? -11.863 22.902 -9.218 1.00 77.06 582 GLY A O 1
ATOM 4741 N N . SER A 1 583 ? -12.380 25.064 -9.506 1.00 77.19 583 SER A N 1
ATOM 4742 C CA . SER A 1 583 ? -13.630 25.027 -8.729 1.00 77.19 583 SER A CA 1
ATOM 4743 C C . SER A 1 583 ? -14.645 23.994 -9.241 1.00 77.19 583 SER A C 1
ATOM 4745 O O . SER A 1 583 ? -15.273 23.330 -8.416 1.00 77.19 583 SER A O 1
ATOM 4747 N N . SER A 1 584 ? -14.709 23.744 -10.556 1.00 77.19 584 SER A N 1
ATOM 4748 C CA . SER A 1 584 ? -15.577 22.703 -11.142 1.00 77.19 584 SER A CA 1
ATOM 4749 C C . SER A 1 584 ? -15.296 21.284 -10.615 1.00 77.19 584 SER A C 1
ATOM 4751 O O . SER A 1 584 ? -16.160 20.411 -10.679 1.00 77.19 584 SER A O 1
ATOM 4753 N N . LEU A 1 585 ? -14.102 21.022 -10.064 1.00 79.44 585 LEU A N 1
ATOM 4754 C CA . LEU A 1 585 ? -13.773 19.726 -9.457 1.00 79.44 585 LEU A CA 1
ATOM 4755 C C . LEU A 1 585 ? -14.597 19.462 -8.190 1.00 79.44 585 LEU A C 1
ATOM 4757 O O . LEU A 1 585 ? -14.963 18.319 -7.922 1.00 79.44 585 LEU A O 1
ATOM 4761 N N . SER A 1 586 ? -14.939 20.507 -7.433 1.00 73.38 586 SER A N 1
ATOM 4762 C CA . SER A 1 586 ? -15.791 20.369 -6.248 1.00 73.38 586 SER A CA 1
ATOM 4763 C C . SER A 1 586 ? -17.238 20.021 -6.618 1.00 73.38 586 SER A C 1
ATOM 4765 O O . SER A 1 586 ? -17.883 19.271 -5.888 1.00 73.38 586 SER A O 1
ATOM 4767 N N . ASP A 1 587 ? -17.727 20.483 -7.773 1.00 66.31 587 ASP A N 1
ATOM 4768 C CA . ASP A 1 587 ? -19.103 20.241 -8.238 1.00 66.31 587 ASP A CA 1
ATOM 4769 C C . ASP A 1 587 ? -19.342 18.785 -8.676 1.00 66.31 587 ASP A C 1
ATOM 4771 O O . ASP A 1 587 ? -20.475 18.302 -8.708 1.00 66.31 587 ASP A O 1
ATOM 4775 N N . LEU A 1 588 ? -18.269 18.058 -8.995 1.00 61.12 588 LEU A N 1
ATOM 4776 C CA . LEU A 1 588 ? -18.310 16.646 -9.377 1.00 61.12 588 LEU A CA 1
ATOM 4777 C C . LEU A 1 588 ? -18.393 15.693 -8.170 1.00 61.12 588 LEU A C 1
ATOM 4779 O O . LEU A 1 588 ? -18.601 14.490 -8.353 1.00 61.12 588 LEU A O 1
ATOM 4783 N N . TRP A 1 589 ? -18.236 16.196 -6.943 1.00 65.12 589 TRP A N 1
ATOM 4784 C CA . TRP A 1 589 ? -18.267 15.388 -5.726 1.00 65.12 589 TRP A CA 1
ATOM 4785 C C . TRP A 1 589 ? -19.702 15.018 -5.325 1.00 65.12 589 TRP A C 1
ATOM 4787 O O . TRP A 1 589 ? -20.459 15.834 -4.806 1.00 65.12 589 TRP A O 1
ATOM 4797 N N . MET A 1 590 ? -20.079 13.753 -5.529 1.00 57.03 590 MET A N 1
ATOM 4798 C CA . MET A 1 590 ? -21.461 13.282 -5.354 1.00 57.03 590 MET A CA 1
ATOM 4799 C C . MET A 1 590 ? -21.573 12.069 -4.420 1.00 57.03 590 MET A C 1
ATOM 4801 O O . MET A 1 590 ? -22.180 11.062 -4.761 1.00 57.03 590 MET A O 1
ATOM 4805 N N . THR A 1 591 ? -21.009 12.150 -3.213 1.00 55.94 591 THR A N 1
ATOM 4806 C CA . THR A 1 591 ? -21.010 11.017 -2.258 1.00 55.94 591 THR A CA 1
ATOM 4807 C C . THR A 1 591 ? -22.356 10.745 -1.574 1.00 55.94 591 THR A C 1
ATOM 4809 O O . THR A 1 591 ? -22.463 9.818 -0.774 1.00 55.94 591 THR A O 1
ATOM 4812 N N . GLY A 1 592 ? -23.381 11.565 -1.827 1.00 52.91 592 GLY A N 1
ATOM 4813 C CA . GLY A 1 592 ? -24.653 11.525 -1.095 1.00 52.91 592 GLY A CA 1
ATOM 4814 C C . GLY A 1 592 ? -24.576 12.080 0.336 1.00 52.91 592 GLY A C 1
ATOM 4815 O O . GLY A 1 592 ? -25.615 12.266 0.962 1.00 52.91 592 GLY A O 1
ATOM 4816 N N . MET A 1 593 ? -23.378 12.399 0.840 1.00 56.59 593 MET A N 1
ATOM 4817 C CA . MET A 1 593 ? -23.179 13.202 2.047 1.00 56.59 593 MET A CA 1
ATOM 4818 C C . MET A 1 593 ? -23.006 14.666 1.641 1.00 56.59 593 MET A C 1
ATOM 4820 O O . MET A 1 593 ? -22.200 14.974 0.762 1.00 56.59 593 MET A O 1
ATOM 4824 N N . GLU A 1 594 ? -23.772 15.567 2.259 1.00 62.84 594 GLU A N 1
ATOM 4825 C CA . GLU A 1 594 ? -23.688 17.002 1.976 1.00 62.84 594 GLU A CA 1
ATOM 4826 C C . GLU A 1 594 ? -22.277 17.491 2.335 1.00 62.84 594 GLU A C 1
ATOM 4828 O O . GLU A 1 594 ? -21.854 17.426 3.495 1.00 62.84 594 GLU A O 1
ATOM 4833 N N . ALA A 1 595 ? -21.524 17.925 1.319 1.00 69.88 595 ALA A N 1
ATOM 4834 C CA . ALA A 1 595 ? -20.245 18.583 1.530 1.00 69.88 595 ALA A CA 1
ATOM 4835 C C . ALA A 1 595 ? -20.476 19.846 2.365 1.00 69.88 595 ALA A C 1
ATOM 4837 O O . ALA A 1 595 ? -21.498 20.521 2.223 1.00 69.88 595 ALA A O 1
ATOM 4838 N N . VAL A 1 596 ? -19.528 20.180 3.240 1.00 76.56 596 VAL A N 1
ATOM 4839 C CA . VAL A 1 596 ? -19.616 21.439 3.981 1.00 76.56 596 VAL A CA 1
ATOM 4840 C C . VAL A 1 596 ? -19.504 22.590 2.970 1.00 76.56 596 VAL A C 1
ATOM 4842 O O . VAL A 1 596 ? -18.527 22.635 2.225 1.00 76.56 596 VAL A O 1
ATOM 4845 N N . PRO A 1 597 ? -20.469 23.525 2.899 1.00 76.44 597 PRO A N 1
ATOM 4846 C CA . PRO A 1 597 ? -20.421 24.593 1.905 1.00 76.44 597 PRO A CA 1
ATOM 4847 C C . PRO A 1 597 ? -19.115 25.395 1.977 1.00 76.44 597 PRO A C 1
ATOM 4849 O O . PRO A 1 597 ? -18.685 25.796 3.060 1.00 76.44 597 PRO A O 1
ATOM 4852 N N . GLY A 1 598 ? -18.498 25.640 0.819 1.00 80.50 598 GLY A N 1
ATOM 4853 C CA . GLY A 1 598 ? -17.232 26.373 0.718 1.00 80.50 598 GLY A CA 1
ATOM 4854 C C . GLY A 1 598 ? -15.983 25.562 1.084 1.00 80.50 598 GLY A C 1
ATOM 4855 O O . GLY A 1 598 ? -14.935 26.161 1.333 1.00 80.50 598 GLY A O 1
ATOM 4856 N N . THR A 1 599 ? -16.071 24.229 1.151 1.00 84.31 599 THR A N 1
ATOM 4857 C CA . THR A 1 599 ? -14.892 23.360 1.266 1.00 84.31 599 THR A CA 1
ATOM 4858 C C . THR A 1 599 ? -14.430 22.813 -0.078 1.00 84.31 599 THR A C 1
ATOM 4860 O O . THR A 1 599 ? -15.179 22.763 -1.053 1.00 84.31 599 THR A O 1
ATOM 4863 N N . HIS A 1 600 ? -13.162 22.412 -0.126 1.00 86.25 600 HIS A N 1
ATOM 4864 C CA . HIS A 1 600 ? -12.481 21.970 -1.338 1.00 86.25 600 HIS A CA 1
ATOM 4865 C C . HIS A 1 600 ? -11.775 20.646 -1.057 1.00 86.25 600 HIS A C 1
ATOM 4867 O O . HIS A 1 600 ? -10.561 20.562 -1.151 1.00 86.25 600 HIS A O 1
ATOM 4873 N N . TYR A 1 601 ? -12.522 19.601 -0.693 1.00 85.06 601 TYR A N 1
ATOM 4874 C CA . TYR A 1 601 ? -11.958 18.331 -0.207 1.00 85.06 601 TYR A CA 1
ATOM 4875 C C . TYR A 1 601 ? -10.792 17.793 -1.064 1.00 85.06 601 TYR A C 1
ATOM 4877 O O . TYR A 1 601 ? -9.765 17.350 -0.540 1.00 85.06 601 TYR A O 1
ATOM 4885 N N . VAL A 1 602 ? -10.919 17.894 -2.392 1.00 89.00 602 VAL A N 1
ATOM 4886 C CA . VAL A 1 602 ? -9.921 17.396 -3.349 1.00 89.00 602 VAL A CA 1
ATOM 4887 C C . VAL A 1 602 ? -8.607 18.193 -3.343 1.00 89.00 602 VAL A C 1
ATOM 4889 O O . VAL A 1 602 ? -7.599 17.682 -3.822 1.00 89.00 602 VAL A O 1
ATOM 4892 N N . SER A 1 603 ? -8.558 19.380 -2.720 1.00 90.38 603 SER A N 1
ATOM 4893 C CA . SER A 1 603 ? -7.334 20.177 -2.532 1.00 90.38 603 SER A CA 1
ATOM 4894 C C . SER A 1 603 ? -6.303 19.484 -1.646 1.00 90.38 603 SER A C 1
ATOM 4896 O O . SER A 1 603 ? -5.129 19.839 -1.692 1.00 90.38 603 SER A O 1
ATOM 4898 N N . SER A 1 604 ? -6.712 18.508 -0.832 1.00 90.19 604 SER A N 1
ATOM 4899 C CA . SER A 1 604 ? -5.803 17.740 0.027 1.00 90.19 604 SER A CA 1
ATOM 4900 C C . SER A 1 604 ? -5.866 16.231 -0.204 1.00 90.19 604 SER A C 1
ATOM 4902 O O . SER A 1 604 ? -5.313 15.453 0.580 1.00 90.19 604 SER A O 1
ATOM 4904 N N . TRP A 1 605 ? -6.515 15.804 -1.291 1.00 90.69 605 TRP A N 1
ATOM 4905 C CA . TRP A 1 605 ? -6.646 14.394 -1.631 1.00 90.69 605 TRP A CA 1
ATOM 4906 C C . TRP A 1 605 ? -5.409 13.891 -2.386 1.00 90.69 605 TRP A C 1
ATOM 4908 O O . TRP A 1 605 ? -5.354 13.874 -3.613 1.00 90.69 605 TRP A O 1
ATOM 4918 N N . LEU A 1 606 ? -4.405 13.465 -1.613 1.00 91.12 606 LEU A N 1
ATOM 4919 C CA . LEU A 1 606 ? -3.091 13.011 -2.094 1.00 91.12 606 LEU A CA 1
ATOM 4920 C C . LEU A 1 606 ? -3.152 11.902 -3.156 1.00 91.12 606 LEU A C 1
ATOM 4922 O O . LEU A 1 606 ? -2.269 11.838 -4.009 1.00 91.12 606 LEU A O 1
ATOM 4926 N N . HIS A 1 607 ? -4.190 11.055 -3.155 1.00 92.12 607 HIS A N 1
ATOM 4927 C CA . HIS A 1 607 ? -4.344 9.991 -4.156 1.00 92.12 607 HIS A CA 1
ATOM 4928 C C . HIS A 1 607 ? -4.376 10.535 -5.584 1.00 92.12 607 HIS A C 1
ATOM 4930 O O . HIS A 1 607 ? -3.810 9.907 -6.470 1.00 92.12 607 HIS A O 1
ATOM 4936 N N . LEU A 1 608 ? -4.944 11.727 -5.796 1.00 92.94 608 LEU A N 1
ATOM 4937 C CA . LEU A 1 608 ? -5.039 12.333 -7.123 1.00 92.94 608 LEU A CA 1
ATOM 4938 C C . LEU A 1 608 ? -3.688 12.826 -7.665 1.00 92.94 608 LEU A C 1
ATOM 4940 O O . LEU A 1 608 ? -3.595 13.077 -8.859 1.00 92.94 608 LEU A O 1
ATOM 4944 N N . CYS A 1 609 ? -2.649 12.962 -6.834 1.00 94.81 609 CYS A N 1
ATOM 4945 C CA . CYS A 1 609 ? -1.293 13.408 -7.207 1.00 94.81 609 CYS A CA 1
ATOM 4946 C C . CYS A 1 609 ? -0.211 12.443 -6.686 1.00 94.81 609 CYS A C 1
ATOM 4948 O O . CYS A 1 609 ? 0.870 12.856 -6.267 1.00 94.81 609 CYS A O 1
ATOM 4950 N N . SER A 1 610 ? -0.521 11.150 -6.672 1.00 87.81 610 SER A N 1
ATOM 4951 C CA . SER A 1 610 ? 0.408 10.053 -6.369 1.00 87.81 610 SER A CA 1
ATOM 4952 C C . SER A 1 610 ? 0.178 8.927 -7.375 1.00 87.81 610 SER A C 1
ATOM 4954 O O . SER A 1 610 ? -0.649 9.090 -8.263 1.00 87.81 610 SER A O 1
ATOM 4956 N N . ASP A 1 611 ? 0.812 7.766 -7.201 1.00 83.88 611 ASP A N 1
ATOM 4957 C CA . ASP A 1 611 ? 0.651 6.606 -8.095 1.00 83.88 611 ASP A CA 1
ATOM 4958 C C . ASP A 1 611 ? -0.771 5.983 -8.112 1.00 83.88 611 ASP A C 1
ATOM 4960 O O . ASP A 1 611 ? -0.993 4.945 -8.741 1.00 83.88 611 ASP A O 1
ATOM 4964 N N . TYR A 1 612 ? -1.738 6.591 -7.420 1.00 89.19 612 TYR A N 1
ATOM 4965 C CA . TYR A 1 612 ? -3.152 6.204 -7.380 1.00 89.19 612 TYR A CA 1
ATOM 4966 C C . TYR A 1 612 ? -4.047 6.990 -8.346 1.00 89.19 612 TYR A C 1
ATOM 4968 O O . TYR A 1 612 ? -5.251 6.750 -8.374 1.00 89.19 612 TYR A O 1
ATOM 4976 N N . ASP A 1 613 ? -3.490 7.906 -9.129 1.00 93.69 613 ASP A N 1
ATOM 4977 C CA . ASP A 1 613 ? -4.192 8.625 -10.185 1.00 93.69 613 ASP A CA 1
ATOM 4978 C C . ASP A 1 613 ? -4.844 7.658 -11.199 1.00 93.69 613 ASP A C 1
ATOM 4980 O O . ASP A 1 613 ? -4.187 6.763 -11.746 1.00 93.69 613 ASP A O 1
ATOM 4984 N N . ALA A 1 614 ? -6.157 7.818 -11.420 1.00 94.81 614 ALA A N 1
ATOM 4985 C CA . ALA A 1 614 ? -7.009 6.866 -12.146 1.00 94.81 614 ALA A CA 1
ATOM 4986 C C . ALA A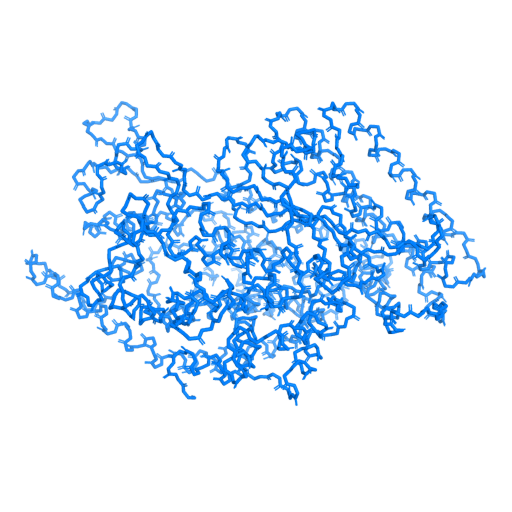 1 614 ? -6.908 5.415 -11.620 1.00 94.81 614 ALA A C 1
ATOM 4988 O O . ALA A 1 614 ? -7.014 4.440 -12.370 1.00 94.81 614 ALA A O 1
ATOM 4989 N N . GLY A 1 615 ? -6.675 5.270 -10.317 1.00 92.94 615 GLY A N 1
ATOM 4990 C CA . GLY A 1 615 ? -6.399 4.018 -9.625 1.00 92.94 615 GLY A CA 1
ATOM 4991 C C . GLY A 1 615 ? -7.149 3.863 -8.304 1.00 92.94 615 GLY A C 1
ATOM 4992 O O . GLY A 1 615 ? -7.063 2.794 -7.704 1.00 92.94 615 GLY A O 1
ATOM 4993 N N . TYR A 1 616 ? -7.911 4.861 -7.839 1.00 92.12 616 TYR A N 1
ATOM 4994 C CA . TYR A 1 616 ? -8.559 4.808 -6.521 1.00 92.12 616 TYR A CA 1
ATOM 4995 C C . TYR A 1 616 ? -9.588 3.670 -6.385 1.00 92.12 616 TYR A C 1
ATOM 4997 O O . TYR A 1 616 ? -9.778 3.129 -5.297 1.00 92.12 616 TYR A O 1
ATOM 5005 N N . TYR A 1 617 ? -10.209 3.244 -7.492 1.00 92.44 617 TYR A N 1
ATOM 5006 C CA . TYR A 1 617 ? -11.131 2.098 -7.520 1.00 92.44 617 TYR A CA 1
ATOM 5007 C C . TYR A 1 617 ? -10.495 0.793 -7.001 1.00 92.44 617 TYR A C 1
ATOM 5009 O O . TYR A 1 617 ? -11.216 -0.091 -6.532 1.00 92.44 617 TYR A O 1
ATOM 5017 N N . SER A 1 618 ? -9.161 0.677 -7.077 1.00 91.19 618 SER A N 1
ATOM 5018 C CA . SER A 1 618 ? -8.407 -0.525 -6.702 1.00 91.19 618 SER A CA 1
ATOM 5019 C C . SER A 1 618 ? -8.688 -0.983 -5.273 1.00 91.19 618 SER A C 1
ATOM 5021 O O . SER A 1 618 ? -8.772 -2.181 -5.043 1.00 91.19 618 SER A O 1
ATOM 5023 N N . TYR A 1 619 ? -8.929 -0.066 -4.328 1.00 86.88 619 TYR A N 1
ATOM 5024 C CA . TYR A 1 619 ? -9.258 -0.431 -2.946 1.00 86.88 619 TYR A CA 1
ATOM 5025 C C . TYR A 1 619 ? -10.511 -1.305 -2.847 1.00 86.88 619 TYR A C 1
ATOM 5027 O O . TYR A 1 619 ? -10.506 -2.314 -2.146 1.00 86.88 619 TYR A O 1
ATOM 5035 N N . LEU A 1 620 ? -11.581 -0.913 -3.545 1.00 90.00 620 LEU A N 1
ATOM 5036 C CA . LEU A 1 620 ? -12.860 -1.621 -3.508 1.00 90.00 620 LEU A CA 1
ATOM 5037 C C . LEU A 1 620 ? -12.840 -2.848 -4.424 1.00 90.00 620 LEU A C 1
ATOM 5039 O O . LEU A 1 620 ? -13.414 -3.880 -4.090 1.00 90.00 620 LEU A O 1
ATOM 5043 N N . TRP A 1 621 ? -12.137 -2.750 -5.553 1.00 92.88 621 TRP A N 1
ATOM 5044 C CA . TRP A 1 621 ? -11.888 -3.864 -6.465 1.00 92.88 621 TRP A CA 1
ATOM 5045 C C . TRP A 1 621 ? -11.179 -5.027 -5.762 1.00 92.88 621 TRP A C 1
ATOM 5047 O O . TRP A 1 621 ? -11.670 -6.158 -5.775 1.00 92.88 621 TRP A O 1
ATOM 5057 N N . SER A 1 622 ? -10.075 -4.735 -5.075 1.00 91.75 622 SER A N 1
ATOM 5058 C CA . SER A 1 622 ? -9.315 -5.730 -4.323 1.00 91.75 622 SER A CA 1
ATOM 5059 C C . SER A 1 622 ? -10.117 -6.313 -3.160 1.00 91.75 622 SER A C 1
ATOM 5061 O O . SER A 1 622 ? -10.029 -7.506 -2.875 1.00 91.75 622 SER A O 1
ATOM 5063 N N . GLU A 1 623 ? -10.970 -5.515 -2.514 1.00 91.06 623 GLU A N 1
ATOM 5064 C CA . GLU A 1 623 ? -11.769 -5.985 -1.380 1.00 91.06 623 GLU A CA 1
ATOM 5065 C C . GLU A 1 623 ? -12.876 -6.952 -1.815 1.00 91.06 623 GLU A C 1
ATOM 5067 O O . GLU A 1 623 ? -13.169 -7.941 -1.130 1.00 91.06 623 GLU A O 1
ATOM 5072 N N . VAL A 1 624 ? -13.461 -6.704 -2.991 1.00 93.44 624 VAL A N 1
ATOM 5073 C CA . VAL A 1 624 ? -14.426 -7.617 -3.603 1.00 93.44 624 VAL A CA 1
ATOM 5074 C C . VAL A 1 624 ? -13.780 -8.977 -3.857 1.00 93.44 624 VAL A C 1
ATOM 5076 O O . VAL A 1 624 ? -14.320 -10.006 -3.442 1.00 93.44 624 VAL A O 1
ATOM 5079 N N . PHE A 1 625 ? -12.607 -8.998 -4.486 1.00 94.31 625 PHE A N 1
ATOM 5080 C CA . PHE A 1 625 ? -11.943 -10.252 -4.834 1.00 94.31 625 PHE A CA 1
ATOM 5081 C C . PHE A 1 625 ? -11.253 -10.933 -3.657 1.00 94.31 625 PHE A C 1
ATOM 5083 O O . PHE A 1 625 ? -11.243 -12.160 -3.601 1.00 94.31 625 PHE A O 1
ATOM 5090 N N . SER A 1 626 ? -10.767 -10.189 -2.667 1.00 94.31 626 SER A N 1
ATOM 5091 C CA . SER A 1 626 ? -10.264 -10.779 -1.425 1.00 94.31 626 SER A CA 1
ATOM 5092 C C . SER A 1 626 ? -11.368 -11.465 -0.620 1.00 94.31 626 SER A C 1
ATOM 5094 O O . SER A 1 626 ? -11.137 -12.527 -0.040 1.00 94.31 626 SER A O 1
ATOM 5096 N N . SER A 1 627 ? -12.592 -10.926 -0.643 1.00 94.31 627 SER A N 1
ATOM 5097 C CA . SER A 1 627 ? -13.765 -11.594 -0.068 1.00 94.31 627 SER A CA 1
ATOM 5098 C C . SER A 1 627 ? -14.108 -12.880 -0.822 1.00 94.31 627 SER A C 1
ATOM 5100 O O . SER A 1 627 ? -14.509 -13.868 -0.206 1.00 94.31 627 SER A O 1
ATOM 5102 N N . ASP A 1 628 ? -13.922 -12.899 -2.145 1.00 95.56 628 ASP A N 1
ATOM 5103 C CA . ASP A 1 628 ? -14.136 -14.103 -2.946 1.00 95.56 628 ASP A CA 1
ATOM 5104 C C . ASP A 1 628 ? -13.059 -15.166 -2.690 1.00 95.56 628 ASP A C 1
ATOM 5106 O O . ASP A 1 628 ? -13.398 -16.329 -2.486 1.00 95.56 628 ASP A O 1
ATOM 5110 N N . LEU A 1 629 ? -11.783 -14.777 -2.568 1.00 95.62 629 LEU A N 1
ATOM 5111 C CA . LEU A 1 629 ? -10.707 -15.664 -2.103 1.00 95.62 629 LEU A CA 1
ATOM 5112 C C . LEU A 1 629 ? -11.041 -16.269 -0.733 1.00 95.62 629 LEU A C 1
ATOM 5114 O O . LEU A 1 629 ? -10.972 -17.485 -0.540 1.00 95.62 629 LEU A O 1
ATOM 5118 N N . PHE A 1 630 ? -11.477 -15.432 0.209 1.00 96.19 630 PHE A N 1
ATOM 5119 C CA . PHE A 1 630 ? -11.819 -15.876 1.555 1.00 96.19 630 PHE A CA 1
ATOM 5120 C C . PHE A 1 630 ? -12.990 -16.876 1.580 1.00 96.19 630 PHE A C 1
ATOM 5122 O O . PHE A 1 630 ? -13.061 -17.720 2.475 1.00 96.19 630 PHE A O 1
ATOM 5129 N N . SER A 1 631 ? -13.870 -16.859 0.573 1.00 95.19 631 SER A N 1
ATOM 5130 C CA . SER A 1 631 ? -15.000 -17.793 0.479 1.00 95.19 631 SER A CA 1
ATOM 5131 C C . SER A 1 631 ? -14.578 -19.270 0.441 1.00 95.19 631 SER A C 1
ATOM 5133 O O . SER A 1 631 ? -15.285 -20.117 0.990 1.00 95.19 631 SER A O 1
ATOM 5135 N N . ARG A 1 632 ? -13.401 -19.597 -0.118 1.00 96.06 632 ARG A N 1
ATOM 5136 C CA . ARG A 1 632 ? -12.841 -20.963 -0.088 1.00 96.06 632 ARG A CA 1
ATOM 5137 C C . ARG A 1 632 ? -12.531 -21.402 1.344 1.00 96.06 632 ARG A C 1
ATOM 5139 O O . ARG A 1 632 ? -12.915 -22.500 1.738 1.00 96.06 632 ARG A O 1
ATOM 5146 N N . PHE A 1 633 ? -11.922 -20.529 2.151 1.00 94.38 633 PHE A N 1
ATOM 5147 C CA . PHE A 1 633 ? -11.698 -20.792 3.578 1.00 94.38 633 PHE A CA 1
ATOM 5148 C C . PHE A 1 633 ? -13.021 -20.940 4.337 1.00 94.38 633 PHE A C 1
ATOM 5150 O O . PHE A 1 633 ? -13.150 -21.824 5.177 1.00 94.38 633 PHE A O 1
ATOM 5157 N N . GLN A 1 634 ? -14.039 -20.134 4.022 1.00 92.25 634 GLN A N 1
ATOM 5158 C CA . GLN A 1 634 ? -15.361 -20.286 4.643 1.00 92.25 634 GLN A CA 1
ATOM 5159 C C . GLN A 1 634 ? -16.024 -21.628 4.302 1.00 92.25 634 GLN A C 1
ATOM 5161 O O . GLN A 1 634 ? -16.677 -22.216 5.160 1.00 92.25 634 GLN A O 1
ATOM 5166 N N . ALA A 1 635 ? -15.853 -22.115 3.072 1.00 93.88 635 ALA A N 1
ATOM 5167 C CA . ALA A 1 635 ? -16.466 -23.354 2.606 1.00 93.88 635 ALA A CA 1
ATOM 5168 C C . ALA A 1 635 ? -15.731 -24.619 3.083 1.00 93.88 635 ALA A C 1
ATOM 5170 O O . ALA A 1 635 ? -16.371 -25.624 3.385 1.00 93.88 635 ALA A O 1
ATOM 5171 N N . GLU A 1 636 ? -14.400 -24.584 3.144 1.00 94.25 636 GLU A N 1
ATOM 5172 C CA . GLU A 1 636 ? -13.559 -25.764 3.403 1.00 94.25 636 GLU A CA 1
ATOM 5173 C C . GLU A 1 636 ? -12.889 -25.762 4.789 1.00 94.25 636 GLU A C 1
ATOM 5175 O O . GLU A 1 636 ? -12.171 -26.702 5.134 1.00 94.25 636 GLU A O 1
ATOM 5180 N N . GLY A 1 637 ? -13.132 -24.726 5.594 1.00 91.06 637 GLY A N 1
ATOM 5181 C CA . GLY A 1 637 ? -12.624 -24.571 6.955 1.00 91.06 637 GLY A CA 1
ATOM 5182 C C . GLY A 1 637 ? -11.661 -23.392 7.083 1.00 91.06 637 GLY A C 1
ATOM 5183 O O . GLY A 1 637 ? -10.639 -23.331 6.398 1.00 91.06 637 GLY A O 1
ATOM 5184 N N . ILE A 1 638 ? -11.962 -22.479 8.014 1.00 89.56 638 ILE A N 1
ATOM 5185 C CA . ILE A 1 638 ? -11.243 -21.204 8.182 1.00 89.56 638 ILE A CA 1
ATOM 5186 C C . ILE A 1 638 ? -9.737 -21.408 8.369 1.00 89.56 638 ILE A C 1
ATOM 5188 O O . ILE A 1 638 ? -8.947 -20.642 7.839 1.00 89.56 638 ILE A O 1
ATOM 5192 N N . LEU A 1 639 ? -9.330 -22.454 9.092 1.00 87.31 639 LEU A N 1
ATOM 5193 C CA . LEU A 1 639 ? -7.924 -22.773 9.360 1.00 87.31 639 LEU A CA 1
ATOM 5194 C C . LEU A 1 639 ? -7.429 -24.000 8.583 1.00 87.31 639 LEU A C 1
ATOM 5196 O O . LEU A 1 639 ? -6.507 -24.672 9.036 1.00 87.31 639 LEU A O 1
ATOM 5200 N N . SER A 1 640 ? -8.053 -24.323 7.446 1.00 91.75 640 SER A N 1
ATOM 5201 C CA . SER A 1 640 ? -7.683 -25.475 6.621 1.00 91.75 640 SER A CA 1
ATOM 5202 C C . SER A 1 640 ? -6.254 -25.329 6.073 1.00 91.75 640 SER A C 1
ATOM 5204 O O . SER A 1 640 ? -6.021 -24.453 5.232 1.00 91.75 640 SER A O 1
ATOM 5206 N N . PRO A 1 641 ? -5.295 -26.193 6.476 1.00 90.81 641 PRO A N 1
ATOM 5207 C CA . PRO A 1 641 ? -3.929 -26.141 5.952 1.00 90.81 641 PRO A CA 1
ATOM 5208 C C . PRO A 1 641 ? -3.881 -26.404 4.447 1.00 90.81 641 PRO A C 1
ATOM 5210 O O . PRO A 1 641 ? -3.068 -25.817 3.750 1.00 90.81 641 PRO A O 1
ATOM 5213 N N . LYS A 1 642 ? -4.802 -27.229 3.930 1.00 95.69 642 LYS A N 1
ATOM 5214 C CA . LYS A 1 642 ? -4.913 -27.519 2.496 1.00 95.69 642 LYS A CA 1
ATOM 5215 C C . LYS A 1 642 ? -5.265 -26.266 1.689 1.00 95.69 642 LYS A C 1
ATOM 5217 O O . LYS A 1 642 ? -4.620 -25.983 0.688 1.00 95.69 642 LYS A O 1
ATOM 5222 N N . VAL A 1 643 ? -6.276 -25.507 2.126 1.00 97.25 643 VAL A N 1
ATOM 5223 C CA . VAL A 1 643 ? -6.664 -24.258 1.443 1.00 97.25 643 VAL A CA 1
ATOM 5224 C C . VAL A 1 643 ? -5.546 -23.223 1.562 1.00 97.25 643 VAL A C 1
ATOM 5226 O O . VAL A 1 643 ? -5.272 -22.502 0.608 1.00 97.25 643 VAL A O 1
ATOM 5229 N N . GLY A 1 644 ? -4.867 -23.172 2.710 1.00 97.00 644 GLY A N 1
ATOM 5230 C CA . GLY A 1 644 ? -3.710 -22.306 2.909 1.00 97.00 644 GLY A CA 1
ATOM 5231 C C . GLY A 1 644 ? -2.503 -22.667 2.027 1.00 97.00 644 GLY A C 1
ATOM 5232 O O . GLY A 1 644 ? -1.868 -21.768 1.476 1.00 97.00 644 GLY A O 1
ATOM 5233 N N . GLU A 1 645 ? -2.233 -23.955 1.804 1.00 96.44 645 GLU A N 1
ATOM 5234 C CA . GLU A 1 645 ? -1.215 -24.435 0.862 1.00 96.44 645 GLU A CA 1
ATOM 5235 C C . GLU A 1 645 ? -1.574 -24.074 -0.585 1.00 96.44 645 GLU A C 1
ATOM 5237 O O . GLU A 1 645 ? -0.735 -23.540 -1.315 1.00 96.44 645 GLU A O 1
ATOM 5242 N N . ASP A 1 646 ? -2.832 -24.280 -0.987 1.00 98.06 646 ASP A N 1
ATOM 5243 C CA . ASP A 1 646 ? -3.326 -23.847 -2.296 1.00 98.06 646 ASP A CA 1
ATOM 5244 C C . ASP A 1 646 ? -3.213 -22.327 -2.460 1.00 98.06 646 ASP A C 1
ATOM 5246 O O . ASP A 1 646 ? -2.764 -21.863 -3.503 1.00 98.06 646 ASP A O 1
ATOM 5250 N N . TYR A 1 647 ? -3.541 -21.542 -1.431 1.00 98.12 647 TYR A N 1
ATOM 5251 C CA . TYR A 1 647 ? -3.399 -20.084 -1.446 1.00 98.12 647 TYR A CA 1
ATOM 5252 C C . TYR A 1 647 ? -1.934 -19.673 -1.618 1.00 98.12 647 TYR A C 1
ATOM 5254 O O . TYR A 1 647 ? -1.598 -18.869 -2.491 1.00 98.12 647 TYR A O 1
ATOM 5262 N N . ARG A 1 648 ? -1.030 -20.280 -0.845 1.00 97.56 648 ARG A N 1
ATOM 5263 C CA . ARG A 1 648 ? 0.409 -20.045 -0.968 1.00 97.56 648 ARG A CA 1
ATOM 5264 C C . ARG A 1 648 ? 0.905 -20.364 -2.378 1.00 97.56 648 ARG A C 1
ATOM 5266 O O . ARG A 1 648 ? 1.635 -19.564 -2.952 1.00 97.56 648 ARG A O 1
ATOM 5273 N N . ARG A 1 649 ? 0.515 -21.510 -2.937 1.00 96.31 649 ARG A N 1
ATOM 5274 C CA . ARG A 1 649 ? 1.001 -22.018 -4.229 1.00 96.31 649 ARG A CA 1
ATOM 5275 C C . ARG A 1 649 ? 0.388 -21.316 -5.440 1.00 96.31 649 ARG A C 1
ATOM 5277 O O . ARG A 1 649 ? 1.084 -21.111 -6.427 1.00 96.31 649 ARG A O 1
ATOM 5284 N N . LEU A 1 650 ? -0.900 -20.987 -5.388 1.00 96.50 650 LEU A N 1
ATOM 5285 C CA . LEU A 1 650 ? -1.655 -20.450 -6.525 1.00 96.50 650 LEU A CA 1
ATOM 5286 C C . LEU A 1 650 ? -1.760 -18.927 -6.517 1.00 96.50 650 LEU A C 1
ATOM 5288 O O . LEU A 1 650 ? -2.016 -18.361 -7.569 1.00 96.50 650 LEU A O 1
ATOM 5292 N N . VAL A 1 651 ? -1.581 -18.265 -5.371 1.00 96.19 651 VAL A N 1
ATOM 5293 C CA . VAL A 1 651 ? -1.713 -16.802 -5.259 1.00 96.19 651 VAL A CA 1
ATOM 5294 C C . VAL A 1 651 ? -0.376 -16.156 -4.904 1.00 96.19 651 VAL A C 1
ATOM 5296 O O . VAL A 1 651 ? 0.076 -15.271 -5.623 1.00 96.19 651 VAL A O 1
ATOM 5299 N N . LEU A 1 652 ? 0.288 -16.607 -3.833 1.00 96.25 652 LEU A N 1
ATOM 5300 C CA . LEU A 1 652 ? 1.487 -15.923 -3.325 1.00 96.25 652 LEU A CA 1
ATOM 5301 C C . LEU A 1 652 ? 2.770 -16.264 -4.092 1.00 96.25 652 LEU A C 1
ATOM 5303 O O . LEU A 1 652 ? 3.576 -15.379 -4.359 1.00 96.25 652 LEU A O 1
ATOM 5307 N N . GLN A 1 653 ? 2.990 -17.542 -4.414 1.00 94.69 653 GLN A N 1
ATOM 5308 C CA . GLN A 1 653 ? 4.207 -18.003 -5.091 1.00 94.69 653 GLN A CA 1
ATOM 5309 C C . GLN A 1 653 ? 4.372 -17.402 -6.496 1.00 94.69 653 GLN A C 1
ATOM 5311 O O . GLN A 1 653 ? 5.470 -16.920 -6.774 1.00 94.69 653 GLN A O 1
ATOM 5316 N N . PRO A 1 654 ? 3.339 -17.370 -7.365 1.00 93.31 654 PRO A N 1
ATOM 5317 C CA . PRO A 1 654 ? 3.475 -16.786 -8.697 1.00 93.31 654 PRO A CA 1
ATOM 5318 C C . PRO A 1 654 ? 3.632 -15.263 -8.661 1.00 93.31 654 PRO A C 1
ATOM 5320 O O . PRO A 1 654 ? 4.253 -14.703 -9.563 1.00 93.31 654 PRO A O 1
ATOM 5323 N N . ALA A 1 655 ? 3.089 -14.590 -7.640 1.00 93.19 655 ALA A N 1
ATOM 5324 C CA . ALA A 1 655 ? 3.118 -13.136 -7.512 1.00 93.19 655 ALA A CA 1
ATOM 5325 C C . ALA A 1 655 ? 2.728 -12.435 -8.833 1.00 93.19 655 ALA A C 1
ATOM 5327 O O . ALA A 1 655 ? 1.672 -12.722 -9.389 1.00 93.19 655 ALA A O 1
ATOM 5328 N N . ALA A 1 656 ? 3.568 -11.546 -9.370 1.00 93.25 656 ALA A N 1
ATOM 5329 C CA . ALA A 1 656 ? 3.298 -10.833 -10.619 1.00 93.25 656 ALA A CA 1
ATOM 5330 C C . ALA A 1 656 ? 3.855 -11.530 -11.875 1.00 93.25 656 ALA A C 1
ATOM 5332 O O . ALA A 1 656 ? 3.841 -10.937 -12.958 1.00 93.25 656 ALA A O 1
ATOM 5333 N N . SER A 1 657 ? 4.335 -12.776 -11.769 1.00 92.44 657 SER A N 1
ATOM 5334 C CA . SER A 1 657 ? 4.737 -13.587 -12.935 1.00 92.44 657 SER A CA 1
ATOM 5335 C C . SER A 1 657 ? 3.547 -14.078 -13.773 1.00 92.44 657 SER A C 1
ATOM 5337 O O . SER A 1 657 ? 3.730 -14.579 -14.880 1.00 92.44 657 SER A O 1
ATOM 5339 N N . GLU A 1 658 ? 2.321 -13.888 -13.284 1.00 91.94 658 GLU A N 1
ATOM 5340 C CA . GLU A 1 658 ? 1.063 -14.301 -13.908 1.00 91.94 658 GLU A CA 1
ATOM 5341 C C . GLU A 1 658 ? 0.006 -13.188 -13.793 1.00 91.94 658 GLU A C 1
ATOM 5343 O O . GLU A 1 658 ? 0.155 -12.246 -13.015 1.00 91.94 658 GLU A O 1
ATOM 5348 N N . ASP A 1 659 ? -1.059 -13.262 -14.597 1.00 90.94 659 ASP A N 1
ATOM 5349 C CA . ASP A 1 659 ? -2.164 -12.293 -14.531 1.00 90.94 659 ASP A CA 1
ATOM 5350 C C . ASP A 1 659 ? -3.023 -12.524 -13.275 1.00 90.94 659 ASP A C 1
ATOM 5352 O O . ASP A 1 659 ? -3.460 -13.646 -13.010 1.00 90.94 659 ASP A O 1
ATOM 5356 N N . GLY A 1 660 ? -3.307 -11.462 -12.515 1.00 92.12 660 GLY A N 1
ATOM 5357 C CA . GLY A 1 660 ? -4.045 -11.563 -11.252 1.00 92.12 660 GLY A CA 1
ATOM 5358 C C . GLY A 1 660 ? -5.428 -12.208 -11.392 1.00 92.12 660 GLY A C 1
ATOM 5359 O O . GLY A 1 660 ? -5.813 -13.001 -10.536 1.00 92.12 660 GLY A O 1
ATOM 5360 N N . MET A 1 661 ? -6.155 -11.977 -12.494 1.00 91.88 661 MET A N 1
ATOM 5361 C CA . MET A 1 661 ? -7.457 -12.625 -12.718 1.00 91.88 661 MET A CA 1
ATOM 5362 C C . MET A 1 661 ? -7.313 -14.130 -12.947 1.00 91.88 661 MET A C 1
ATOM 5364 O O . MET A 1 661 ? -8.196 -14.898 -12.557 1.00 91.88 661 MET A O 1
ATOM 5368 N N . LYS A 1 662 ? -6.197 -14.562 -13.544 1.00 93.69 662 LYS A N 1
ATOM 5369 C CA . LYS A 1 662 ? -5.866 -15.981 -13.676 1.00 93.69 662 LYS A CA 1
ATOM 5370 C C . LYS A 1 662 ? -5.546 -16.594 -12.313 1.00 93.69 662 LYS A C 1
ATOM 5372 O O . LYS A 1 662 ? -6.080 -17.654 -12.016 1.00 93.69 662 LYS A O 1
ATOM 5377 N N . LEU A 1 663 ? -4.764 -15.917 -11.468 1.00 95.12 663 LEU A N 1
ATOM 5378 C CA . LEU A 1 663 ? -4.463 -16.390 -10.107 1.00 95.12 663 LEU A CA 1
ATOM 5379 C C . LEU A 1 663 ? -5.733 -16.550 -9.261 1.00 95.12 663 LEU A C 1
ATOM 5381 O O . LEU A 1 663 ? -5.922 -17.583 -8.616 1.00 95.12 663 LEU A O 1
ATOM 5385 N N . LEU A 1 664 ? -6.642 -15.566 -9.320 1.00 95.00 664 LEU A N 1
ATOM 5386 C CA . LEU A 1 664 ? -7.966 -15.671 -8.696 1.00 95.00 664 LEU A CA 1
ATOM 5387 C C . LEU A 1 664 ? -8.729 -16.884 -9.240 1.00 95.00 664 LEU A C 1
ATOM 5389 O O . LEU A 1 664 ? -9.261 -17.674 -8.466 1.00 95.00 664 LEU A O 1
ATOM 5393 N N . GLY A 1 665 ? -8.768 -17.043 -10.565 1.00 96.69 665 GLY A N 1
ATOM 5394 C CA . GLY A 1 665 ? -9.481 -18.135 -11.222 1.00 96.69 665 GLY A CA 1
ATOM 5395 C C . GLY A 1 665 ? -8.957 -19.521 -10.849 1.00 96.69 665 GLY A C 1
ATOM 5396 O O . GLY A 1 665 ? -9.745 -20.408 -10.516 1.00 96.69 665 GLY A O 1
ATOM 5397 N N . ASP A 1 666 ? -7.636 -19.687 -10.852 1.00 96.69 666 ASP A N 1
ATOM 5398 C CA . ASP A 1 666 ? -6.953 -20.934 -10.513 1.00 96.69 666 ASP A CA 1
ATOM 5399 C C . ASP A 1 666 ? -7.202 -21.314 -9.047 1.00 96.69 666 ASP A C 1
ATOM 5401 O O . ASP A 1 666 ? -7.505 -22.472 -8.750 1.00 96.69 666 ASP A O 1
ATOM 5405 N N . PHE A 1 667 ? -7.138 -20.344 -8.127 1.00 97.94 667 PHE A N 1
ATOM 5406 C CA . PHE A 1 667 ? -7.427 -20.587 -6.715 1.00 97.94 667 PHE A CA 1
ATOM 5407 C C . PHE A 1 667 ? -8.914 -20.845 -6.448 1.00 97.94 667 PHE A C 1
ATOM 5409 O O . PHE A 1 667 ? -9.252 -21.696 -5.632 1.00 97.94 667 PHE A O 1
ATOM 5416 N N . LEU A 1 668 ? -9.834 -20.153 -7.122 1.00 96.94 668 LEU A N 1
ATOM 5417 C CA . LEU A 1 668 ? -11.274 -20.326 -6.901 1.00 96.94 668 LEU A CA 1
ATOM 5418 C C . LEU A 1 668 ? -11.852 -21.550 -7.626 1.00 96.94 668 LEU A C 1
ATOM 5420 O O . LEU A 1 668 ? -12.909 -22.041 -7.235 1.00 96.94 668 LEU A O 1
ATOM 5424 N N . GLY A 1 669 ? -11.192 -22.032 -8.683 1.00 96.81 669 GLY A N 1
ATOM 5425 C CA . GLY A 1 669 ? -11.730 -23.046 -9.596 1.00 96.81 669 GLY A CA 1
ATOM 5426 C C . GLY A 1 669 ? -12.856 -22.524 -10.502 1.00 96.81 669 GLY A C 1
ATOM 5427 O O . GLY A 1 669 ? -13.568 -23.309 -11.127 1.00 96.81 669 GLY A O 1
ATOM 5428 N N . ARG A 1 670 ? -13.048 -21.201 -10.550 1.00 96.44 670 ARG A N 1
ATOM 5429 C CA . ARG A 1 670 ? -14.053 -20.478 -11.347 1.00 96.44 670 ARG A CA 1
ATOM 5430 C C . ARG A 1 670 ? -13.619 -19.027 -11.532 1.00 96.44 670 ARG A C 1
ATOM 5432 O O . ARG A 1 670 ? -12.786 -18.539 -10.780 1.00 96.44 670 ARG A O 1
ATOM 5439 N N . ALA A 1 671 ? -14.236 -18.308 -12.468 1.00 94.44 671 ALA A N 1
ATOM 5440 C CA . ALA A 1 671 ? -14.036 -16.862 -12.559 1.00 94.44 671 ALA A CA 1
ATOM 5441 C C . ALA A 1 671 ? -14.433 -16.161 -11.234 1.00 94.44 671 ALA A C 1
ATOM 5443 O O . ALA A 1 671 ? -15.440 -16.554 -10.619 1.00 94.44 671 ALA A O 1
ATOM 5444 N N . PRO A 1 672 ? -13.665 -15.147 -10.786 1.00 93.12 672 PRO A N 1
ATOM 5445 C CA . PRO A 1 672 ? -14.002 -14.378 -9.595 1.00 93.12 672 PRO A CA 1
ATOM 5446 C C . PRO A 1 672 ? -15.267 -13.547 -9.821 1.00 93.12 672 PRO A C 1
ATOM 5448 O O . PRO A 1 672 ? -15.563 -13.124 -10.941 1.00 93.12 672 PRO A O 1
ATOM 5451 N N . ASN A 1 673 ? -16.028 -13.318 -8.755 1.00 91.06 673 ASN A N 1
ATOM 5452 C CA . ASN A 1 673 ? -17.250 -12.520 -8.799 1.00 91.06 673 ASN A CA 1
ATOM 5453 C C . ASN A 1 673 ? -17.472 -11.746 -7.487 1.00 91.06 673 ASN A C 1
ATOM 5455 O O . ASN A 1 673 ? -16.696 -11.844 -6.542 1.00 91.06 673 ASN A O 1
ATOM 5459 N N . GLN A 1 674 ? -18.544 -10.953 -7.440 1.00 91.25 674 GLN A N 1
ATOM 5460 C CA . GLN A 1 674 ? -18.872 -10.091 -6.298 1.00 91.25 674 GLN A CA 1
ATOM 5461 C C . GLN A 1 674 ? -19.809 -10.724 -5.256 1.00 91.25 674 GLN A C 1
ATOM 5463 O O . GLN A 1 674 ? -20.162 -10.066 -4.280 1.00 91.25 674 GLN A O 1
ATOM 5468 N N . GLU A 1 675 ? -20.247 -11.974 -5.433 1.00 92.19 675 GLU A N 1
ATOM 5469 C CA . GLU A 1 675 ? -21.268 -12.571 -4.560 1.00 92.19 675 GLU A CA 1
ATOM 5470 C C . GLU A 1 675 ? -20.798 -12.690 -3.112 1.00 92.19 675 GLU A C 1
ATOM 5472 O O . GLU A 1 675 ? -21.541 -12.360 -2.191 1.00 92.19 675 GLU A O 1
ATOM 5477 N N . SER A 1 676 ? -19.568 -13.162 -2.907 1.00 93.19 676 SER A N 1
ATOM 5478 C CA . SER A 1 676 ? -18.986 -13.350 -1.576 1.00 93.19 676 SER A CA 1
ATOM 5479 C C . SER A 1 676 ? -18.879 -12.017 -0.830 1.00 93.19 676 SER A C 1
ATOM 5481 O O . SER A 1 676 ? -19.237 -11.933 0.345 1.00 93.19 676 SER A O 1
ATOM 5483 N N . PHE A 1 677 ? -18.485 -10.951 -1.536 1.00 93.00 677 PHE A N 1
ATOM 5484 C CA . PHE A 1 677 ? -18.458 -9.595 -0.991 1.00 93.00 677 PHE A CA 1
ATOM 5485 C C . PHE A 1 677 ? -19.859 -9.121 -0.592 1.00 93.00 677 PHE A C 1
ATOM 5487 O O . PHE A 1 677 ? -20.068 -8.740 0.555 1.00 93.00 677 PHE A O 1
ATOM 5494 N N . LEU A 1 678 ? -20.846 -9.213 -1.486 1.00 91.81 678 LEU A N 1
ATOM 5495 C CA . LEU A 1 678 ? -22.220 -8.779 -1.205 1.00 91.81 678 LEU A CA 1
ATOM 5496 C C . LEU A 1 678 ? -22.841 -9.546 -0.033 1.00 91.81 678 LEU A C 1
ATOM 5498 O O . LEU A 1 678 ? -23.379 -8.924 0.885 1.00 91.81 678 LEU A O 1
ATOM 5502 N N . LYS A 1 679 ? -22.672 -10.873 0.005 1.00 91.31 679 LYS A N 1
ATOM 5503 C CA . LYS A 1 679 ? -23.104 -11.717 1.129 1.00 91.31 679 LYS A CA 1
ATOM 5504 C C . LYS A 1 679 ? -22.445 -11.282 2.433 1.00 91.31 679 LYS A C 1
ATOM 5506 O O . LYS A 1 679 ? -23.118 -11.220 3.460 1.00 91.31 679 LYS A O 1
ATOM 5511 N N . SER A 1 680 ? -21.158 -10.921 2.398 1.00 89.06 680 SER A N 1
ATOM 5512 C CA . SER A 1 680 ? -20.446 -10.422 3.580 1.00 89.06 680 SER A CA 1
ATOM 5513 C C . SER A 1 680 ? -21.043 -9.125 4.137 1.00 89.06 680 SER A C 1
ATOM 5515 O O . SER A 1 680 ? -20.930 -8.888 5.337 1.00 89.06 680 SER A O 1
ATOM 5517 N N . LEU A 1 681 ? -21.731 -8.335 3.303 1.00 88.56 681 LEU A N 1
ATOM 5518 C CA . LEU A 1 681 ? -22.441 -7.107 3.679 1.00 88.56 681 LEU A CA 1
ATOM 5519 C C . LEU A 1 681 ? -23.928 -7.335 4.012 1.00 88.56 681 LEU A C 1
ATOM 5521 O O . LEU A 1 681 ? -24.641 -6.381 4.319 1.00 88.56 681 LEU A O 1
ATOM 5525 N N . GLY A 1 682 ? -24.417 -8.578 3.948 1.00 86.38 682 GLY A N 1
ATOM 5526 C CA . GLY A 1 682 ? -25.838 -8.903 4.114 1.00 86.38 682 GLY A CA 1
ATOM 5527 C C . GLY A 1 682 ? -26.706 -8.557 2.897 1.00 86.38 682 GLY A C 1
ATOM 5528 O O . GLY A 1 682 ? -27.911 -8.348 3.044 1.00 86.38 682 GLY A O 1
ATOM 5529 N N . LEU A 1 683 ? -26.100 -8.474 1.711 1.00 86.44 683 LEU A N 1
ATOM 5530 C CA . LEU A 1 683 ? -26.756 -8.230 0.426 1.00 86.44 683 LEU A CA 1
ATOM 5531 C C . LEU A 1 683 ? -26.781 -9.509 -0.427 1.00 86.44 683 LEU A C 1
ATOM 5533 O O . LEU A 1 683 ? -25.995 -10.430 -0.201 1.00 86.44 683 LEU A O 1
ATOM 5537 N N . ASN A 1 684 ? -27.687 -9.541 -1.409 1.00 73.69 684 ASN A N 1
ATOM 5538 C CA . ASN A 1 684 ? -27.809 -10.619 -2.397 1.00 73.69 684 ASN A CA 1
ATOM 5539 C C . ASN A 1 684 ? -27.387 -10.148 -3.788 1.00 73.69 684 ASN A C 1
ATOM 5541 O O . ASN A 1 684 ? -27.675 -8.974 -4.124 1.00 73.69 684 ASN A O 1
#

Organism: NCBI:txid1890364

Nearest PDB structures (foldseek):
  2o3e-assembly1_A  TM=9.462E-01  e=1.320E-49  Rattus norvegicus
  5luz-assembly2_B  TM=9.041E-01  e=1.478E-47  Homo sapiens
  5lv0-assembly2_B  TM=8.953E-01  e=1.752E-47  Homo sapiens
  5luz-assembly1_A  TM=9.119E-01  e=5.519E-47  Homo sapiens
  5l44-assembly2_B  TM=8.368E-01  e=2.068E-29  Astrosporangium hypotensionis K-26

Radius of gyration: 26.26 Å; Cα contacts (8 Å, |Δi|>4): 1099; chains: 1; bounding box: 66×67×68 Å

Mean predicted aligned error: 6.45 Å

pLDDT: mean 89.52, std 9.86, range [34.09, 98.44]

Secondary structure (DSSP, 8-state):
-------SHHHHHHHHHHHHHHHHHHHHHHHT-SS--HIIIIIHHHHHHHHHHHHHHHHHHHHHH-S-HHHHHHHHHHHHHHHHHHHHHTT-HHHHHHHHHTTT--PPP-TTS-TTHHHHHHHHHHHHHHHTTTTS-HHHHHHHHHHHHHHHHHHHHHHHHHHT---EEEEEGGGGBTB-HHHHHHSPBPTT-SSSEEEEESSHHHHHHHHHH---HHHHHHHHHHHTTTT-THHHHHHHHHHHHHHHHHHHHT-SSHHHHHHTTSTT-SHHHHHHHHHHHHHHHHHHHHHHHHHHHHHHHHHHHHHTPPP-S---TTTHHHHHHHHIIIII---HHHHHTT-BHHHHHHHHHHHHHHHHTEEEEE-GGG-GGG-SSTT-EEEEEEETTT--EEEEEEEE-S--TTS--S-EEEEEE---B-SSSS-TT-BPPPEEEEE--PPPP-SSS--B--HHHHHHHHHHHHHHHHHHH---S-GGGSGGGS-HHHHHHHHHHHHTGGG-HHHHH---SS--SGGGG--S---TTT-PPPPHHHHHHHHHHTTTTHHHHHHHHHHHHHHHHHHHHS-HHHHS-TT--STHHHHT---SS-PPTT--GGGG-GGGGSTTTTTTTHHHHHHHHHHHHHHHHHHH-TT-HHHHHHHIIIIITTGGGS-HHHHHHHHHTS---SHHHHHHTT--

Sequence (684 aa):
MVLTYETEPSDIEHVTSETIQSVRNLFDQILNVKDGSWLDVFGRFSDGLAKIHNRLWLSELMVRVGAKPETRKAYAESSSKLKQLRTQTFADPSFYSVLSSHRHLRAPAEEGYNPNEDLKFMKDVLLQFERNGCSLPTEKLEAYRKLSSRLSDVEGQFNRAVGEDLSHIIVKREDLVGLSEDFIENLKRVDGGEGDERIVTMKYPDVLPVLKKAKKEETRRRARACMDNRAGFDNMKKLKEAILLRGEIARVLGYKSWAEYRLEVKLPRTPERVVEFSEQLAEKLKSLSEKEMKVLLDIKREDKEKEGEKFDGKLHGWDSSFYMNKFLERDYGLDEEQIRGYFPIDHVTKEILSTYETLLGLKFTELTQKHPEALWDESVKLYRVEEKSDGEFVGHFYLDLIPRDGKYSHACAYPVIDGLTFFHDGPSTTRQHPIAVMIANFTRPTASKPSLLNHSEIKTYCHEFGHVMHNICSKVRHSENTWLFAGMDFIECPSQMMENFIWQKDVLKRWGEEVEEELTRRRISKHYERGEPMSDGLIDKIIASKNVGIGMSKLQQAFMGLYDIKIHSLDTDSLFPPNDDGSSLSDLWMTGMEAVPGTHYVSSWLHLCSDYDAGYYSYLWSEVFSSDLFSRFQAEGILSPKVGEDYRRLVLQPAASEDGMKLLGDFLGRAPNQESFLKSLGLN